Protein AF-A0A960P8E8-F1 (afdb_monomer)

Nearest PDB structures (foldseek):
  7msk-assembly1_B  TM=6.749E-01  e=2.503E-07  Bacillus thuringiensis serovar andalousiensis BGSC 4AW1
  8vh7-assembly1_A  TM=3.300E-01  e=1.783E-07  Pasteurella multocida
  8vh7-assembly2_B  TM=3.000E-01  e=2.236E-07  Pasteurella multocida
  5b04-assembly1_F  TM=5.669E-01  e=2.550E-02  Schizosaccharomyces pombe 972h-
  6qg3-assembly1_F  TM=5.048E-01  e=2.739E-01  Saccharomyces cerevisiae S288C

Sequence (372 aa):
MTVVAVTVVRDEADIIETTLRHTATQVDHIIAADNGSTDGTRAILDRLAHELPLTVVDDTDPAHNQGAKITRLALDAHNHGADWVLPFDADELWTGQGRTVAADLADLPAHIDTVYAHGYDHVGHGLAPWRRADPQPLPKVAFRPGSDRTVAEGNHDVSGGHAAAQALTFRHFQYRSLDQMARKVRQGAAAVAAADVPAGTGLHWTKAAALTDDELADHWCALTLEPGLVFDPAPTFGRPLKVSVVIPAWNLAEMTAQAVSAVAYTAPEAEVIVVDNGSEPPLSFAQVRNDTNEGFARACNQGAKAATGDLVVFLNNDTVAQPGWLDAMVSRWSGDDVIVGSHLVYPDGSTQHSGVFLRRRGADLEAYNRTT

Mean predicted aligned error: 11.89 Å

Foldseek 3Di:
DFEEEEEEDEAPLLQLLVQQLLLLQQGVAYEYEYADHDNCVVVSLVVVVVVGNYDYHYDPDLAPPRQVVLLVVLVVCVVVPHQKYHYDYSQKRWAAPPHGNVVVVVPDDPQFFKEWAWEWEDAEARQHQWTAPDTDPATAMMGGGDPQWTADPPNRDIPDGDHDPGYIYMYGHPDRDLVRNLVVLLSLLVNNVVYPDDPPPSPVSVVLNPDDSVVSVVVSVCRNPPPPIDGGFDDDRDDPFAEEEEEEDAEPLVLLVQQVVLCCVQPVRHHYAYAHQCHVVTRPPHPHYDVHRPDDVVSQVVSVVVDPTPYYHYDYSNDRDDHCQVVVQVSLDDDPQWDKFTFDADPVRHTPAQIWIWGDDPPDIDIDRDPD

pLDDT: mean 86.09, std 11.78, range [33.62, 98.75]

Structure (mmCIF, N/CA/C/O backbone):
data_AF-A0A960P8E8-F1
#
_entry.id   AF-A0A960P8E8-F1
#
loop_
_atom_site.group_PDB
_atom_site.id
_atom_site.type_symbol
_atom_site.label_atom_id
_atom_site.label_alt_id
_atom_site.label_comp_id
_atom_site.label_asym_id
_atom_site.label_entity_id
_atom_site.label_seq_id
_atom_site.pdbx_PDB_ins_code
_atom_site.Cartn_x
_atom_site.Cartn_y
_atom_site.Cartn_z
_atom_site.occupancy
_atom_site.B_iso_or_equiv
_atom_site.auth_seq_id
_atom_site.auth_comp_id
_atom_site.auth_asym_id
_atom_site.auth_atom_id
_atom_site.pdbx_PDB_model_num
ATOM 1 N N . MET A 1 1 ? -18.378 4.127 -18.287 1.00 91.12 1 MET A N 1
ATOM 2 C CA . MET A 1 1 ? -16.974 4.467 -18.541 1.00 91.12 1 MET A CA 1
ATOM 3 C C . MET A 1 1 ? -16.141 3.385 -17.889 1.00 91.12 1 MET A C 1
ATOM 5 O O . MET A 1 1 ? -16.491 3.027 -16.773 1.00 91.12 1 MET A O 1
ATOM 9 N N . THR A 1 2 ? -15.120 2.873 -18.565 1.00 97.25 2 THR A N 1
ATOM 10 C CA . THR A 1 2 ? -14.252 1.797 -18.080 1.00 97.25 2 THR A CA 1
ATOM 11 C C . THR A 1 2 ? -12.801 2.265 -18.025 1.00 97.25 2 THR A C 1
ATOM 13 O O . THR A 1 2 ? -12.249 2.711 -19.032 1.00 97.25 2 THR A O 1
ATOM 16 N N . VAL A 1 3 ? -12.183 2.147 -16.853 1.00 98.38 3 VAL A N 1
ATOM 17 C CA . VAL A 1 3 ? -10.765 2.421 -16.611 1.00 98.38 3 VAL A CA 1
ATOM 18 C C . VAL A 1 3 ? -10.020 1.107 -16.450 1.00 98.38 3 VAL A C 1
ATOM 20 O O . VAL A 1 3 ? -10.336 0.312 -15.565 1.00 98.38 3 VAL A O 1
ATOM 23 N N . VAL A 1 4 ? -9.007 0.900 -17.286 1.00 98.75 4 VAL A N 1
ATOM 24 C CA . VAL A 1 4 ? -8.137 -0.275 -17.218 1.00 98.75 4 VAL A CA 1
ATOM 25 C C . VAL A 1 4 ? -6.744 0.158 -16.784 1.00 98.75 4 VAL A C 1
ATOM 27 O O . VAL A 1 4 ? -6.093 0.950 -17.464 1.00 98.75 4 VAL A O 1
ATOM 30 N N . ALA A 1 5 ? -6.270 -0.361 -15.655 1.00 98.62 5 ALA A N 1
ATOM 31 C CA . ALA A 1 5 ? -4.888 -0.162 -15.245 1.00 98.62 5 ALA A CA 1
ATOM 32 C C . ALA A 1 5 ? -3.980 -1.197 -15.918 1.00 98.62 5 ALA A C 1
ATOM 34 O O . ALA A 1 5 ? -4.335 -2.372 -16.006 1.00 98.62 5 ALA A O 1
ATOM 35 N N . VAL A 1 6 ? -2.808 -0.775 -16.387 1.00 98.62 6 VAL A N 1
ATOM 36 C CA . VAL A 1 6 ? -1.845 -1.650 -17.067 1.00 98.62 6 VAL A CA 1
ATOM 37 C C . VAL A 1 6 ? -0.476 -1.546 -16.412 1.00 98.62 6 VAL A C 1
ATOM 39 O O . VAL A 1 6 ? -0.018 -0.455 -16.082 1.00 98.62 6 VAL A O 1
ATOM 42 N N . THR A 1 7 ? 0.190 -2.680 -16.223 1.00 98.12 7 THR A N 1
ATOM 43 C CA . THR A 1 7 ? 1.520 -2.715 -15.609 1.00 98.12 7 THR A CA 1
ATOM 44 C C . THR A 1 7 ? 2.373 -3.840 -16.181 1.00 98.12 7 THR A C 1
ATOM 46 O O . THR A 1 7 ? 1.855 -4.856 -16.650 1.00 98.12 7 THR A O 1
ATOM 49 N N . VAL A 1 8 ? 3.690 -3.655 -16.131 1.00 96.38 8 VAL A N 1
ATOM 50 C CA . VAL A 1 8 ? 4.687 -4.702 -16.371 1.00 96.38 8 VAL A CA 1
ATOM 51 C C . VAL A 1 8 ? 5.402 -4.944 -15.049 1.00 96.38 8 VAL A C 1
ATOM 53 O O . VAL A 1 8 ? 5.907 -4.003 -14.441 1.00 96.38 8 VAL A O 1
ATOM 56 N N . VAL A 1 9 ? 5.448 -6.198 -14.609 1.00 95.12 9 VAL A N 1
ATOM 57 C CA . VAL A 1 9 ? 5.948 -6.584 -13.287 1.00 95.12 9 VAL A CA 1
ATOM 58 C C . VAL A 1 9 ? 7.122 -7.540 -13.441 1.00 95.12 9 VAL A C 1
ATOM 60 O O . VAL A 1 9 ? 7.074 -8.456 -14.261 1.00 95.12 9 VAL A O 1
ATOM 63 N N . ARG A 1 10 ? 8.169 -7.347 -12.636 1.00 93.00 10 ARG A N 1
ATOM 64 C CA . ARG A 1 10 ? 9.290 -8.281 -12.529 1.00 93.00 10 ARG A CA 1
ATOM 65 C C . ARG A 1 10 ? 9.869 -8.268 -11.123 1.00 93.00 10 ARG A C 1
ATOM 67 O O . ARG A 1 10 ? 10.411 -7.250 -10.715 1.00 93.00 10 ARG A O 1
ATOM 74 N N . ASP A 1 11 ? 9.819 -9.410 -10.447 1.00 92.94 11 ASP A N 1
ATOM 75 C CA . ASP A 1 11 ? 10.441 -9.628 -9.131 1.00 92.94 11 ASP A CA 1
ATOM 76 C C . ASP A 1 11 ? 10.021 -8.616 -8.035 1.00 92.94 11 ASP A C 1
ATOM 78 O O . ASP A 1 11 ? 10.866 -7.995 -7.382 1.00 92.94 11 ASP A O 1
ATOM 82 N N . GLU A 1 12 ? 8.708 -8.455 -7.836 1.00 93.75 12 GLU A N 1
ATOM 83 C CA . GLU A 1 12 ? 8.094 -7.542 -6.854 1.00 93.75 12 GLU A CA 1
ATOM 84 C C . GLU A 1 12 ? 7.178 -8.303 -5.871 1.00 93.75 12 GLU A C 1
ATOM 86 O O . GLU A 1 12 ? 6.122 -7.812 -5.460 1.00 93.75 12 GLU A O 1
ATOM 91 N N . ALA A 1 13 ? 7.545 -9.535 -5.490 1.00 90.25 13 ALA A N 1
ATOM 92 C CA . ALA A 1 13 ? 6.713 -10.392 -4.638 1.00 90.25 13 ALA A CA 1
ATOM 93 C C . ALA A 1 13 ? 6.442 -9.787 -3.250 1.00 90.25 13 ALA A C 1
ATOM 95 O O . ALA A 1 13 ? 5.476 -10.165 -2.588 1.00 90.25 13 ALA A O 1
ATOM 96 N N . ASP A 1 14 ? 7.280 -8.849 -2.807 1.00 83.06 14 ASP A N 1
ATOM 97 C CA . ASP A 1 14 ? 7.146 -8.148 -1.534 1.00 83.06 14 ASP A CA 1
ATOM 98 C C . ASP A 1 14 ? 6.061 -7.061 -1.528 1.00 83.06 14 ASP A C 1
ATOM 100 O O . ASP A 1 14 ? 5.626 -6.669 -0.443 1.00 83.06 14 ASP A O 1
ATOM 104 N N . ILE A 1 15 ? 5.603 -6.582 -2.693 1.00 88.75 15 ILE A N 1
ATOM 105 C CA . ILE A 1 15 ? 4.636 -5.473 -2.775 1.00 88.75 15 ILE A CA 1
ATOM 106 C C . ILE A 1 15 ? 3.492 -5.684 -3.773 1.00 88.75 15 ILE A C 1
ATOM 108 O O . ILE A 1 15 ? 2.424 -5.100 -3.595 1.00 88.75 15 ILE A O 1
ATOM 112 N N . ILE A 1 16 ? 3.646 -6.543 -4.782 1.00 94.56 16 ILE A N 1
ATOM 113 C CA . ILE A 1 16 ? 2.679 -6.635 -5.885 1.00 94.56 16 ILE A CA 1
ATOM 114 C C . ILE A 1 16 ? 1.252 -6.971 -5.428 1.00 94.56 16 ILE A C 1
ATOM 116 O O . ILE A 1 16 ? 0.288 -6.458 -5.991 1.00 94.56 16 ILE A O 1
ATOM 120 N N . GLU A 1 17 ? 1.086 -7.785 -4.381 1.00 93.31 17 GLU A N 1
ATOM 121 C CA . GLU A 1 17 ? -0.244 -8.085 -3.839 1.00 93.31 17 GLU A CA 1
ATOM 122 C C . GLU A 1 17 ? -0.927 -6.845 -3.269 1.00 93.31 17 GLU A C 1
ATOM 124 O O . GLU A 1 17 ? -2.082 -6.566 -3.593 1.00 93.31 17 GLU A O 1
ATOM 129 N N . THR A 1 18 ? -0.190 -6.091 -2.460 1.00 86.88 18 THR A N 1
ATOM 130 C CA . THR A 1 18 ? -0.600 -4.790 -1.931 1.00 86.88 18 THR A CA 1
ATOM 131 C C . THR A 1 18 ? -1.027 -3.876 -3.077 1.00 86.88 18 THR A C 1
ATOM 133 O O . THR A 1 18 ? -2.151 -3.372 -3.083 1.00 86.88 18 THR A O 1
ATOM 136 N N . THR A 1 19 ? -0.169 -3.716 -4.084 1.00 94.06 19 THR A N 1
ATOM 137 C CA . THR A 1 19 ? -0.424 -2.823 -5.215 1.00 94.06 19 THR A CA 1
ATOM 138 C C . THR A 1 19 ? -1.667 -3.226 -5.998 1.00 94.06 19 THR A C 1
ATOM 140 O O . THR A 1 19 ? -2.521 -2.389 -6.275 1.00 94.06 19 THR A O 1
ATOM 143 N N . LEU A 1 20 ? -1.831 -4.505 -6.330 1.00 95.69 20 LEU A N 1
ATOM 144 C CA . LEU A 1 20 ? -2.968 -4.951 -7.136 1.00 95.69 20 LEU A CA 1
ATOM 145 C C . LEU A 1 20 ? -4.287 -4.895 -6.371 1.00 95.69 20 LEU A C 1
ATOM 147 O O . LEU A 1 20 ? -5.303 -4.499 -6.945 1.00 95.69 20 LEU A O 1
ATOM 151 N N . ARG A 1 21 ? -4.283 -5.227 -5.075 1.00 93.19 21 ARG A N 1
ATOM 152 C CA . ARG A 1 21 ? -5.467 -5.056 -4.225 1.00 93.19 21 ARG A CA 1
ATOM 153 C C . ARG A 1 21 ? -5.860 -3.589 -4.120 1.00 93.19 21 ARG A C 1
ATOM 155 O O . ARG A 1 21 ? -7.046 -3.291 -4.216 1.00 93.19 21 ARG A O 1
ATOM 162 N N . HIS A 1 22 ? -4.890 -2.681 -3.988 1.00 91.44 22 HIS A N 1
ATOM 163 C CA . HIS A 1 22 ? -5.139 -1.240 -4.040 1.00 91.44 22 HIS A CA 1
ATOM 164 C C . HIS A 1 22 ? -5.776 -0.827 -5.352 1.00 91.44 22 HIS A C 1
ATOM 166 O O . HIS A 1 22 ? -6.868 -0.265 -5.363 1.00 91.44 22 HIS A O 1
ATOM 172 N N . THR A 1 23 ? -5.107 -1.130 -6.460 1.00 95.56 23 THR A N 1
ATOM 173 C CA . THR A 1 23 ? -5.505 -0.691 -7.792 1.00 95.56 23 THR A CA 1
ATOM 174 C C . THR A 1 23 ? -6.894 -1.216 -8.144 1.00 95.56 23 THR A C 1
ATOM 176 O O . THR A 1 23 ? -7.693 -0.469 -8.700 1.00 95.56 23 THR A O 1
ATOM 179 N N . ALA A 1 24 ? -7.256 -2.426 -7.707 1.00 95.31 24 ALA A N 1
ATOM 180 C CA . ALA A 1 24 ? -8.598 -2.983 -7.891 1.00 95.31 24 ALA A CA 1
ATOM 181 C C . ALA A 1 24 ? -9.707 -2.191 -7.168 1.00 95.31 24 ALA A C 1
ATOM 183 O O . ALA A 1 24 ? -10.874 -2.312 -7.525 1.00 95.31 24 ALA A O 1
ATOM 184 N N . THR A 1 25 ? -9.373 -1.364 -6.169 1.00 92.88 25 THR A N 1
ATOM 185 C CA . THR A 1 25 ? -10.323 -0.408 -5.564 1.00 92.88 25 THR A CA 1
ATOM 186 C C . THR A 1 25 ? -10.438 0.904 -6.343 1.00 92.88 25 THR A C 1
ATOM 188 O O . THR A 1 25 ? -11.347 1.691 -6.089 1.00 92.88 25 THR A O 1
ATOM 191 N N . GLN A 1 26 ? -9.505 1.172 -7.259 1.00 95.25 26 GLN A N 1
ATOM 192 C CA . GLN A 1 26 ? -9.357 2.458 -7.941 1.00 95.25 26 GLN A CA 1
ATOM 193 C C . GLN A 1 26 ? -9.872 2.440 -9.381 1.00 95.25 26 GLN A C 1
ATOM 195 O O . GLN A 1 26 ? -10.281 3.492 -9.878 1.00 95.25 26 GLN A O 1
ATOM 200 N N . VAL A 1 27 ? -9.837 1.279 -10.039 1.00 97.31 27 VAL A N 1
ATOM 201 C CA . VAL A 1 27 ? -10.175 1.095 -11.459 1.00 97.31 27 VAL A CA 1
ATOM 202 C C . VAL A 1 27 ? -11.104 -0.103 -11.667 1.00 97.31 27 VAL A C 1
ATOM 204 O O . VAL A 1 27 ? -11.325 -0.887 -10.749 1.00 97.31 27 VAL A O 1
ATOM 207 N N . ASP A 1 28 ? -11.632 -0.255 -12.882 1.00 98.00 28 ASP A N 1
ATOM 208 C CA . ASP A 1 28 ? -12.588 -1.318 -13.210 1.00 98.00 28 ASP A CA 1
ATOM 209 C C . ASP A 1 28 ? -11.910 -2.661 -13.520 1.00 98.00 28 ASP A C 1
ATOM 211 O O . ASP A 1 28 ? -12.482 -3.716 -13.250 1.00 98.00 28 ASP A O 1
ATOM 215 N N . HIS A 1 29 ? -10.703 -2.637 -14.098 1.00 98.50 29 HIS A N 1
ATOM 216 C CA . HIS A 1 29 ? -9.951 -3.844 -14.461 1.00 98.50 29 HIS A CA 1
ATOM 217 C C . HIS A 1 29 ? -8.440 -3.595 -14.482 1.00 98.50 29 HIS A C 1
ATOM 219 O O . HIS A 1 29 ? -7.991 -2.465 -14.682 1.00 98.50 29 HIS A O 1
ATOM 225 N N . ILE A 1 30 ? -7.648 -4.652 -14.316 1.00 98.69 30 ILE A N 1
ATOM 226 C CA . ILE A 1 30 ? -6.183 -4.606 -14.340 1.00 98.69 30 ILE A CA 1
ATOM 227 C C . ILE A 1 30 ? -5.646 -5.594 -15.375 1.00 98.69 30 ILE A C 1
ATOM 229 O O . ILE A 1 30 ? -6.090 -6.739 -15.440 1.00 98.69 30 ILE A O 1
ATOM 233 N N . ILE A 1 31 ? -4.644 -5.179 -16.145 1.00 98.56 31 ILE A N 1
ATOM 234 C CA . ILE A 1 31 ? -3.819 -6.065 -16.969 1.00 98.56 31 ILE A CA 1
ATOM 235 C C . ILE A 1 31 ? -2.384 -6.002 -16.442 1.00 98.56 31 ILE A C 1
ATOM 237 O O . ILE A 1 31 ? -1.733 -4.960 -16.524 1.00 98.56 31 ILE A O 1
ATOM 241 N N . ALA A 1 32 ? -1.888 -7.113 -15.902 1.00 98.31 32 ALA A N 1
ATOM 242 C CA . ALA A 1 32 ? -0.517 -7.234 -15.418 1.00 98.31 32 ALA A CA 1
ATOM 243 C C . ALA A 1 32 ? 0.282 -8.169 -16.328 1.00 98.31 32 ALA A C 1
ATOM 245 O O . ALA A 1 32 ? -0.065 -9.339 -16.491 1.00 98.31 32 ALA A O 1
ATOM 246 N N . ALA A 1 33 ? 1.360 -7.653 -16.909 1.00 97.75 33 ALA A N 1
ATOM 247 C CA . ALA A 1 33 ? 2.295 -8.438 -17.694 1.00 97.75 33 ALA A CA 1
ATOM 248 C C . ALA A 1 33 ? 3.469 -8.896 -16.823 1.00 97.75 33 ALA A C 1
ATOM 250 O O . ALA A 1 33 ? 4.268 -8.074 -16.378 1.00 97.75 33 ALA A O 1
ATOM 251 N N . ASP A 1 34 ? 3.582 -10.200 -16.583 1.00 97.38 34 ASP A N 1
ATOM 252 C CA . ASP A 1 34 ? 4.713 -10.789 -15.867 1.00 97.38 34 ASP A CA 1
ATOM 253 C C . ASP A 1 34 ? 5.920 -10.901 -16.806 1.00 97.38 34 ASP A C 1
ATOM 255 O O . ASP A 1 34 ? 5.898 -11.654 -17.784 1.00 97.38 34 ASP A O 1
ATOM 259 N N . ASN A 1 35 ? 6.985 -10.154 -16.515 1.00 94.38 35 ASN A N 1
ATOM 260 C CA . ASN A 1 35 ? 8.209 -10.131 -17.308 1.00 94.38 35 ASN A CA 1
ATOM 261 C C . ASN A 1 35 ? 9.261 -11.108 -16.766 1.00 94.38 35 ASN A C 1
ATOM 263 O O . ASN A 1 35 ? 10.391 -10.735 -16.440 1.00 94.38 35 ASN A O 1
ATOM 267 N N . GLY A 1 36 ? 8.867 -12.379 -16.679 1.00 92.38 36 GLY A N 1
ATOM 268 C CA . GLY A 1 36 ? 9.754 -13.477 -16.301 1.00 92.38 36 GLY A CA 1
ATOM 269 C C . GLY A 1 36 ? 10.212 -13.418 -14.846 1.00 92.38 36 GLY A C 1
ATOM 270 O O . GLY A 1 36 ? 11.406 -13.584 -14.583 1.00 92.38 36 GLY A O 1
ATOM 271 N N . SER A 1 37 ? 9.288 -13.167 -13.913 1.00 94.00 37 SER A N 1
ATOM 272 C CA . SER A 1 37 ? 9.608 -13.137 -12.484 1.00 94.00 37 SER A CA 1
ATOM 273 C C . SER A 1 37 ? 10.090 -14.494 -11.954 1.00 94.00 37 SER A C 1
ATOM 275 O O . SER A 1 37 ? 9.665 -15.563 -12.394 1.00 94.00 37 SER A O 1
ATOM 277 N N . THR A 1 38 ? 10.956 -14.446 -10.947 1.00 93.19 38 THR A N 1
ATOM 278 C CA . THR A 1 38 ? 11.659 -15.583 -10.336 1.00 93.19 38 THR A CA 1
ATOM 279 C C . THR A 1 38 ? 11.547 -15.628 -8.810 1.00 93.19 38 THR A C 1
ATOM 281 O O . THR A 1 38 ? 11.946 -16.616 -8.196 1.00 93.19 38 THR A O 1
ATOM 284 N N . ASP A 1 39 ? 10.976 -14.597 -8.185 1.00 91.19 39 ASP A N 1
ATOM 285 C CA . ASP A 1 39 ? 10.899 -14.429 -6.726 1.00 91.19 39 ASP A CA 1
ATOM 286 C C . ASP A 1 39 ? 9.556 -14.852 -6.095 1.00 91.19 39 ASP A C 1
ATOM 288 O O . ASP A 1 39 ? 9.331 -14.642 -4.905 1.00 91.19 39 ASP A O 1
ATOM 292 N N . GLY A 1 40 ? 8.655 -15.444 -6.886 1.00 94.81 40 GLY A N 1
ATOM 293 C CA . GLY A 1 40 ? 7.301 -15.814 -6.461 1.00 94.81 40 GLY A CA 1
ATOM 294 C C . GLY A 1 40 ? 6.203 -14.841 -6.900 1.00 94.81 40 GLY A C 1
ATOM 295 O O . GLY A 1 40 ? 5.027 -15.181 -6.764 1.00 94.81 40 GLY A O 1
ATOM 296 N N . THR A 1 41 ? 6.552 -13.700 -7.508 1.00 96.56 41 THR A N 1
ATOM 297 C CA . THR A 1 41 ? 5.594 -12.726 -8.069 1.00 96.56 41 THR A CA 1
ATOM 298 C C . THR A 1 41 ? 4.531 -13.399 -8.936 1.00 96.56 41 THR A C 1
ATOM 300 O O . THR A 1 41 ? 3.342 -13.158 -8.747 1.00 96.56 41 THR A O 1
ATOM 303 N N . ARG A 1 42 ? 4.921 -14.311 -9.839 1.00 97.50 42 ARG A N 1
ATOM 304 C CA . ARG A 1 42 ? 3.971 -15.009 -10.715 1.00 97.50 42 ARG A CA 1
ATOM 305 C C . ARG A 1 42 ? 2.909 -15.797 -9.945 1.00 97.50 42 ARG A C 1
ATOM 307 O O . ARG A 1 42 ? 1.726 -15.678 -10.236 1.00 97.50 42 ARG A O 1
ATOM 314 N N . ALA A 1 43 ? 3.304 -16.541 -8.915 1.00 96.88 43 ALA A N 1
ATOM 315 C CA . ALA A 1 43 ? 2.348 -17.293 -8.104 1.00 96.88 43 ALA A CA 1
ATOM 316 C C . ALA A 1 43 ? 1.342 -16.368 -7.389 1.00 96.88 43 ALA A C 1
ATOM 318 O O . ALA A 1 43 ? 0.180 -16.734 -7.210 1.00 96.88 43 ALA A O 1
ATOM 319 N N . ILE A 1 44 ? 1.775 -15.162 -7.003 1.00 95.75 44 ILE A N 1
ATOM 320 C CA . ILE A 1 44 ? 0.897 -14.132 -6.437 1.00 95.75 44 ILE A CA 1
ATOM 321 C C . ILE A 1 44 ? -0.074 -13.609 -7.503 1.00 95.75 44 ILE A C 1
ATOM 323 O O . ILE A 1 44 ? -1.273 -13.553 -7.239 1.00 95.75 44 ILE A O 1
ATOM 327 N N . LEU A 1 45 ? 0.416 -13.280 -8.703 1.00 98.19 45 LEU A N 1
ATOM 328 C CA . LEU A 1 45 ? -0.412 -12.823 -9.825 1.00 98.19 45 LEU A CA 1
ATOM 329 C C . LEU A 1 45 ? -1.495 -13.847 -10.188 1.00 98.19 45 LEU A C 1
ATOM 331 O O . LEU A 1 45 ? -2.670 -13.491 -10.261 1.00 98.19 45 LEU A O 1
ATOM 335 N N . ASP A 1 46 ? -1.116 -15.117 -10.352 1.00 97.88 46 ASP A N 1
ATOM 336 C CA . ASP A 1 46 ? -2.039 -16.197 -10.714 1.00 97.88 46 ASP A CA 1
ATOM 337 C C . ASP A 1 46 ? -3.127 -16.384 -9.648 1.00 97.88 46 ASP A C 1
ATOM 339 O O . ASP A 1 46 ? -4.306 -16.531 -9.968 1.00 97.88 46 ASP A O 1
ATOM 343 N N . ARG A 1 47 ? -2.758 -16.318 -8.361 1.00 97.31 47 ARG A N 1
ATOM 344 C CA . ARG A 1 47 ? -3.731 -16.368 -7.265 1.00 97.31 47 ARG A CA 1
ATOM 345 C C . ARG A 1 47 ? -4.689 -15.176 -7.311 1.00 97.31 47 ARG A C 1
ATOM 347 O O . ARG A 1 47 ? -5.899 -15.370 -7.235 1.00 97.31 47 ARG A O 1
ATOM 354 N N . LEU A 1 48 ? -4.169 -13.956 -7.448 1.00 95.75 48 LEU A N 1
ATOM 355 C CA . LEU A 1 48 ? -4.985 -12.739 -7.447 1.00 95.75 48 LEU A CA 1
ATOM 356 C C . LEU A 1 48 ? -5.901 -12.633 -8.668 1.00 95.75 48 LEU A C 1
ATOM 358 O O . LEU A 1 48 ? -6.968 -12.037 -8.555 1.00 95.75 48 LEU A O 1
ATOM 362 N N . ALA A 1 49 ? -5.555 -13.254 -9.797 1.00 97.56 49 ALA A N 1
ATOM 363 C CA . ALA A 1 49 ? -6.424 -13.331 -10.972 1.00 97.56 49 ALA A CA 1
ATOM 364 C C . ALA A 1 49 ? -7.746 -14.073 -10.698 1.00 97.56 49 ALA A C 1
ATOM 366 O O . ALA A 1 49 ? -8.733 -13.872 -11.403 1.00 97.56 49 ALA A O 1
ATOM 367 N N . HIS A 1 50 ? -7.791 -14.915 -9.660 1.00 95.06 50 HIS A N 1
ATOM 368 C CA . HIS A 1 50 ? -9.019 -15.566 -9.199 1.00 95.06 50 HIS A CA 1
ATOM 369 C C . HIS A 1 50 ? -9.821 -14.727 -8.192 1.00 95.06 50 HIS A C 1
ATOM 371 O O . HIS A 1 50 ? -10.976 -15.050 -7.918 1.00 95.06 50 HIS A O 1
ATOM 377 N N . GLU A 1 51 ? -9.222 -13.677 -7.626 1.00 92.50 51 GLU A N 1
ATOM 378 C CA . GLU A 1 51 ? -9.803 -12.859 -6.555 1.00 92.50 51 GLU A CA 1
ATOM 379 C C . GLU A 1 51 ? -10.215 -11.452 -7.022 1.00 92.50 51 GLU A C 1
ATOM 381 O O . GLU A 1 51 ? -11.133 -10.859 -6.458 1.00 92.50 51 GLU A O 1
ATOM 386 N N . LEU A 1 52 ? -9.525 -10.908 -8.027 1.00 96.06 52 LEU A N 1
ATOM 387 C CA . LEU A 1 52 ? -9.622 -9.522 -8.487 1.00 96.06 52 LEU A CA 1
ATOM 388 C C . LEU A 1 52 ? -10.010 -9.461 -9.975 1.00 96.06 52 LEU A C 1
ATOM 390 O O . LEU A 1 52 ? -9.809 -10.442 -10.695 1.00 96.06 52 LEU A O 1
ATOM 394 N N . PRO A 1 53 ? -10.510 -8.314 -10.481 1.00 97.00 53 PRO A N 1
ATOM 395 C CA . PRO A 1 53 ? -10.654 -8.069 -11.918 1.00 97.00 53 PRO A CA 1
ATOM 396 C C . PRO A 1 53 ? -9.269 -7.873 -12.559 1.00 97.00 53 PRO A C 1
ATOM 398 O O . PRO A 1 53 ? -8.863 -6.766 -12.904 1.00 97.00 53 PRO A O 1
ATOM 401 N N . LEU A 1 54 ? -8.504 -8.960 -12.642 1.00 98.38 54 LEU A N 1
ATOM 402 C CA . LEU A 1 54 ? -7.109 -8.985 -13.060 1.00 98.38 54 LEU A CA 1
ATOM 403 C C . LEU A 1 54 ? -6.919 -9.997 -14.191 1.00 98.38 54 LEU A C 1
ATOM 405 O O . LEU A 1 54 ? -7.250 -11.174 -14.066 1.00 98.38 54 LEU A O 1
ATOM 409 N N . THR A 1 55 ? -6.319 -9.541 -15.283 1.00 98.44 55 THR A N 1
ATOM 410 C CA . THR A 1 55 ? -5.794 -10.392 -16.349 1.00 98.44 55 THR A CA 1
ATOM 411 C C . THR A 1 55 ? -4.277 -10.421 -16.264 1.00 98.44 55 THR A C 1
ATOM 413 O O . THR A 1 55 ? -3.629 -9.377 -16.299 1.00 98.44 55 THR A O 1
ATOM 416 N N . VAL A 1 56 ? -3.714 -11.623 -16.175 1.00 98.12 56 VAL A N 1
ATOM 417 C CA . VAL A 1 56 ? -2.266 -11.846 -16.184 1.00 98.12 56 VAL A CA 1
ATOM 418 C C . VAL A 1 56 ? -1.850 -12.281 -17.583 1.00 98.12 56 VAL A C 1
ATOM 420 O O . VAL A 1 56 ? -2.471 -13.175 -18.161 1.00 98.12 56 VAL A O 1
ATOM 423 N N . VAL A 1 57 ? -0.814 -11.649 -18.130 1.00 97.00 57 VAL A N 1
ATOM 424 C CA . VAL A 1 57 ? -0.229 -12.001 -19.431 1.00 97.00 57 VAL A CA 1
ATOM 425 C C . VAL A 1 57 ? 1.274 -12.227 -19.300 1.00 97.00 57 VAL A C 1
ATOM 427 O O . VAL A 1 57 ? 1.923 -11.648 -18.432 1.00 97.00 57 VAL A O 1
ATOM 430 N N . ASP A 1 58 ? 1.834 -13.060 -20.173 1.00 96.12 58 ASP A N 1
ATOM 431 C CA . ASP A 1 58 ? 3.275 -13.307 -20.219 1.00 96.12 58 ASP A CA 1
ATOM 432 C C . ASP A 1 58 ? 3.966 -12.259 -21.101 1.00 96.12 58 ASP A C 1
ATOM 434 O O . ASP A 1 58 ? 3.634 -12.115 -22.280 1.00 96.12 58 ASP A O 1
ATOM 438 N N . ASP A 1 59 ? 4.969 -11.565 -20.561 1.00 91.81 59 ASP A N 1
ATOM 439 C CA . ASP A 1 59 ? 5.885 -10.741 -21.348 1.00 91.81 59 ASP A CA 1
ATOM 440 C C . ASP A 1 59 ? 7.251 -11.419 -21.456 1.00 91.81 59 ASP A C 1
ATOM 442 O O . ASP A 1 59 ? 8.104 -11.313 -20.575 1.00 91.81 59 ASP A O 1
ATOM 446 N N . THR A 1 60 ? 7.471 -12.121 -22.566 1.00 86.50 60 THR A N 1
ATOM 447 C CA . THR A 1 60 ? 8.694 -12.901 -22.797 1.00 86.50 60 THR A CA 1
ATOM 448 C C . THR A 1 60 ? 9.878 -12.069 -23.297 1.00 86.50 60 THR A C 1
ATOM 450 O O . THR A 1 60 ? 10.951 -12.631 -23.507 1.00 86.50 60 THR A O 1
ATOM 453 N N . ASP A 1 61 ? 9.706 -10.766 -23.542 1.00 84.19 61 ASP A N 1
ATOM 454 C CA . ASP A 1 61 ? 10.787 -9.888 -24.000 1.00 84.19 61 ASP A CA 1
ATOM 455 C C . ASP A 1 61 ? 11.659 -9.438 -22.811 1.00 84.19 61 ASP A C 1
ATOM 457 O O . ASP A 1 61 ? 11.188 -8.684 -21.955 1.00 84.19 61 ASP A O 1
ATOM 461 N N . PRO A 1 62 ? 12.933 -9.860 -22.715 1.00 73.50 62 PRO A N 1
ATOM 462 C CA . PRO A 1 62 ? 13.789 -9.494 -21.592 1.00 73.50 62 PRO A CA 1
ATOM 463 C C . PRO A 1 62 ? 14.280 -8.039 -21.640 1.00 73.50 62 PRO A C 1
ATOM 465 O O . PRO A 1 62 ? 14.827 -7.571 -20.640 1.00 73.50 62 PRO A O 1
ATOM 468 N N . ALA A 1 63 ? 14.131 -7.336 -22.768 1.00 74.69 63 ALA A N 1
ATOM 469 C CA . ALA A 1 63 ? 14.646 -5.984 -22.934 1.00 74.69 63 ALA A CA 1
ATOM 470 C C . ALA A 1 63 ? 13.863 -4.962 -22.094 1.00 74.69 63 ALA A C 1
ATOM 472 O O . ALA A 1 63 ? 12.632 -5.012 -21.981 1.00 74.69 63 ALA A O 1
ATOM 473 N N . HIS A 1 64 ? 14.582 -3.987 -21.534 1.00 71.12 64 HIS A N 1
ATOM 474 C CA . HIS A 1 64 ? 13.970 -2.843 -20.868 1.00 71.12 64 HIS A CA 1
ATOM 475 C C . HIS A 1 64 ? 13.521 -1.795 -21.899 1.00 71.12 64 HIS A C 1
ATOM 477 O O . HIS A 1 64 ? 14.264 -0.876 -22.230 1.00 71.12 64 HIS A O 1
ATOM 483 N N . ASN A 1 65 ? 12.308 -1.968 -22.425 1.00 82.50 65 ASN A N 1
ATOM 484 C CA . ASN A 1 65 ? 11.609 -1.008 -23.284 1.00 82.50 65 ASN A CA 1
ATOM 485 C C . ASN A 1 65 ? 10.192 -0.815 -22.729 1.00 82.50 65 ASN A C 1
ATOM 487 O O . ASN A 1 65 ? 9.220 -1.393 -23.230 1.00 82.50 65 ASN A O 1
ATOM 491 N N . GLN A 1 66 ? 10.101 -0.119 -21.595 1.00 86.12 66 GLN A N 1
ATOM 492 C CA . GLN A 1 66 ? 8.858 -0.031 -20.836 1.00 86.12 66 GLN A CA 1
ATOM 493 C C . GLN A 1 66 ? 7.788 0.702 -21.648 1.00 86.12 66 GLN A C 1
ATOM 495 O O . GLN A 1 66 ? 6.644 0.249 -21.683 1.00 86.12 66 GLN A O 1
ATOM 500 N N . GLY A 1 67 ? 8.165 1.762 -22.371 1.00 89.44 67 GLY A N 1
ATOM 501 C CA . GLY A 1 67 ? 7.240 2.550 -23.183 1.00 89.44 67 GLY A CA 1
ATOM 502 C C . GLY A 1 67 ? 6.536 1.707 -24.248 1.00 89.44 67 GLY A C 1
ATOM 503 O O . GLY A 1 67 ? 5.306 1.729 -24.348 1.00 89.44 67 GLY A O 1
ATOM 504 N N . ALA A 1 68 ? 7.275 0.880 -24.998 1.00 91.25 68 ALA A N 1
ATOM 505 C CA . ALA A 1 68 ? 6.673 0.008 -26.011 1.00 91.25 68 ALA A CA 1
ATOM 506 C C . ALA A 1 68 ? 5.784 -1.086 -25.398 1.00 91.25 68 ALA A C 1
ATOM 508 O O . ALA A 1 68 ? 4.701 -1.370 -25.916 1.00 91.25 68 ALA A O 1
ATOM 509 N N . LYS A 1 69 ? 6.213 -1.685 -24.280 1.00 94.19 69 LYS A N 1
ATOM 510 C CA . LYS A 1 69 ? 5.444 -2.729 -23.587 1.00 94.19 69 LYS A CA 1
ATOM 511 C C . LYS A 1 69 ? 4.121 -2.188 -23.053 1.00 94.19 69 LYS A C 1
ATOM 513 O O . LYS A 1 69 ? 3.077 -2.789 -23.295 1.00 94.19 69 LYS A O 1
ATOM 518 N N . ILE A 1 70 ? 4.156 -1.030 -22.398 1.00 96.62 70 ILE A N 1
ATOM 519 C CA . ILE A 1 70 ? 2.962 -0.348 -21.895 1.00 96.62 70 ILE A CA 1
ATOM 520 C C . ILE A 1 70 ? 2.070 0.112 -23.050 1.00 96.62 70 ILE A C 1
ATOM 522 O O . ILE A 1 70 ? 0.857 -0.062 -22.976 1.00 96.62 70 ILE A O 1
ATOM 526 N N . THR A 1 71 ? 2.644 0.612 -24.149 1.00 96.44 71 THR A N 1
ATOM 527 C CA . THR A 1 71 ? 1.883 0.972 -25.360 1.00 96.44 71 THR A CA 1
ATOM 528 C C . THR A 1 71 ? 1.091 -0.220 -25.904 1.00 96.44 71 THR A C 1
ATOM 530 O O . THR A 1 71 ? -0.091 -0.082 -26.216 1.00 96.44 71 THR A O 1
ATOM 533 N N . ARG A 1 72 ? 1.703 -1.411 -25.961 1.00 95.62 72 ARG A N 1
ATOM 534 C CA . ARG A 1 72 ? 1.017 -2.648 -26.370 1.00 95.62 72 ARG A CA 1
ATOM 535 C C . ARG A 1 72 ? -0.142 -2.989 -25.431 1.00 95.62 72 ARG A C 1
ATOM 537 O O . ARG A 1 72 ? -1.246 -3.220 -25.909 1.00 95.62 72 ARG A O 1
ATOM 544 N N . LEU A 1 73 ? 0.082 -2.963 -24.116 1.00 97.19 73 LEU A N 1
ATOM 545 C CA . LEU A 1 73 ? -0.978 -3.243 -23.137 1.00 97.19 73 LEU A CA 1
ATOM 546 C C . LEU A 1 73 ? -2.117 -2.216 -23.203 1.00 97.19 73 LEU A C 1
ATOM 548 O O . LEU A 1 73 ? -3.284 -2.580 -23.080 1.00 97.19 73 LEU A O 1
ATOM 552 N N . ALA A 1 74 ? -1.797 -0.941 -23.429 1.00 97.44 74 ALA A N 1
ATOM 553 C CA . ALA A 1 74 ? -2.788 0.117 -23.595 1.00 97.44 74 ALA A CA 1
ATOM 554 C C . ALA A 1 74 ? -3.633 -0.079 -24.863 1.00 97.44 74 ALA A C 1
ATOM 556 O O . ALA A 1 74 ? -4.847 0.132 -24.834 1.00 97.44 74 ALA A O 1
ATOM 557 N N . LEU A 1 75 ? -3.013 -0.516 -25.964 1.00 96.38 75 LEU A N 1
ATOM 558 C CA . LEU A 1 75 ? -3.722 -0.875 -27.192 1.00 96.38 75 LEU A CA 1
ATOM 559 C C . LEU A 1 75 ? -4.622 -2.100 -26.985 1.00 96.38 75 LEU A C 1
ATOM 561 O O . LEU A 1 75 ? -5.763 -2.106 -27.443 1.00 96.38 75 LEU A O 1
ATOM 565 N N . ASP A 1 76 ? -4.147 -3.113 -26.262 1.00 95.69 76 ASP A N 1
ATOM 566 C CA . ASP A 1 76 ? -4.959 -4.281 -25.922 1.00 95.69 76 ASP A CA 1
ATOM 567 C C . ASP A 1 76 ? -6.160 -3.880 -25.058 1.00 95.69 76 ASP A C 1
ATOM 569 O O . ASP A 1 76 ? -7.286 -4.278 -25.359 1.00 95.69 76 ASP A O 1
ATOM 573 N N . ALA A 1 77 ? -5.967 -3.027 -24.050 1.00 97.38 77 ALA A N 1
ATOM 574 C CA . ALA A 1 77 ? -7.056 -2.476 -23.244 1.00 97.38 77 ALA A CA 1
ATOM 575 C C . ALA A 1 77 ? -8.068 -1.690 -24.101 1.00 97.38 77 ALA A C 1
ATOM 577 O O . ALA A 1 77 ? -9.277 -1.885 -23.963 1.00 97.38 77 ALA A O 1
ATOM 578 N N . HIS A 1 78 ? -7.594 -0.855 -25.032 1.00 96.69 78 HIS A N 1
ATOM 579 C CA . HIS A 1 78 ? -8.444 -0.124 -25.979 1.00 96.69 78 HIS A CA 1
ATOM 580 C C . HIS A 1 78 ? -9.303 -1.054 -26.835 1.00 96.69 78 HIS A C 1
ATOM 582 O O . HIS A 1 78 ? -10.514 -0.861 -26.942 1.00 96.69 78 HIS A O 1
ATOM 588 N N . ASN A 1 79 ? -8.693 -2.097 -27.402 1.00 95.31 79 ASN A N 1
ATOM 589 C CA . ASN A 1 79 ? -9.388 -3.080 -28.234 1.00 95.31 79 ASN A CA 1
ATOM 590 C C . ASN A 1 79 ? -10.470 -3.851 -27.458 1.00 95.31 79 ASN A C 1
ATOM 592 O O . ASN A 1 79 ? -11.404 -4.372 -28.066 1.00 95.31 79 ASN A O 1
ATOM 596 N N . HIS A 1 80 ? -10.374 -3.885 -26.126 1.00 95.00 80 HIS A N 1
ATOM 597 C CA . HIS A 1 80 ? -11.370 -4.467 -25.225 1.00 95.00 80 HIS A CA 1
ATOM 598 C C . HIS A 1 80 ? -12.310 -3.427 -24.590 1.00 95.00 80 HIS A C 1
ATOM 600 O O . HIS A 1 80 ? -13.061 -3.755 -23.673 1.00 95.00 80 HIS A O 1
ATOM 606 N N . GLY A 1 81 ? -12.325 -2.192 -25.102 1.00 95.62 81 GLY A N 1
ATOM 607 C CA . GLY A 1 81 ? -13.309 -1.173 -24.737 1.00 95.62 81 GLY A CA 1
ATOM 608 C C . GLY A 1 81 ? -12.926 -0.283 -23.554 1.00 95.62 81 GLY A C 1
ATOM 609 O O . GLY A 1 81 ? -13.813 0.328 -22.964 1.00 95.62 81 GLY A O 1
ATOM 610 N N . ALA A 1 82 ? -11.642 -0.188 -23.196 1.00 97.88 82 ALA A N 1
ATOM 611 C CA . ALA A 1 82 ? -11.192 0.789 -22.207 1.00 97.88 82 ALA A CA 1
ATOM 612 C C . ALA A 1 82 ? -11.441 2.229 -22.696 1.00 97.88 82 ALA A C 1
ATOM 614 O O . ALA A 1 82 ? -10.962 2.624 -23.762 1.00 97.88 82 ALA A O 1
ATOM 615 N N . ASP A 1 83 ? -12.142 3.027 -21.888 1.00 97.12 83 ASP A N 1
ATOM 616 C CA . ASP A 1 83 ? -12.298 4.470 -22.110 1.00 97.12 83 ASP A CA 1
ATOM 617 C C . ASP A 1 83 ? -11.060 5.243 -21.637 1.00 97.12 83 ASP A C 1
ATOM 619 O O . ASP A 1 83 ? -10.719 6.278 -22.209 1.00 97.12 83 ASP A O 1
ATOM 623 N N . TRP A 1 84 ? -10.400 4.729 -20.596 1.00 97.56 84 TRP A N 1
ATOM 624 C CA . TRP A 1 84 ? -9.159 5.248 -20.030 1.00 97.56 84 TRP A CA 1
ATOM 625 C C . TRP A 1 84 ? -8.189 4.112 -19.719 1.00 97.56 84 TRP A C 1
ATOM 627 O O . TRP A 1 84 ? -8.593 3.038 -19.270 1.00 97.56 84 TRP A O 1
ATOM 637 N N . VAL A 1 85 ? -6.902 4.390 -19.899 1.00 98.25 85 VAL A N 1
ATOM 638 C CA . VAL A 1 85 ? -5.797 3.536 -19.475 1.00 98.25 85 VAL A CA 1
ATOM 639 C C . VAL A 1 85 ? -4.978 4.255 -18.411 1.00 98.25 85 VAL A C 1
ATOM 641 O O . VAL A 1 85 ? -4.632 5.430 -18.562 1.00 98.25 85 VAL A O 1
ATOM 644 N N . LEU A 1 86 ? -4.668 3.526 -17.340 1.00 98.25 86 LEU A N 1
ATOM 645 C CA . LEU A 1 86 ? -3.780 3.949 -16.261 1.00 98.25 86 LEU A CA 1
ATOM 646 C C . LEU A 1 86 ? -2.524 3.061 -16.246 1.00 98.25 86 LEU A C 1
ATOM 648 O O . LEU A 1 86 ? -2.551 1.983 -15.650 1.00 98.25 86 LEU A O 1
ATOM 652 N N . PRO A 1 87 ? -1.422 3.466 -16.891 1.00 98.06 87 PRO A N 1
ATOM 653 C CA . PRO A 1 87 ? -0.125 2.845 -16.671 1.00 98.06 87 PRO A CA 1
ATOM 654 C C . PRO A 1 87 ? 0.384 3.105 -15.251 1.00 98.06 87 PRO A C 1
ATOM 656 O O . PRO A 1 87 ? 0.389 4.248 -14.797 1.00 98.06 87 PRO A O 1
ATOM 659 N N . PHE A 1 88 ? 0.852 2.064 -14.569 1.00 97.56 88 PHE A N 1
ATOM 660 C CA . PHE A 1 88 ? 1.449 2.181 -13.236 1.00 97.56 88 PHE A CA 1
ATOM 661 C C . PHE A 1 88 ? 2.598 1.186 -13.056 1.00 97.56 88 PHE A C 1
ATOM 663 O O . PHE A 1 88 ? 2.618 0.123 -13.687 1.00 97.56 88 PHE A O 1
ATOM 670 N N . ASP A 1 89 ? 3.552 1.521 -12.189 1.00 96.44 89 ASP A N 1
ATOM 671 C CA . ASP A 1 89 ? 4.600 0.580 -11.788 1.00 96.44 89 ASP A CA 1
ATOM 672 C C . ASP A 1 89 ? 4.104 -0.331 -10.654 1.00 96.44 89 ASP A C 1
ATOM 674 O O . ASP A 1 89 ? 3.220 0.022 -9.874 1.00 96.44 89 ASP A O 1
ATOM 678 N N . ALA A 1 90 ? 4.682 -1.528 -10.554 1.00 95.56 90 ALA A N 1
ATOM 679 C CA . ALA A 1 90 ? 4.295 -2.559 -9.589 1.00 95.56 90 ALA A CA 1
ATOM 680 C C . ALA A 1 90 ? 4.375 -2.126 -8.111 1.00 95.56 90 ALA A C 1
ATOM 682 O O . ALA A 1 90 ? 3.806 -2.786 -7.241 1.00 95.56 90 ALA A O 1
ATOM 683 N N . ASP A 1 91 ? 5.066 -1.029 -7.827 1.00 94.75 91 ASP A N 1
ATOM 684 C CA . ASP A 1 91 ? 5.317 -0.463 -6.508 1.00 94.75 91 ASP A CA 1
ATOM 685 C C . ASP A 1 91 ? 4.669 0.928 -6.315 1.00 94.75 91 ASP A C 1
ATOM 687 O O . ASP A 1 91 ? 5.065 1.708 -5.440 1.00 94.75 91 ASP A O 1
ATOM 691 N N . GLU A 1 92 ? 3.622 1.222 -7.099 1.00 95.88 92 GLU A N 1
ATOM 692 C CA . GLU A 1 92 ? 2.872 2.480 -7.049 1.00 95.88 92 GLU A CA 1
ATOM 693 C C . GLU A 1 92 ? 1.412 2.335 -6.624 1.00 95.88 92 GLU A C 1
ATOM 695 O O . GLU A 1 92 ? 0.610 1.657 -7.266 1.00 95.88 92 GLU A O 1
ATOM 700 N N . LEU A 1 93 ? 1.018 3.090 -5.596 1.00 94.06 93 LEU A N 1
ATOM 701 C CA . LEU A 1 93 ? -0.368 3.166 -5.133 1.00 94.06 93 LEU A CA 1
ATOM 702 C C . LEU A 1 93 ? -1.016 4.473 -5.597 1.00 94.06 93 LEU A C 1
ATOM 704 O O . LEU A 1 93 ? -0.781 5.534 -5.013 1.00 94.06 93 LEU A O 1
ATOM 708 N N . TRP A 1 94 ? -1.839 4.387 -6.640 1.00 94.75 94 TRP A N 1
ATOM 709 C CA . TRP A 1 94 ? -2.514 5.525 -7.270 1.00 94.75 94 TRP A CA 1
ATOM 710 C C . TRP A 1 94 ? -3.845 5.874 -6.600 1.00 94.75 94 TRP A C 1
ATOM 712 O O . TRP A 1 94 ? -4.617 4.987 -6.258 1.00 94.75 94 TRP A O 1
ATOM 722 N N . THR A 1 95 ? -4.156 7.155 -6.427 1.00 91.94 95 THR A N 1
ATOM 723 C CA . THR A 1 95 ? -5.410 7.627 -5.822 1.00 91.94 95 THR A CA 1
ATOM 724 C C . THR A 1 95 ? -5.976 8.839 -6.553 1.00 91.94 95 THR A C 1
ATOM 726 O O . THR A 1 95 ? -5.232 9.654 -7.104 1.00 91.94 95 THR A O 1
ATOM 729 N N . GLY A 1 96 ? -7.303 8.971 -6.523 1.00 89.94 96 GLY A N 1
ATOM 730 C CA . GLY A 1 96 ? -7.987 10.212 -6.878 1.00 89.94 96 GLY A CA 1
ATOM 731 C C . GLY A 1 96 ? -7.955 11.252 -5.748 1.00 89.94 96 GLY A C 1
ATOM 732 O O . GLY A 1 96 ? -7.366 11.061 -4.682 1.00 89.94 96 GLY A O 1
ATOM 733 N N . GLN A 1 97 ? -8.645 12.363 -5.964 1.00 86.31 97 GLN A N 1
ATOM 734 C CA . GLN A 1 97 ? -8.835 13.493 -5.061 1.00 86.31 97 GLN A CA 1
ATOM 735 C C . GLN A 1 97 ? -9.932 13.188 -4.032 1.00 86.31 97 GLN A C 1
ATOM 737 O O . GLN A 1 97 ? -11.039 13.723 -4.075 1.00 86.31 97 GLN A O 1
ATOM 742 N N . GLY A 1 98 ? -9.635 12.268 -3.109 1.00 80.88 98 GLY A N 1
ATOM 743 C CA . GLY A 1 98 ? -10.588 11.810 -2.087 1.00 80.88 98 GLY A CA 1
ATOM 744 C C . GLY A 1 98 ? -11.656 10.843 -2.615 1.00 80.88 98 GLY A C 1
ATOM 745 O O . GLY A 1 98 ? -12.583 10.490 -1.887 1.00 80.88 98 GLY A O 1
ATOM 746 N N . ARG A 1 99 ? -11.523 10.404 -3.871 1.00 86.19 99 ARG A N 1
ATOM 747 C CA . ARG A 1 99 ? -12.340 9.377 -4.531 1.00 86.19 99 ARG A CA 1
ATOM 748 C C . ARG A 1 99 ? -11.436 8.384 -5.264 1.00 86.19 99 ARG A C 1
ATOM 750 O O . ARG A 1 99 ? -10.210 8.488 -5.210 1.00 86.19 99 ARG A O 1
ATOM 757 N N . THR A 1 100 ? -12.041 7.410 -5.939 1.00 91.62 100 THR A N 1
ATOM 758 C CA . THR A 1 100 ? -11.307 6.476 -6.797 1.00 91.62 100 THR A CA 1
ATOM 759 C C . THR A 1 100 ? -10.767 7.184 -8.039 1.00 91.62 100 THR A C 1
ATOM 761 O O . THR A 1 100 ? -11.352 8.167 -8.503 1.00 91.62 100 THR A O 1
ATOM 764 N N . VAL A 1 101 ? -9.685 6.656 -8.616 1.00 94.81 101 VAL A N 1
ATOM 765 C CA . VAL A 1 101 ? -9.161 7.138 -9.906 1.00 94.81 101 VAL A CA 1
ATOM 766 C C . VAL A 1 101 ? -10.256 7.126 -10.980 1.00 94.81 101 VAL A C 1
ATOM 768 O O . VAL A 1 101 ? -10.441 8.117 -11.681 1.00 94.81 101 VAL A O 1
ATOM 771 N N . ALA A 1 102 ? -11.038 6.046 -11.070 1.00 95.56 102 ALA A N 1
ATOM 772 C CA . ALA A 1 102 ? -12.124 5.943 -12.040 1.00 95.56 102 ALA A CA 1
ATOM 773 C C . ALA A 1 102 ? -13.211 7.015 -11.865 1.00 95.56 102 ALA A C 1
ATOM 775 O O . ALA A 1 102 ? -13.705 7.541 -12.861 1.00 95.56 102 ALA A O 1
ATOM 776 N N . ALA A 1 103 ? -13.562 7.378 -10.628 1.00 92.94 103 ALA A N 1
ATOM 777 C CA . ALA A 1 103 ? -14.547 8.428 -10.377 1.00 92.94 103 ALA A CA 1
ATOM 778 C C . ALA A 1 103 ? -14.053 9.801 -10.850 1.00 92.94 103 ALA A C 1
ATOM 780 O O . ALA A 1 103 ? -14.816 10.553 -11.453 1.00 92.94 103 ALA A O 1
ATOM 781 N N . ASP A 1 104 ? -12.779 10.119 -10.623 1.00 92.62 104 ASP A N 1
ATOM 782 C CA . ASP A 1 104 ? -12.214 11.392 -11.071 1.00 92.62 104 ASP A CA 1
ATOM 783 C C . ASP A 1 104 ? -12.073 11.466 -12.590 1.00 92.62 104 ASP A C 1
ATOM 785 O O . ASP A 1 104 ? -12.402 12.491 -13.183 1.00 92.62 104 ASP A O 1
ATOM 789 N N . LEU A 1 105 ? -11.661 10.373 -13.240 1.00 93.94 105 LEU A N 1
ATOM 790 C CA . LEU A 1 105 ? -11.571 10.318 -14.701 1.00 93.94 105 LEU A CA 1
ATOM 791 C C . LEU A 1 105 ? -12.946 10.423 -15.387 1.00 93.94 105 LEU A C 1
ATOM 793 O O . LEU A 1 105 ? -13.032 10.916 -16.514 1.00 93.94 105 LEU A O 1
ATOM 797 N N . ALA A 1 106 ? -14.022 9.992 -14.719 1.00 92.38 106 ALA A N 1
ATOM 798 C CA . ALA A 1 106 ? -15.385 10.024 -15.255 1.00 92.38 106 ALA A CA 1
ATOM 799 C C . ALA A 1 106 ? -15.957 11.434 -15.380 1.00 92.38 106 ALA A C 1
ATOM 801 O O . ALA A 1 106 ? -16.755 11.692 -16.283 1.00 92.38 106 ALA A O 1
ATOM 802 N N . ASP A 1 107 ? -15.526 12.336 -14.503 1.00 90.31 107 ASP A N 1
ATOM 803 C CA . ASP A 1 107 ? -16.024 13.708 -14.446 1.00 90.31 107 ASP A CA 1
ATOM 804 C C . ASP A 1 107 ? -15.277 14.650 -15.407 1.00 90.31 107 ASP A C 1
ATOM 806 O O . ASP A 1 107 ? -15.639 15.823 -15.547 1.00 90.31 107 ASP A O 1
ATOM 810 N N . LEU A 1 108 ? -14.242 14.157 -16.096 1.00 89.94 108 LEU A N 1
ATOM 811 C CA . LEU A 1 108 ? -13.448 14.976 -17.004 1.00 89.94 108 LEU A CA 1
ATOM 812 C C . LEU A 1 108 ? -14.224 15.343 -18.278 1.00 89.94 108 LEU A C 1
ATOM 814 O O . LEU A 1 108 ? -14.897 14.494 -18.875 1.00 89.94 108 LEU A O 1
ATOM 818 N N . PRO A 1 109 ? -14.088 16.591 -18.771 1.00 89.25 109 PRO A N 1
ATOM 819 C CA . PRO A 1 109 ? -14.683 16.996 -20.038 1.00 89.25 109 PRO A CA 1
ATOM 820 C C . PRO A 1 109 ? -14.254 16.087 -21.195 1.00 89.25 109 PRO A C 1
ATOM 822 O O . PRO A 1 109 ? -13.098 15.690 -21.289 1.00 89.25 109 PRO A O 1
ATOM 825 N N . ALA A 1 110 ? -15.154 15.833 -22.148 1.00 87.81 110 ALA A N 1
ATOM 826 C CA . ALA A 1 110 ? -14.897 14.915 -23.266 1.00 87.81 110 ALA A CA 1
ATOM 827 C C . ALA A 1 110 ? -13.702 15.297 -24.167 1.00 87.81 110 ALA A C 1
ATOM 829 O O . ALA A 1 110 ? -13.185 14.441 -24.876 1.00 87.81 110 ALA A O 1
ATOM 830 N N . HIS A 1 111 ? -13.273 16.565 -24.158 1.00 88.75 111 HIS A N 1
ATOM 831 C CA . HIS A 1 111 ? -12.103 17.028 -24.914 1.00 88.75 111 HIS A CA 1
ATOM 832 C C . HIS A 1 111 ? -10.770 16.753 -24.203 1.00 88.75 111 HIS A C 1
ATOM 834 O O . HIS A 1 111 ? -9.723 16.925 -24.818 1.00 88.75 111 HIS A O 1
ATOM 840 N N . ILE A 1 112 ? -10.810 16.364 -22.926 1.00 91.44 112 ILE A N 1
ATOM 841 C CA . ILE A 1 112 ? -9.638 15.968 -22.153 1.00 91.44 112 ILE A CA 1
ATOM 842 C C . ILE A 1 112 ? -9.392 14.485 -22.382 1.00 91.44 112 ILE A C 1
ATOM 844 O O . ILE A 1 112 ? -10.264 13.641 -22.145 1.00 91.44 112 ILE A O 1
ATOM 848 N N . ASP A 1 113 ? -8.182 14.186 -22.829 1.00 92.06 113 ASP A N 1
ATOM 849 C CA . ASP A 1 113 ? -7.735 12.836 -23.146 1.00 92.06 113 ASP A CA 1
ATOM 850 C C . ASP A 1 113 ? -6.438 12.433 -22.434 1.00 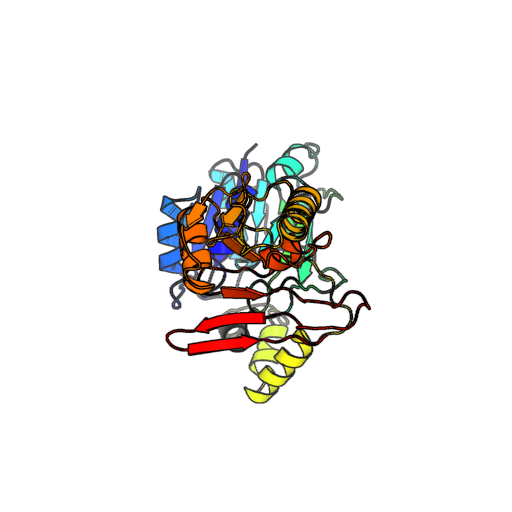92.06 113 ASP A C 1
ATOM 852 O O . ASP A 1 113 ? -6.080 11.263 -22.498 1.00 92.06 113 ASP A O 1
ATOM 856 N N . THR A 1 114 ? -5.795 13.348 -21.702 1.00 93.94 114 THR A N 1
ATOM 857 C CA . THR A 1 114 ? -4.597 13.077 -20.894 1.00 93.94 114 THR A CA 1
ATOM 858 C C . THR A 1 114 ? -4.695 13.774 -19.537 1.00 93.94 114 THR A C 1
ATOM 860 O O . THR A 1 114 ? -5.114 14.931 -19.437 1.00 93.94 114 THR A O 1
ATOM 863 N N . VAL A 1 115 ? -4.282 13.069 -18.483 1.00 93.25 115 VAL A N 1
ATOM 864 C CA . VAL A 1 115 ? -4.237 13.545 -17.097 1.00 93.25 115 VAL A CA 1
ATOM 865 C C . VAL A 1 115 ? -2.880 13.222 -16.505 1.00 93.25 115 VAL A C 1
ATOM 867 O O . VAL A 1 115 ? -2.454 12.070 -16.539 1.00 93.25 115 VAL A O 1
ATOM 870 N N . TYR A 1 116 ? -2.229 14.224 -15.921 1.00 92.38 116 TYR A N 1
ATOM 871 C CA . TYR A 1 116 ? -0.972 14.033 -15.208 1.00 92.38 116 TYR A CA 1
ATOM 872 C C . TYR A 1 116 ? -1.202 13.778 -13.723 1.00 92.38 116 TYR A C 1
ATOM 874 O O . TYR A 1 116 ? -2.121 14.320 -13.108 1.00 92.38 116 TYR A O 1
ATOM 882 N N . ALA A 1 117 ? -0.312 12.982 -13.149 1.00 92.88 117 ALA A N 1
ATOM 883 C CA . ALA A 1 117 ? -0.300 12.617 -11.753 1.00 92.88 117 ALA A CA 1
ATOM 884 C C . ALA A 1 117 ? 1.030 12.964 -11.105 1.00 92.88 117 ALA A C 1
ATOM 886 O O . ALA A 1 117 ? 2.094 12.753 -11.694 1.00 92.88 117 ALA A O 1
ATOM 887 N N . HIS A 1 118 ? 0.965 13.455 -9.872 1.00 92.06 118 HIS A N 1
ATOM 888 C CA . HIS A 1 118 ? 2.153 13.726 -9.076 1.00 92.06 118 HIS A CA 1
ATOM 889 C C . HIS A 1 118 ? 2.464 12.547 -8.160 1.00 92.06 118 HIS A C 1
ATOM 891 O O . HIS A 1 118 ? 1.616 12.096 -7.386 1.00 92.06 118 HIS A O 1
ATOM 897 N N . GLY A 1 119 ? 3.701 12.071 -8.260 1.00 93.12 119 GLY A N 1
ATOM 898 C CA . GLY A 1 119 ? 4.230 10.999 -7.434 1.00 93.12 119 GLY A CA 1
ATOM 899 C C . GLY A 1 119 ? 4.891 11.523 -6.180 1.00 93.12 119 GLY A C 1
ATOM 900 O O . GLY A 1 119 ? 5.527 12.573 -6.218 1.00 93.12 119 GLY A O 1
ATOM 901 N N . TYR A 1 120 ? 4.814 10.765 -5.096 1.00 93.69 120 TYR A N 1
ATOM 902 C CA . TYR A 1 120 ? 5.612 11.012 -3.905 1.00 93.69 120 TYR A CA 1
ATOM 903 C C . TYR A 1 120 ? 6.403 9.772 -3.521 1.00 93.69 120 TYR A C 1
ATOM 905 O O . TYR A 1 120 ? 5.832 8.698 -3.332 1.00 93.69 120 TYR A O 1
ATOM 913 N N . ASP A 1 121 ? 7.710 9.947 -3.355 1.00 93.06 121 ASP A N 1
ATOM 914 C CA . ASP A 1 121 ? 8.604 8.867 -2.961 1.00 93.06 121 ASP A CA 1
ATOM 915 C C . ASP A 1 121 ? 8.457 8.554 -1.478 1.00 93.06 121 ASP A C 1
ATOM 917 O O . ASP A 1 121 ? 8.770 9.383 -0.617 1.00 93.06 121 ASP A O 1
ATOM 921 N N . HIS A 1 122 ? 8.012 7.336 -1.195 1.00 89.12 122 HIS A N 1
ATOM 922 C CA . HIS A 1 122 ? 7.984 6.762 0.140 1.00 89.12 122 HIS A CA 1
ATOM 923 C C . HIS A 1 122 ? 9.340 6.145 0.474 1.00 89.12 122 HIS A C 1
ATOM 925 O O . HIS A 1 122 ? 10.036 5.594 -0.385 1.00 89.12 122 HIS A O 1
ATOM 931 N N . VAL A 1 123 ? 9.730 6.287 1.736 1.00 80.00 123 VAL A N 1
ATOM 932 C CA . VAL A 1 123 ? 11.079 6.021 2.217 1.00 80.00 123 VAL A CA 1
ATOM 933 C C . VAL A 1 123 ? 11.020 5.258 3.536 1.00 80.00 123 VAL A C 1
ATOM 935 O O . VAL A 1 123 ? 10.448 5.714 4.527 1.00 80.00 123 VAL A O 1
ATOM 938 N N . GLY A 1 124 ? 11.665 4.095 3.565 1.00 70.31 124 GLY A N 1
ATOM 939 C CA . GLY A 1 124 ? 11.758 3.248 4.747 1.00 70.31 124 GLY A CA 1
ATOM 940 C C . GLY A 1 124 ? 11.502 1.784 4.428 1.00 70.31 124 GLY A C 1
ATOM 941 O O . GLY A 1 124 ? 11.420 1.379 3.273 1.00 70.31 124 GLY A O 1
ATOM 942 N N . HIS A 1 125 ? 11.405 0.976 5.479 1.00 66.06 125 HIS A N 1
ATOM 943 C CA . HIS A 1 125 ? 11.198 -0.455 5.325 1.00 66.06 125 HIS A CA 1
ATOM 944 C C . HIS A 1 125 ? 9.725 -0.788 5.038 1.00 66.06 125 HIS A C 1
ATOM 946 O O . HIS A 1 125 ? 8.839 -0.313 5.748 1.00 66.06 125 HIS A O 1
ATOM 952 N N . GLY A 1 126 ? 9.461 -1.657 4.058 1.00 71.06 126 GLY A N 1
ATOM 953 C CA . GLY A 1 126 ? 8.105 -2.056 3.665 1.00 71.06 126 GLY A CA 1
ATOM 954 C C . GLY A 1 126 ? 7.252 -0.876 3.185 1.00 71.06 126 GLY A C 1
ATOM 955 O O . GLY A 1 126 ? 7.735 0.004 2.475 1.00 71.06 126 GLY A O 1
ATOM 956 N N . LEU A 1 127 ? 5.986 -0.847 3.607 1.00 72.56 127 LEU A N 1
ATOM 957 C CA . LEU A 1 127 ? 5.064 0.273 3.385 1.00 72.56 127 LEU A CA 1
ATOM 958 C C . LEU A 1 127 ? 5.285 1.370 4.434 1.00 72.56 127 LEU A C 1
ATOM 960 O O . LEU A 1 127 ? 4.402 1.688 5.232 1.00 72.56 127 LEU A O 1
ATOM 964 N N . ALA A 1 128 ? 6.506 1.901 4.496 1.00 67.75 128 ALA A N 1
ATOM 965 C CA . ALA A 1 128 ? 6.847 2.933 5.462 1.00 67.75 128 ALA A CA 1
ATOM 966 C C . ALA A 1 128 ? 5.943 4.166 5.273 1.00 67.75 128 ALA A C 1
ATOM 968 O O . ALA A 1 128 ? 5.810 4.649 4.154 1.00 67.75 128 ALA A O 1
ATOM 969 N N . PRO A 1 129 ? 5.366 4.733 6.348 1.00 71.31 129 PRO A N 1
ATOM 970 C CA . PRO A 1 129 ? 4.399 5.827 6.248 1.00 71.31 129 PRO A CA 1
ATOM 971 C C . PRO A 1 129 ? 5.085 7.195 6.132 1.00 71.31 129 PRO A C 1
ATOM 973 O O . PRO A 1 129 ? 4.594 8.193 6.654 1.00 71.31 129 PRO A O 1
ATOM 976 N N . TRP A 1 130 ? 6.280 7.230 5.551 1.00 76.94 130 TRP A N 1
ATOM 977 C CA . TRP A 1 130 ? 7.112 8.419 5.464 1.00 76.94 130 TRP A CA 1
ATOM 978 C C . TRP A 1 130 ? 7.477 8.653 4.015 1.00 76.94 130 TRP A C 1
ATOM 980 O O . TRP A 1 130 ? 7.934 7.738 3.334 1.00 76.94 130 TRP A O 1
ATOM 990 N N . ARG A 1 131 ? 7.320 9.891 3.564 1.00 89.31 131 ARG A N 1
ATOM 991 C CA . ARG A 1 131 ? 7.630 10.282 2.193 1.00 89.31 131 ARG A CA 1
ATOM 992 C C . ARG A 1 131 ? 8.417 11.570 2.122 1.00 89.31 131 ARG A C 1
ATOM 994 O O . ARG A 1 131 ? 8.378 12.379 3.049 1.00 89.31 131 ARG A O 1
ATOM 1001 N N . ARG A 1 132 ? 9.052 11.810 0.980 1.00 91.00 132 ARG A N 1
ATOM 1002 C CA . ARG A 1 132 ? 9.582 13.137 0.652 1.00 91.00 132 ARG A CA 1
ATOM 1003 C C . ARG A 1 132 ? 8.455 14.162 0.574 1.00 91.00 132 ARG A C 1
ATOM 1005 O O . ARG A 1 132 ? 7.335 13.854 0.150 1.00 91.00 132 ARG A O 1
ATOM 1012 N N . ALA A 1 133 ? 8.747 15.379 1.029 1.00 88.25 133 ALA A N 1
ATOM 1013 C CA . ALA A 1 133 ? 7.793 16.482 1.011 1.00 88.25 133 ALA A CA 1
ATOM 1014 C C . ALA A 1 133 ? 7.454 16.895 -0.427 1.00 88.25 133 ALA A C 1
ATOM 1016 O O . ALA A 1 133 ? 6.273 17.032 -0.760 1.00 88.25 133 ALA A O 1
ATOM 1017 N N . ASP A 1 134 ? 8.492 17.032 -1.254 1.00 93.69 134 ASP A N 1
ATOM 1018 C CA . ASP A 1 134 ? 8.384 17.415 -2.654 1.00 93.69 134 ASP A CA 1
ATOM 1019 C C . ASP A 1 134 ? 7.933 16.232 -3.524 1.00 93.69 134 ASP A C 1
ATOM 1021 O O . ASP A 1 134 ? 8.344 15.089 -3.282 1.00 93.69 134 ASP A O 1
ATOM 1025 N N . PRO A 1 135 ? 7.085 16.481 -4.536 1.00 92.62 135 PRO A N 1
ATOM 1026 C CA . PRO A 1 135 ? 6.715 15.458 -5.498 1.00 92.62 135 PRO A CA 1
ATOM 1027 C C . PRO A 1 135 ? 7.905 15.084 -6.388 1.00 92.62 135 PRO A C 1
ATOM 1029 O O . PRO A 1 135 ? 8.870 15.839 -6.533 1.00 92.62 135 PRO A O 1
ATOM 1032 N N . GLN A 1 136 ? 7.805 13.930 -7.045 1.00 91.00 136 GLN A N 1
ATOM 1033 C CA . GLN A 1 136 ? 8.741 13.538 -8.088 1.00 91.00 136 GLN A CA 1
ATOM 1034 C C . GLN A 1 136 ? 8.830 14.615 -9.180 1.00 91.00 136 GLN A C 1
ATOM 1036 O O . GLN A 1 136 ? 7.816 15.222 -9.541 1.00 91.00 136 GLN A O 1
ATOM 1041 N N . PRO A 1 137 ? 10.031 14.837 -9.745 1.00 88.75 137 PRO A N 1
ATOM 1042 C CA . PRO A 1 137 ? 10.244 15.872 -10.751 1.00 88.75 137 PRO A CA 1
ATOM 1043 C C . PRO A 1 137 ? 9.502 15.587 -12.062 1.00 88.75 137 PRO A C 1
ATOM 1045 O O . PRO A 1 137 ? 9.163 16.523 -12.783 1.00 88.75 137 PRO A O 1
ATOM 1048 N N . LEU A 1 138 ? 9.263 14.310 -12.376 1.00 88.62 138 LEU A N 1
ATOM 1049 C CA . LEU A 1 138 ? 8.509 13.892 -13.550 1.00 88.62 138 LEU A CA 1
ATOM 1050 C C . LEU A 1 138 ? 7.145 13.348 -13.111 1.00 88.62 138 LEU A C 1
ATOM 1052 O O . LEU A 1 138 ? 7.098 12.481 -12.237 1.00 88.62 138 LEU A O 1
ATOM 1056 N N . PRO A 1 139 ? 6.038 13.836 -13.695 1.00 91.69 139 PRO A N 1
ATOM 1057 C CA . PRO A 1 139 ? 4.727 13.255 -13.457 1.00 91.69 139 PRO A CA 1
ATOM 1058 C C . PRO A 1 139 ? 4.600 11.903 -14.168 1.00 91.69 139 PRO A C 1
ATOM 1060 O O . PRO A 1 139 ? 5.455 11.519 -14.965 1.00 91.69 139 PRO A O 1
ATOM 1063 N N . LYS A 1 140 ? 3.493 11.209 -13.919 1.00 93.81 140 LYS A N 1
ATOM 1064 C CA . LYS A 1 140 ? 3.026 10.084 -14.744 1.00 93.81 140 LYS A CA 1
ATOM 1065 C C . LYS A 1 140 ? 1.660 10.389 -15.331 1.00 93.81 140 LYS A C 1
ATOM 1067 O O . LYS A 1 140 ? 1.037 11.360 -14.904 1.00 93.81 140 LYS A O 1
ATOM 1072 N N . VAL A 1 141 ? 1.194 9.609 -16.303 1.00 93.94 141 VAL A N 1
ATOM 1073 C CA . VAL A 1 141 ? -0.053 9.934 -17.016 1.00 93.94 141 VAL A CA 1
ATOM 1074 C C . VAL A 1 141 ? -1.086 8.822 -16.963 1.00 93.94 141 VAL A C 1
ATOM 1076 O O . VAL A 1 141 ? -0.746 7.653 -17.069 1.00 93.94 141 VAL A O 1
ATOM 1079 N N . ALA A 1 142 ? -2.357 9.211 -16.897 1.00 95.62 142 ALA A N 1
ATOM 1080 C CA . ALA A 1 142 ? -3.489 8.412 -17.356 1.00 95.62 142 ALA A CA 1
ATOM 1081 C C . ALA A 1 142 ? -4.047 9.051 -18.634 1.00 95.62 142 ALA A C 1
ATOM 1083 O O . ALA A 1 142 ? -4.004 10.275 -18.787 1.00 95.62 142 ALA A O 1
ATOM 1084 N N . PHE A 1 143 ? -4.563 8.253 -19.565 1.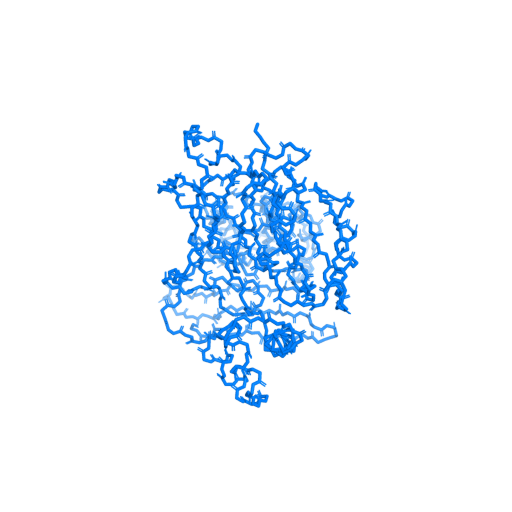00 95.94 143 PHE A N 1
ATOM 1085 C CA . PHE A 1 143 ? -4.988 8.774 -20.866 1.00 95.94 143 PHE A CA 1
ATOM 1086 C C . PHE A 1 143 ? -6.114 7.963 -21.505 1.00 95.94 143 PHE A C 1
ATOM 1088 O O . PHE A 1 143 ? -6.303 6.786 -21.204 1.00 95.94 143 PHE A O 1
ATOM 1095 N N . ARG A 1 144 ? -6.858 8.586 -22.420 1.00 95.06 144 ARG A N 1
ATOM 1096 C CA . ARG A 1 144 ? -7.803 7.893 -23.302 1.00 95.06 144 ARG A CA 1
ATOM 1097 C C . ARG A 1 144 ? -7.009 7.174 -24.391 1.00 95.06 144 ARG A C 1
ATOM 1099 O O . ARG A 1 144 ? -6.291 7.839 -25.145 1.00 95.06 144 ARG A O 1
ATOM 1106 N N . PRO A 1 145 ? -7.097 5.841 -24.495 1.00 94.94 145 PRO A N 1
ATOM 1107 C CA . PRO A 1 145 ? -6.236 5.105 -25.400 1.00 94.94 145 PRO A CA 1
ATOM 1108 C C . PRO A 1 145 ? -6.726 5.202 -26.854 1.00 94.94 145 PRO A C 1
ATOM 1110 O O . PRO A 1 145 ? -7.882 5.528 -27.126 1.00 94.94 145 PRO A O 1
ATOM 1113 N N . GLY A 1 146 ? -5.838 4.905 -27.799 1.00 91.12 146 GLY A N 1
ATOM 1114 C CA . GLY A 1 146 ? -6.120 4.910 -29.234 1.00 91.12 146 GLY A CA 1
ATOM 1115 C C . GLY A 1 146 ? -4.972 4.281 -30.018 1.00 91.12 146 GLY A C 1
ATOM 1116 O O . GLY A 1 146 ? -3.866 4.141 -29.499 1.00 91.12 146 GLY A O 1
ATOM 1117 N N . SER A 1 147 ? -5.221 3.900 -31.273 1.00 89.19 147 SER A N 1
ATOM 1118 C CA . SER A 1 147 ? -4.225 3.226 -32.124 1.00 89.19 147 SER A CA 1
ATOM 1119 C C . SER A 1 147 ? -3.004 4.085 -32.480 1.00 89.19 147 SER A C 1
ATOM 1121 O O . SER A 1 147 ? -2.019 3.567 -32.994 1.00 89.19 147 SER A O 1
ATOM 1123 N N . ASP A 1 148 ? -3.080 5.394 -32.252 1.00 90.06 148 ASP A N 1
ATOM 1124 C CA . ASP A 1 148 ? -2.049 6.401 -32.516 1.00 90.06 148 ASP A CA 1
ATOM 1125 C C . ASP A 1 148 ? -1.365 6.921 -31.235 1.00 90.06 148 ASP A C 1
ATOM 1127 O O . ASP A 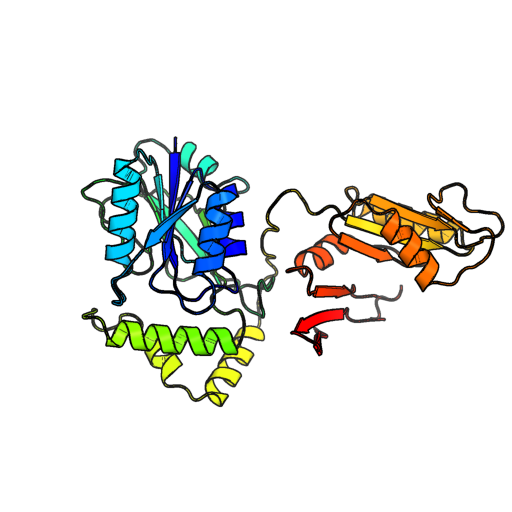1 148 ? -0.592 7.880 -31.284 1.00 90.06 148 ASP A O 1
ATOM 1131 N N . ARG A 1 149 ? -1.630 6.292 -30.082 1.00 91.88 149 ARG A N 1
ATOM 1132 C CA . ARG A 1 149 ? -1.055 6.667 -28.784 1.00 91.88 149 ARG A CA 1
ATOM 1133 C C . ARG A 1 149 ? 0.163 5.805 -28.462 1.00 91.88 149 ARG A C 1
ATOM 1135 O O . ARG A 1 149 ? 0.074 4.584 -28.436 1.00 91.88 149 ARG A O 1
ATOM 1142 N N . THR A 1 150 ? 1.287 6.453 -28.175 1.00 94.25 150 THR A N 1
ATOM 1143 C CA . THR A 1 150 ? 2.540 5.841 -27.715 1.00 94.25 150 THR A CA 1
ATOM 1144 C C . THR A 1 150 ? 2.882 6.390 -26.341 1.00 94.25 150 THR A C 1
ATOM 1146 O O . THR A 1 150 ? 2.921 7.606 -26.163 1.00 94.25 150 THR A O 1
ATOM 1149 N N . VAL A 1 151 ? 3.146 5.511 -25.381 1.00 93.75 151 VAL A N 1
ATOM 1150 C CA . VAL A 1 151 ? 3.534 5.885 -24.018 1.00 93.75 151 VAL A CA 1
ATOM 1151 C C . VAL A 1 151 ? 5.051 6.045 -23.938 1.00 93.75 151 VAL A C 1
ATOM 1153 O O . VAL A 1 151 ? 5.801 5.214 -24.454 1.00 93.75 151 VAL A O 1
ATOM 1156 N N . ALA A 1 152 ? 5.503 7.130 -23.314 1.00 91.38 152 ALA A N 1
ATOM 1157 C CA . ALA A 1 152 ? 6.918 7.387 -23.075 1.00 91.38 152 ALA A CA 1
ATOM 1158 C C . ALA A 1 152 ? 7.494 6.443 -22.004 1.00 91.38 152 ALA A C 1
ATOM 1160 O O . ALA A 1 152 ? 6.767 5.916 -21.159 1.00 91.38 152 ALA A O 1
ATOM 1161 N N . GLU A 1 153 ? 8.818 6.263 -22.008 1.00 88.12 153 GLU A N 1
ATOM 1162 C CA . GLU A 1 153 ? 9.523 5.536 -20.942 1.00 88.12 153 GLU A CA 1
ATOM 1163 C C . GLU A 1 153 ? 9.160 6.089 -19.554 1.00 88.12 153 GLU A C 1
ATOM 1165 O O . GLU A 1 153 ? 9.003 7.301 -19.381 1.00 88.12 153 GLU A O 1
ATOM 1170 N N . GLY A 1 154 ? 9.000 5.197 -18.572 1.00 87.62 154 GLY A N 1
ATOM 1171 C CA . GLY A 1 154 ? 8.600 5.561 -17.209 1.00 87.62 154 GLY A CA 1
ATOM 1172 C C . GLY A 1 154 ? 7.153 6.047 -17.060 1.00 87.62 154 GLY A C 1
ATOM 1173 O O . GLY A 1 154 ? 6.798 6.573 -16.009 1.00 87.62 154 GLY A O 1
ATOM 1174 N N . ASN A 1 155 ? 6.304 5.890 -18.086 1.00 93.81 155 ASN A N 1
ATOM 1175 C CA . ASN A 1 155 ? 4.904 6.342 -18.090 1.00 93.81 155 ASN A CA 1
ATOM 1176 C C . ASN A 1 155 ? 4.738 7.866 -17.910 1.00 93.81 155 ASN A C 1
ATOM 1178 O O . ASN A 1 155 ? 3.690 8.332 -17.458 1.00 93.81 155 ASN A O 1
ATOM 1182 N N . HIS A 1 156 ? 5.771 8.646 -18.245 1.00 92.56 156 HIS A N 1
ATOM 1183 C CA . HIS A 1 156 ? 5.822 10.085 -17.964 1.00 92.56 156 HIS A CA 1
ATOM 1184 C C . HIS A 1 156 ? 5.023 10.953 -18.937 1.00 92.56 156 HIS A C 1
ATOM 1186 O O . HIS A 1 156 ? 4.670 12.084 -18.604 1.00 92.56 156 HIS A O 1
ATOM 1192 N N . ASP A 1 157 ? 4.753 10.442 -20.138 1.00 92.25 157 ASP A N 1
ATOM 1193 C CA . ASP A 1 157 ? 3.992 11.154 -21.160 1.00 92.25 157 ASP A CA 1
ATOM 1194 C C . ASP A 1 157 ? 3.308 10.190 -22.141 1.00 92.25 157 ASP A C 1
ATOM 1196 O O . ASP A 1 157 ? 3.639 9.000 -22.193 1.00 92.25 157 ASP A O 1
ATOM 1200 N N . VAL A 1 158 ? 2.382 10.707 -22.948 1.00 93.06 158 VAL A N 1
ATOM 1201 C CA . VAL A 1 158 ? 1.755 9.978 -24.060 1.00 93.06 158 VAL A CA 1
ATOM 1202 C C . VAL A 1 158 ? 1.714 10.841 -25.320 1.00 93.06 158 VAL A C 1
ATOM 1204 O O . VAL A 1 158 ? 1.496 12.049 -25.263 1.00 93.06 158 VAL A O 1
ATOM 1207 N N . SER A 1 159 ? 1.931 10.230 -26.486 1.00 91.81 159 SER A N 1
ATOM 1208 C CA . SER A 1 159 ? 1.905 10.950 -27.758 1.00 91.81 159 SER A CA 1
ATOM 1209 C C . SER A 1 159 ? 0.504 11.451 -28.097 1.00 91.81 159 SER A C 1
ATOM 1211 O O . SER A 1 159 ? -0.461 10.683 -28.121 1.00 91.81 159 SER A O 1
ATOM 1213 N N . GLY A 1 160 ? 0.423 12.735 -28.448 1.00 74.81 160 GLY A N 1
ATOM 1214 C CA . GLY A 1 160 ? -0.844 13.413 -28.703 1.00 74.81 160 GLY A CA 1
ATOM 1215 C C . GLY A 1 160 ? -1.632 13.638 -27.410 1.00 74.81 160 GLY A C 1
ATOM 1216 O O . GLY A 1 160 ? -1.561 12.846 -26.475 1.00 74.81 160 GLY A O 1
ATOM 1217 N N . GLY A 1 161 ? -2.400 14.723 -27.351 1.00 68.31 161 GLY A N 1
ATOM 1218 C CA . GLY A 1 161 ? -3.335 14.962 -26.254 1.00 68.31 161 GLY A CA 1
ATOM 1219 C C . GLY A 1 161 ? -3.591 16.432 -25.947 1.00 68.31 161 GLY A C 1
ATOM 1220 O O . GLY A 1 161 ? -2.767 17.304 -26.223 1.00 68.31 161 GLY A O 1
ATOM 1221 N N . HIS A 1 162 ? -4.754 16.689 -25.364 1.00 69.19 162 HIS A N 1
ATOM 1222 C CA . HIS A 1 162 ? -5.142 17.930 -24.714 1.00 69.19 162 HIS A CA 1
ATOM 1223 C C . HIS A 1 162 ? -5.248 17.648 -23.216 1.00 69.19 162 HIS A C 1
ATOM 1225 O O . HIS A 1 162 ? -6.237 17.098 -22.724 1.00 69.19 162 HIS A O 1
ATOM 1231 N N . ALA A 1 163 ? -4.192 18.007 -22.493 1.00 74.69 163 ALA A N 1
ATOM 1232 C CA . ALA A 1 163 ? -4.089 17.710 -21.077 1.00 74.69 163 ALA A CA 1
ATOM 1233 C C . ALA A 1 163 ? -5.006 18.603 -20.230 1.00 74.69 163 ALA A C 1
ATOM 1235 O O . ALA A 1 163 ? -5.069 19.820 -20.429 1.00 74.69 163 ALA A O 1
ATOM 1236 N N . ALA A 1 164 ? -5.660 18.008 -19.231 1.00 64.06 164 ALA A N 1
ATOM 1237 C CA . ALA A 1 164 ? -6.235 18.763 -18.122 1.00 64.06 164 ALA A CA 1
ATOM 1238 C C . ALA A 1 164 ? -5.210 18.943 -17.001 1.00 64.06 164 ALA A C 1
ATOM 1240 O O . ALA A 1 164 ? -4.402 18.058 -16.720 1.00 64.06 164 ALA A O 1
ATOM 1241 N N . ALA A 1 165 ? -5.321 20.064 -16.288 1.00 61.81 165 ALA A N 1
ATOM 1242 C CA . ALA A 1 165 ? -4.727 20.220 -14.969 1.00 61.81 165 ALA A CA 1
ATOM 1243 C C . ALA A 1 165 ? -5.711 19.687 -13.915 1.00 61.81 165 ALA A C 1
ATOM 1245 O O . ALA A 1 165 ? -6.554 20.430 -13.420 1.00 61.81 165 ALA A O 1
ATOM 1246 N N . GLN A 1 166 ? -5.630 18.397 -13.591 1.00 65.06 166 GLN A N 1
ATOM 1247 C CA . GLN A 1 166 ? -6.293 17.823 -12.416 1.00 65.06 166 GLN A CA 1
ATOM 1248 C C . GLN A 1 166 ? -5.508 16.597 -11.949 1.00 65.06 166 GLN A C 1
ATOM 1250 O O . GLN A 1 166 ? -5.469 15.578 -12.624 1.00 65.06 166 GLN A O 1
ATOM 1255 N N . ALA A 1 167 ? -4.801 16.754 -10.830 1.00 71.94 167 ALA A N 1
ATOM 1256 C CA . ALA A 1 167 ? -3.687 15.898 -10.458 1.00 71.94 167 ALA A CA 1
ATOM 1257 C C . ALA A 1 167 ? -4.156 14.641 -9.728 1.00 71.94 167 ALA A C 1
ATOM 1259 O O . ALA A 1 167 ? -4.429 14.692 -8.532 1.00 71.94 167 ALA A O 1
ATOM 1260 N N . LEU A 1 168 ? -4.198 13.500 -10.411 1.00 91.12 168 LEU A N 1
ATOM 1261 C CA . LEU A 1 168 ? -4.124 12.222 -9.702 1.00 91.12 168 LEU A CA 1
ATOM 1262 C C . LEU A 1 168 ? -2.841 12.205 -8.851 1.00 91.12 168 LEU A C 1
ATOM 1264 O O . LEU A 1 168 ? -1.886 12.945 -9.113 1.00 91.12 168 LEU A O 1
ATOM 1268 N N . THR A 1 169 ? -2.797 11.378 -7.818 1.00 92.56 169 THR A N 1
ATOM 1269 C CA . THR A 1 169 ? -1.582 11.217 -7.015 1.00 92.56 169 THR A CA 1
ATOM 1270 C C . THR A 1 169 ? -1.188 9.762 -6.956 1.00 92.56 169 THR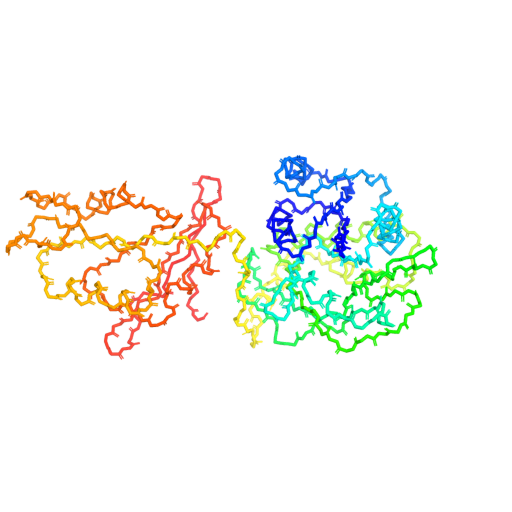 A C 1
ATOM 1272 O O . THR A 1 169 ? -2.041 8.879 -7.001 1.00 92.56 169 THR A O 1
ATOM 1275 N N . PHE A 1 170 ? 0.107 9.503 -6.845 1.00 93.75 170 PHE A N 1
ATOM 1276 C CA . PHE A 1 170 ? 0.589 8.162 -6.563 1.00 93.75 170 PHE A CA 1
ATOM 1277 C C . PHE A 1 170 ? 1.649 8.180 -5.474 1.00 93.75 170 PHE A C 1
ATOM 1279 O O . PHE A 1 170 ? 2.457 9.103 -5.361 1.00 93.75 170 PHE A O 1
ATOM 1286 N N . ARG A 1 171 ? 1.621 7.146 -4.640 1.00 93.38 171 ARG A N 1
ATOM 1287 C CA . ARG A 1 171 ? 2.675 6.862 -3.669 1.00 93.38 171 ARG A CA 1
ATOM 1288 C C . ARG A 1 171 ? 3.613 5.863 -4.307 1.00 93.38 171 ARG A C 1
ATOM 1290 O O . ARG A 1 171 ? 3.175 4.774 -4.661 1.00 93.38 171 ARG A O 1
ATOM 1297 N N . HIS A 1 172 ? 4.868 6.248 -4.465 1.00 94.75 172 HIS A N 1
ATOM 1298 C CA . HIS A 1 172 ? 5.894 5.410 -5.055 1.00 94.75 172 HIS A CA 1
ATOM 1299 C C . HIS A 1 172 ? 6.751 4.842 -3.938 1.00 94.75 172 HIS A C 1
ATOM 1301 O O . HIS A 1 172 ? 7.591 5.527 -3.349 1.00 94.75 172 HIS A O 1
ATOM 1307 N N . PHE A 1 173 ? 6.529 3.575 -3.627 1.00 91.81 173 PHE A N 1
ATOM 1308 C CA . PHE A 1 173 ? 7.439 2.843 -2.773 1.00 91.81 173 PHE A CA 1
ATOM 1309 C C . PHE A 1 173 ? 8.546 2.432 -3.716 1.00 91.81 173 PHE A C 1
ATOM 1311 O O . PHE A 1 173 ? 8.366 1.467 -4.428 1.00 91.81 173 PHE A O 1
ATOM 1318 N N . GLN A 1 174 ? 9.694 3.104 -3.744 1.00 89.75 174 GLN A N 1
ATOM 1319 C CA . GLN A 1 174 ? 10.755 2.778 -4.717 1.00 89.75 174 GLN A CA 1
ATOM 1320 C C . GLN A 1 174 ? 11.835 1.835 -4.178 1.00 89.75 174 GLN A C 1
ATOM 1322 O O . GLN A 1 174 ? 12.397 1.057 -4.948 1.00 89.75 174 GLN A O 1
ATOM 1327 N N . TYR A 1 175 ? 12.067 1.861 -2.858 1.00 87.56 175 TYR A N 1
ATOM 1328 C CA . TYR A 1 175 ? 12.862 0.884 -2.113 1.00 87.56 175 TYR A CA 1
ATOM 1329 C C . TYR A 1 175 ? 12.156 0.504 -0.799 1.00 87.56 175 TYR A C 1
ATOM 1331 O O . TYR A 1 175 ? 11.664 1.390 -0.103 1.00 87.56 175 TYR A O 1
ATOM 1339 N N . ARG A 1 176 ? 12.102 -0.794 -0.456 1.00 86.62 176 ARG A N 1
ATOM 1340 C CA . ARG A 1 176 ? 11.428 -1.309 0.767 1.00 86.62 176 ARG A CA 1
ATOM 1341 C C . ARG A 1 176 ? 12.343 -2.071 1.714 1.00 86.62 176 ARG A C 1
ATOM 1343 O O . ARG A 1 176 ? 11.946 -2.369 2.837 1.00 86.62 176 ARG A O 1
ATOM 1350 N N . SER A 1 177 ? 13.545 -2.413 1.276 1.00 79.19 177 SER A N 1
ATOM 1351 C CA . SER A 1 177 ? 14.612 -2.957 2.113 1.00 79.19 177 SER A CA 1
ATOM 1352 C C . SER A 1 177 ? 15.947 -2.793 1.391 1.00 79.19 177 SER A C 1
ATOM 1354 O O . SER A 1 177 ? 15.975 -2.595 0.174 1.00 79.19 177 SER A O 1
ATOM 1356 N N . LEU A 1 178 ? 17.055 -2.911 2.125 1.00 77.56 178 LEU A N 1
ATOM 1357 C CA . LEU A 1 178 ? 18.392 -2.919 1.528 1.00 77.56 178 LEU A CA 1
ATOM 1358 C C . LEU A 1 178 ? 18.548 -4.068 0.518 1.00 77.56 178 LEU A C 1
ATOM 1360 O O . LEU A 1 178 ? 18.983 -3.840 -0.609 1.00 77.56 178 LEU A O 1
ATOM 1364 N N . ASP A 1 179 ? 18.122 -5.279 0.894 1.00 80.31 179 ASP A N 1
ATOM 1365 C CA . ASP A 1 179 ? 18.175 -6.467 0.031 1.00 80.31 179 ASP A CA 1
ATOM 1366 C C . ASP A 1 179 ? 17.407 -6.237 -1.281 1.00 80.31 179 ASP A C 1
ATOM 1368 O O . ASP A 1 179 ? 17.894 -6.533 -2.376 1.00 80.31 179 ASP A O 1
ATOM 1372 N N . GLN A 1 180 ? 16.200 -5.674 -1.170 1.00 87.06 180 GLN A N 1
ATOM 1373 C CA . GLN A 1 180 ? 15.340 -5.383 -2.309 1.00 87.06 180 GLN A CA 1
ATOM 1374 C C . GLN A 1 180 ? 15.940 -4.276 -3.188 1.00 87.06 180 GLN A C 1
ATOM 1376 O O . GLN A 1 180 ? 15.973 -4.434 -4.409 1.00 87.06 180 GLN A O 1
ATOM 1381 N N . MET A 1 181 ? 16.475 -3.202 -2.598 1.00 86.19 181 MET A N 1
ATOM 1382 C CA . MET A 1 181 ? 17.152 -2.129 -3.331 1.00 86.19 181 MET A CA 1
ATOM 1383 C C . MET A 1 181 ? 18.342 -2.670 -4.128 1.00 86.19 181 MET A C 1
ATOM 1385 O O . MET A 1 181 ? 18.451 -2.412 -5.328 1.00 86.19 181 MET A O 1
ATOM 1389 N N . ALA A 1 182 ? 19.203 -3.463 -3.486 1.00 86.75 182 ALA A N 1
ATOM 1390 C CA . ALA A 1 182 ? 20.381 -4.048 -4.115 1.00 86.75 182 ALA A CA 1
ATOM 1391 C C . ALA A 1 182 ? 20.005 -4.974 -5.283 1.00 86.75 182 ALA A C 1
ATOM 1393 O O . ALA A 1 182 ? 20.633 -4.929 -6.342 1.00 86.75 182 ALA A O 1
ATOM 1394 N N . ARG A 1 183 ? 18.952 -5.787 -5.132 1.00 87.56 183 ARG A N 1
ATOM 1395 C CA . ARG A 1 183 ? 18.421 -6.605 -6.230 1.00 87.56 183 ARG A CA 1
ATOM 1396 C C . ARG A 1 183 ? 17.899 -5.731 -7.374 1.00 87.56 183 ARG A C 1
ATOM 1398 O O . ARG A 1 183 ? 18.330 -5.922 -8.512 1.00 87.56 183 ARG A O 1
ATOM 1405 N N . LYS A 1 184 ? 17.037 -4.753 -7.072 1.00 87.06 184 LYS A N 1
ATOM 1406 C CA . LYS A 1 184 ? 16.378 -3.887 -8.065 1.00 87.06 184 LYS A CA 1
ATOM 1407 C C . LYS A 1 184 ? 17.387 -3.095 -8.895 1.00 87.06 184 LYS A C 1
ATOM 1409 O O . LYS A 1 184 ? 17.303 -3.109 -10.121 1.00 87.06 184 LYS A O 1
ATOM 1414 N N . VAL A 1 185 ? 18.396 -2.477 -8.270 1.00 87.62 185 VAL A N 1
ATOM 1415 C CA . VAL A 1 185 ? 19.402 -1.691 -9.011 1.00 87.62 185 VAL A CA 1
ATOM 1416 C C . VAL A 1 185 ? 20.268 -2.562 -9.928 1.00 87.62 185 VAL A C 1
ATOM 1418 O O . VAL A 1 185 ? 20.537 -2.178 -11.066 1.00 87.62 185 VAL A O 1
ATOM 1421 N N . ARG A 1 186 ? 20.648 -3.770 -9.486 1.00 87.12 186 ARG A N 1
ATOM 1422 C CA . ARG A 1 186 ? 21.453 -4.717 -10.277 1.00 87.12 186 ARG A CA 1
ATOM 1423 C C . ARG A 1 186 ? 20.671 -5.287 -11.454 1.00 87.12 186 ARG A C 1
ATOM 1425 O O . ARG A 1 186 ? 21.197 -5.356 -12.562 1.00 87.12 186 ARG A O 1
ATOM 1432 N N . GLN A 1 187 ? 19.416 -5.667 -11.224 1.00 83.62 187 GLN A N 1
ATOM 1433 C CA . GLN A 1 187 ? 18.525 -6.151 -12.277 1.00 83.62 187 GLN A CA 1
ATOM 1434 C C . GLN A 1 187 ? 18.227 -5.056 -13.304 1.00 83.62 187 GLN A C 1
ATOM 1436 O O . GLN A 1 187 ? 18.338 -5.313 -14.501 1.00 83.62 187 GLN A O 1
ATOM 1441 N N . GLY A 1 188 ? 17.937 -3.830 -12.854 1.00 82.31 188 GLY A N 1
ATOM 1442 C CA . GLY A 1 188 ? 17.733 -2.679 -13.735 1.00 82.31 188 GLY A CA 1
ATOM 1443 C C . GLY A 1 188 ? 18.953 -2.404 -14.616 1.00 82.31 188 GLY A C 1
ATOM 1444 O O . GLY A 1 188 ? 18.823 -2.268 -15.831 1.00 82.31 188 GLY A O 1
ATOM 1445 N N . ALA A 1 189 ? 20.160 -2.420 -14.039 1.00 84.06 189 ALA A N 1
ATOM 1446 C CA . ALA A 1 189 ? 21.397 -2.248 -14.800 1.00 84.06 189 ALA A CA 1
ATOM 1447 C C . ALA A 1 189 ? 21.625 -3.368 -15.834 1.00 84.06 189 ALA A C 1
ATOM 1449 O O . ALA A 1 189 ? 22.015 -3.085 -16.968 1.00 84.06 189 ALA A O 1
ATOM 1450 N N . ALA A 1 190 ? 21.349 -4.627 -15.477 1.00 82.38 190 ALA A N 1
ATOM 1451 C CA . ALA A 1 190 ? 21.456 -5.756 -16.400 1.00 82.38 190 ALA A CA 1
ATOM 1452 C C . ALA A 1 190 ? 20.435 -5.674 -17.550 1.00 82.38 190 ALA A C 1
ATOM 1454 O O . ALA A 1 190 ? 20.782 -5.957 -18.696 1.00 82.38 190 ALA A O 1
ATOM 1455 N N . ALA A 1 191 ? 19.199 -5.254 -17.266 1.00 77.50 191 ALA A N 1
ATOM 1456 C CA . ALA A 1 191 ? 18.145 -5.113 -18.270 1.00 77.50 191 ALA A CA 1
ATOM 1457 C C . ALA A 1 191 ? 18.430 -3.967 -19.257 1.00 77.50 191 ALA A C 1
ATOM 1459 O O . ALA A 1 191 ? 18.207 -4.122 -20.457 1.00 77.50 191 ALA A O 1
ATOM 1460 N N . VAL A 1 192 ? 18.991 -2.853 -18.771 1.00 78.38 192 VAL A N 1
ATOM 1461 C CA . VAL A 1 192 ? 19.484 -1.748 -19.612 1.00 78.38 192 VAL A CA 1
ATOM 1462 C C . VAL A 1 192 ? 20.635 -2.212 -20.505 1.00 78.38 192 VAL A C 1
ATOM 1464 O O . VAL A 1 192 ? 20.635 -1.916 -21.693 1.00 78.38 192 VAL A O 1
ATOM 1467 N N . ALA A 1 193 ? 21.592 -2.978 -19.971 1.00 79.69 193 ALA A N 1
ATOM 1468 C CA . ALA A 1 193 ? 22.720 -3.494 -20.751 1.00 79.69 193 ALA A CA 1
ATOM 1469 C C . ALA A 1 193 ? 22.307 -4.506 -21.839 1.00 79.69 193 ALA A C 1
ATOM 1471 O O . ALA A 1 193 ? 23.020 -4.666 -22.828 1.00 79.69 193 ALA A O 1
ATOM 1472 N N . ALA A 1 194 ? 21.178 -5.196 -21.655 1.00 75.50 194 ALA A N 1
ATOM 1473 C CA . ALA A 1 194 ? 20.641 -6.163 -22.610 1.00 75.50 194 ALA A CA 1
ATOM 1474 C C . ALA A 1 194 ? 19.784 -5.530 -23.725 1.00 75.50 194 ALA A C 1
ATOM 1476 O O . ALA A 1 194 ? 19.423 -6.231 -24.671 1.00 75.50 194 ALA A O 1
ATOM 1477 N N . ALA A 1 195 ? 19.443 -4.24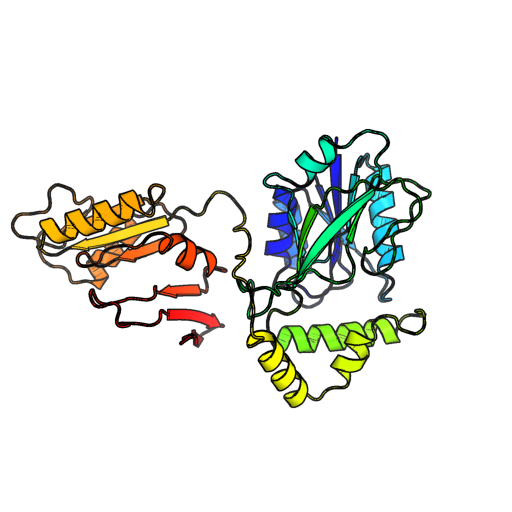2 -23.620 1.00 71.12 195 ALA A N 1
ATOM 1478 C CA . ALA A 1 195 ? 18.546 -3.547 -24.538 1.00 71.12 195 ALA A CA 1
ATOM 1479 C C . ALA A 1 195 ? 19.280 -2.476 -25.366 1.00 71.12 195 ALA A C 1
ATOM 1481 O O . ALA A 1 195 ? 20.209 -1.828 -24.887 1.00 71.12 195 ALA A O 1
ATOM 1482 N N . ASP A 1 196 ? 18.836 -2.254 -26.606 1.00 72.44 196 ASP A N 1
ATOM 1483 C CA . ASP A 1 196 ? 19.305 -1.142 -27.448 1.00 72.44 196 ASP A CA 1
ATOM 1484 C C . ASP A 1 196 ? 18.540 0.141 -27.081 1.00 72.44 196 ASP A C 1
ATOM 1486 O O . ASP A 1 196 ? 17.598 0.550 -27.761 1.00 72.44 196 ASP A O 1
ATOM 1490 N N . VAL A 1 197 ? 18.872 0.713 -25.919 1.00 68.31 197 VAL A N 1
ATOM 1491 C CA . VAL A 1 197 ? 18.193 1.895 -25.364 1.00 68.31 197 VAL A CA 1
ATOM 1492 C C . VAL A 1 197 ? 18.994 3.184 -25.581 1.00 68.31 197 VAL A C 1
ATOM 1494 O O . VAL A 1 197 ? 20.227 3.152 -25.610 1.00 68.31 197 VAL A O 1
ATOM 1497 N N . PRO A 1 198 ? 18.324 4.350 -25.694 1.00 69.69 198 PRO A N 1
ATOM 1498 C CA . PRO A 1 198 ? 18.998 5.637 -25.829 1.00 69.69 198 PRO A CA 1
ATOM 1499 C C . PRO A 1 198 ? 20.028 5.909 -24.724 1.00 69.69 198 PRO A C 1
ATOM 1501 O O . PRO A 1 198 ? 19.858 5.531 -23.562 1.00 69.69 198 PRO A O 1
ATOM 1504 N N . ALA A 1 199 ? 21.090 6.640 -25.074 1.00 64.88 199 ALA A N 1
ATOM 1505 C CA . ALA A 1 199 ? 22.106 7.054 -24.114 1.00 64.88 199 ALA A CA 1
ATOM 1506 C C . ALA A 1 199 ? 21.477 7.896 -22.989 1.00 64.88 199 ALA A C 1
ATOM 1508 O O . ALA A 1 199 ? 20.915 8.960 -23.237 1.00 64.88 199 ALA A O 1
ATOM 1509 N N . GLY A 1 200 ? 21.596 7.422 -21.748 1.00 65.25 200 GLY A N 1
ATOM 1510 C CA . GLY A 1 200 ? 21.033 8.079 -20.567 1.00 65.25 200 GLY A CA 1
ATOM 1511 C C . GLY A 1 200 ? 19.876 7.323 -19.902 1.00 65.25 200 GLY A C 1
ATOM 1512 O O . GLY A 1 200 ? 19.585 7.578 -18.731 1.00 65.25 200 GLY A O 1
ATOM 1513 N N . THR A 1 201 ? 19.263 6.359 -20.594 1.00 64.81 201 THR A N 1
ATOM 1514 C CA . THR A 1 201 ? 18.204 5.510 -20.030 1.00 64.81 201 THR A CA 1
ATOM 1515 C C . THR A 1 201 ? 18.747 4.659 -18.880 1.00 64.81 201 THR A C 1
ATOM 1517 O O . THR A 1 201 ? 19.814 4.056 -18.984 1.00 64.81 201 THR A O 1
ATOM 1520 N N . GLY A 1 202 ? 18.038 4.644 -17.746 1.00 68.62 202 GLY A N 1
ATOM 1521 C CA . GLY A 1 202 ? 18.421 3.850 -16.574 1.00 68.62 202 GLY A CA 1
ATOM 1522 C C . GLY A 1 202 ? 19.740 4.263 -15.905 1.00 68.62 202 GLY A C 1
ATOM 1523 O O . GLY A 1 202 ? 20.330 3.469 -15.174 1.00 68.62 202 GLY A O 1
ATOM 1524 N N . LEU A 1 203 ? 20.220 5.500 -16.119 1.00 71.19 203 LEU A N 1
ATOM 1525 C CA . LEU A 1 203 ? 21.463 6.017 -15.517 1.00 71.19 203 LEU A CA 1
ATOM 1526 C C . LEU A 1 203 ? 21.517 5.881 -13.990 1.00 71.19 203 LEU A C 1
ATOM 1528 O O . LEU A 1 203 ? 22.595 5.736 -13.420 1.00 71.19 203 LEU A O 1
ATOM 1532 N N . HIS A 1 204 ? 20.371 5.974 -13.319 1.00 72.12 204 HIS A N 1
ATOM 1533 C CA . HIS A 1 204 ? 20.302 5.824 -11.871 1.00 72.12 204 HIS A CA 1
ATOM 1534 C C . HIS A 1 204 ? 20.570 4.371 -11.450 1.00 72.12 204 HIS A C 1
ATOM 1536 O O . HIS A 1 204 ? 21.358 4.156 -10.532 1.00 72.12 204 HIS A O 1
ATOM 1542 N N . TRP A 1 205 ? 20.028 3.378 -12.169 1.00 76.69 205 TRP A N 1
ATOM 1543 C CA . TRP A 1 205 ? 20.334 1.965 -11.929 1.00 76.69 205 TRP A CA 1
ATOM 1544 C C . TRP A 1 205 ? 21.783 1.627 -12.256 1.00 76.69 205 TRP A C 1
ATOM 1546 O O . TRP A 1 205 ? 22.436 0.974 -11.455 1.00 76.69 205 TRP A O 1
ATOM 1556 N N . THR A 1 206 ? 22.323 2.096 -13.384 1.00 76.75 206 THR A N 1
ATOM 1557 C CA . THR A 1 206 ? 23.717 1.789 -13.756 1.00 76.75 206 THR A CA 1
ATOM 1558 C C . THR A 1 206 ? 24.729 2.412 -12.797 1.00 76.75 206 THR A C 1
ATOM 1560 O O . THR A 1 206 ? 25.722 1.769 -12.466 1.00 76.75 206 THR A O 1
ATOM 1563 N N . LYS A 1 207 ? 24.464 3.622 -12.283 1.00 80.25 207 LYS A N 1
ATOM 1564 C CA . LYS A 1 207 ? 25.281 4.239 -11.226 1.00 80.25 207 LYS A CA 1
ATOM 1565 C C . LYS A 1 207 ? 25.164 3.493 -9.899 1.00 80.25 207 LYS A C 1
ATOM 1567 O O . LYS A 1 207 ? 26.185 3.197 -9.292 1.00 80.25 207 LYS A O 1
ATOM 1572 N N . ALA A 1 208 ? 23.945 3.184 -9.457 1.00 78.12 208 ALA A N 1
ATOM 1573 C CA . ALA A 1 208 ? 23.727 2.503 -8.183 1.00 78.12 208 ALA A CA 1
ATOM 1574 C C . ALA A 1 208 ? 24.249 1.057 -8.199 1.00 78.12 208 ALA A C 1
ATOM 1576 O O . ALA A 1 208 ? 24.796 0.592 -7.208 1.00 78.12 208 ALA A O 1
ATOM 1577 N N . ALA A 1 209 ? 24.154 0.354 -9.329 1.00 82.88 209 ALA A N 1
ATOM 1578 C CA . ALA A 1 209 ? 24.681 -1.001 -9.481 1.00 82.88 209 ALA A CA 1
ATOM 1579 C C . ALA A 1 209 ? 26.218 -1.073 -9.468 1.00 82.88 209 ALA A C 1
ATOM 1581 O O . ALA A 1 209 ? 26.763 -2.158 -9.276 1.00 82.88 209 ALA A O 1
ATOM 1582 N N . ALA A 1 210 ? 26.909 0.051 -9.684 1.00 85.25 210 ALA A N 1
ATOM 1583 C CA . ALA A 1 210 ? 28.365 0.135 -9.593 1.00 85.25 210 ALA A CA 1
ATOM 1584 C C . ALA A 1 210 ? 28.876 0.285 -8.148 1.00 85.25 210 ALA A C 1
ATOM 1586 O O . ALA A 1 210 ? 30.081 0.176 -7.927 1.00 85.25 210 ALA A O 1
ATOM 1587 N N . LEU A 1 211 ? 27.981 0.539 -7.187 1.00 84.50 211 LEU A N 1
ATOM 1588 C CA . LEU A 1 211 ? 28.309 0.631 -5.768 1.00 84.50 211 LEU A CA 1
ATOM 1589 C C . LEU A 1 211 ? 28.576 -0.759 -5.173 1.00 84.50 211 LEU A C 1
ATOM 1591 O O . LEU A 1 211 ? 27.961 -1.761 -5.554 1.00 84.50 211 LEU A O 1
ATOM 1595 N N . THR A 1 212 ? 29.481 -0.805 -4.203 1.00 85.44 212 THR A N 1
ATOM 1596 C CA . THR A 1 212 ? 29.694 -1.967 -3.332 1.00 85.44 212 THR A CA 1
ATOM 1597 C C . THR A 1 212 ? 28.497 -2.193 -2.399 1.00 85.44 212 THR A C 1
ATOM 1599 O O . THR A 1 212 ? 27.648 -1.317 -2.236 1.00 85.44 212 THR A O 1
ATOM 1602 N N . ASP A 1 213 ? 28.412 -3.372 -1.770 1.00 77.81 213 ASP A N 1
ATOM 1603 C CA . ASP A 1 213 ? 27.349 -3.667 -0.792 1.00 77.81 213 ASP A CA 1
ATOM 1604 C C . ASP A 1 213 ? 27.362 -2.686 0.394 1.00 77.81 213 ASP A C 1
ATOM 1606 O O . ASP A 1 213 ? 26.301 -2.233 0.821 1.00 77.81 213 ASP A O 1
ATOM 1610 N N . ASP A 1 214 ? 28.549 -2.301 0.870 1.00 66.62 214 ASP A N 1
ATOM 1611 C CA . ASP A 1 214 ? 28.702 -1.335 1.964 1.00 66.62 214 ASP A CA 1
ATOM 1612 C C . ASP A 1 214 ? 28.244 0.070 1.537 1.00 66.62 214 ASP A C 1
ATOM 1614 O O . ASP A 1 214 ? 27.490 0.726 2.250 1.00 66.62 214 ASP A O 1
ATOM 1618 N N . GLU A 1 215 ? 28.607 0.512 0.329 1.00 80.31 215 GLU A N 1
ATOM 1619 C CA . GLU A 1 215 ? 28.148 1.799 -0.214 1.00 80.31 215 GLU A CA 1
ATOM 1620 C C . GLU A 1 215 ? 26.630 1.818 -0.463 1.00 80.31 215 GLU A C 1
ATOM 1622 O O . GLU A 1 215 ? 25.982 2.851 -0.278 1.00 80.31 215 GLU A O 1
ATOM 1627 N N . LEU A 1 216 ? 26.036 0.685 -0.856 1.00 76.38 216 LEU A N 1
ATOM 1628 C CA . LEU A 1 216 ? 24.581 0.541 -0.954 1.00 76.38 216 LEU A CA 1
ATOM 1629 C C . LEU A 1 216 ? 23.917 0.597 0.425 1.00 76.38 216 LEU A C 1
ATOM 1631 O O . LEU A 1 216 ? 22.857 1.209 0.556 1.00 76.38 216 LEU A O 1
ATOM 1635 N N . ALA A 1 217 ? 24.525 0.001 1.451 1.00 68.00 217 ALA A N 1
ATOM 1636 C CA . ALA A 1 217 ? 24.030 0.080 2.821 1.00 68.00 217 ALA A CA 1
ATOM 1637 C C . ALA A 1 217 ? 24.068 1.521 3.353 1.00 68.00 217 ALA A C 1
ATOM 1639 O O . ALA A 1 217 ? 23.074 1.997 3.908 1.00 68.00 217 ALA A O 1
ATOM 1640 N N . ASP A 1 218 ? 25.161 2.246 3.111 1.00 67.12 218 ASP A N 1
ATOM 1641 C CA . ASP A 1 218 ? 25.281 3.664 3.458 1.00 67.12 218 ASP A CA 1
ATOM 1642 C C . ASP A 1 218 ? 24.241 4.512 2.715 1.00 67.12 218 ASP A C 1
ATOM 1644 O O . ASP A 1 218 ? 23.577 5.365 3.313 1.00 67.12 218 ASP A O 1
ATOM 1648 N N . HIS A 1 219 ? 24.037 4.243 1.421 1.00 76.25 219 HIS A N 1
ATOM 1649 C CA . HIS A 1 219 ? 23.014 4.914 0.625 1.00 76.25 219 HIS A CA 1
ATOM 1650 C C . HIS A 1 219 ? 21.599 4.654 1.164 1.00 76.25 219 HIS A C 1
ATOM 1652 O O . HIS A 1 219 ? 20.814 5.588 1.318 1.00 76.25 219 HIS A O 1
ATOM 1658 N N . TRP A 1 220 ? 21.281 3.405 1.512 1.00 76.56 220 TRP A N 1
ATOM 1659 C CA . TRP A 1 220 ? 20.011 3.033 2.138 1.00 76.56 220 TRP A CA 1
ATOM 1660 C C . TRP A 1 220 ? 19.788 3.772 3.462 1.00 76.56 220 TRP A C 1
ATOM 1662 O O . TRP A 1 220 ? 18.723 4.353 3.685 1.00 76.56 220 TRP A O 1
ATOM 1672 N N . CYS A 1 221 ? 20.799 3.809 4.331 1.00 66.50 221 CYS A N 1
ATOM 1673 C CA . CYS A 1 221 ? 20.739 4.553 5.587 1.00 66.50 221 CYS A CA 1
ATOM 1674 C C . CYS A 1 221 ? 20.471 6.044 5.344 1.00 66.50 221 CYS A C 1
ATOM 1676 O O . CYS A 1 221 ? 19.582 6.613 5.974 1.00 66.50 221 CYS A O 1
ATOM 1678 N N . ALA A 1 222 ? 21.175 6.662 4.391 1.00 69.56 222 ALA A N 1
ATOM 1679 C CA . ALA A 1 222 ? 20.987 8.070 4.050 1.00 69.56 222 ALA A CA 1
ATOM 1680 C C . ALA A 1 222 ? 19.567 8.375 3.548 1.00 69.56 222 ALA A C 1
ATOM 1682 O O . ALA A 1 222 ? 18.992 9.386 3.942 1.00 69.56 222 ALA A O 1
ATOM 1683 N N . LEU A 1 223 ? 18.984 7.488 2.733 1.00 72.25 223 LEU A N 1
ATOM 1684 C CA . LEU A 1 223 ? 17.590 7.604 2.304 1.00 72.25 223 LEU A CA 1
ATOM 1685 C C . LEU A 1 223 ? 16.653 7.514 3.514 1.00 72.25 223 LEU A C 1
ATOM 1687 O O . LEU A 1 223 ? 15.870 8.420 3.767 1.00 72.25 223 LEU A O 1
ATOM 1691 N N . THR A 1 224 ? 16.758 6.450 4.312 1.00 67.06 224 THR A N 1
ATOM 1692 C CA . THR A 1 224 ? 15.822 6.186 5.424 1.00 67.06 224 THR A CA 1
ATOM 1693 C C . THR A 1 224 ? 15.869 7.187 6.580 1.00 67.06 224 THR A C 1
ATOM 1695 O O . THR A 1 224 ? 14.914 7.249 7.362 1.00 67.06 224 THR A O 1
ATOM 1698 N N . LEU A 1 225 ? 16.950 7.964 6.677 1.00 65.56 225 LEU A N 1
ATOM 1699 C CA . LEU A 1 225 ? 17.189 8.992 7.692 1.00 65.56 225 LEU A CA 1
ATOM 1700 C C . LEU A 1 225 ? 17.133 10.420 7.123 1.00 65.56 225 LEU A C 1
ATOM 1702 O O . LEU A 1 225 ? 17.564 11.362 7.790 1.00 65.56 225 LEU A O 1
ATOM 1706 N N . GLU A 1 226 ? 16.624 10.589 5.900 1.00 75.88 226 GLU A N 1
ATOM 1707 C CA . GLU A 1 226 ? 16.493 11.895 5.256 1.00 75.88 226 GLU A CA 1
ATOM 1708 C C . GLU A 1 226 ? 15.685 12.860 6.157 1.00 75.88 226 GLU A C 1
ATOM 1710 O O . GLU A 1 226 ? 14.602 12.509 6.639 1.00 75.88 226 GLU A O 1
ATOM 1715 N N . PRO A 1 227 ? 16.189 14.072 6.453 1.00 71.12 227 PRO A N 1
ATOM 1716 C CA . PRO A 1 227 ? 15.433 15.045 7.231 1.00 71.12 227 PRO A CA 1
ATOM 1717 C C . PRO A 1 227 ? 14.279 15.625 6.404 1.00 71.12 227 PRO A C 1
ATOM 1719 O O . PRO A 1 227 ? 14.381 15.778 5.191 1.00 71.12 227 PRO A O 1
ATOM 1722 N N . GLY A 1 228 ? 13.190 16.021 7.068 1.00 77.38 228 GLY A N 1
ATOM 1723 C CA . GLY A 1 228 ? 12.052 16.671 6.400 1.00 77.38 228 GLY A CA 1
ATOM 1724 C C . GLY A 1 228 ? 11.047 15.714 5.753 1.00 77.38 228 GLY A C 1
ATOM 1725 O O . GLY A 1 228 ? 10.194 16.161 4.987 1.00 77.38 228 GLY A O 1
ATOM 1726 N N . LEU A 1 229 ? 11.112 14.417 6.076 1.00 78.50 229 LEU A N 1
ATOM 1727 C CA . LEU A 1 229 ? 10.084 13.458 5.676 1.00 78.50 229 LEU A CA 1
ATOM 1728 C C . LEU A 1 229 ? 8.721 13.829 6.275 1.00 78.50 229 LEU A C 1
ATOM 1730 O O . LEU A 1 229 ? 8.602 14.224 7.436 1.00 78.50 229 LEU A O 1
ATOM 1734 N N . VAL A 1 230 ? 7.683 13.665 5.464 1.00 78.38 230 VAL A N 1
ATOM 1735 C CA . VAL A 1 230 ? 6.288 13.930 5.816 1.00 78.38 230 VAL A CA 1
ATOM 1736 C C . VAL A 1 230 ? 5.596 12.608 6.118 1.00 78.38 230 VAL A C 1
ATOM 1738 O O . VAL A 1 230 ? 5.792 11.624 5.404 1.00 78.38 230 VAL A O 1
ATOM 1741 N N . PHE A 1 231 ? 4.785 12.589 7.176 1.00 74.19 231 PHE A N 1
ATOM 1742 C CA . PHE A 1 231 ? 3.946 11.441 7.503 1.00 74.19 231 PHE A CA 1
ATOM 1743 C C . PHE A 1 231 ? 2.809 11.312 6.479 1.00 74.19 231 PHE A C 1
ATOM 1745 O O . PHE A 1 231 ? 1.992 12.220 6.334 1.00 74.19 231 PHE A O 1
ATOM 1752 N N . ASP A 1 232 ? 2.778 10.192 5.766 1.00 73.69 232 ASP A N 1
ATOM 1753 C CA . ASP A 1 232 ? 1.785 9.843 4.748 1.00 73.69 232 ASP A CA 1
ATOM 1754 C C . ASP A 1 232 ? 1.644 8.315 4.723 1.00 73.69 232 ASP A C 1
ATOM 1756 O O . ASP A 1 232 ? 2.392 7.640 4.019 1.00 73.69 232 ASP A O 1
ATOM 1760 N N . PRO A 1 233 ? 0.766 7.730 5.546 1.00 68.62 233 PRO A N 1
ATOM 1761 C CA . PRO A 1 233 ? 0.632 6.285 5.614 1.00 68.62 233 PRO A CA 1
ATOM 1762 C C . PRO A 1 233 ? 0.024 5.701 4.337 1.00 68.62 233 PRO A C 1
ATOM 1764 O O . PRO A 1 233 ? -0.805 6.329 3.675 1.00 68.62 233 PRO A O 1
ATOM 1767 N N . ALA A 1 234 ? 0.439 4.479 3.993 1.00 64.69 234 ALA A N 1
ATOM 1768 C CA . ALA A 1 234 ? -0.141 3.751 2.872 1.00 64.69 234 ALA A CA 1
ATOM 1769 C C . ALA A 1 234 ? -1.649 3.507 3.112 1.00 64.69 234 ALA A C 1
ATOM 1771 O 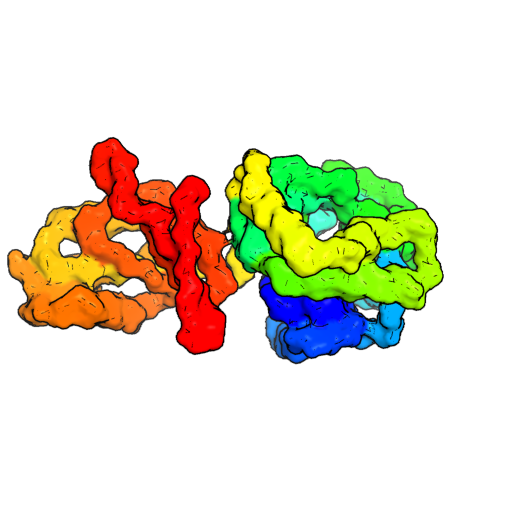O . ALA A 1 234 ? -2.053 3.272 4.255 1.00 64.69 234 ALA A O 1
ATOM 1772 N N . PRO A 1 235 ? -2.487 3.536 2.059 1.00 64.38 235 PRO A N 1
ATOM 1773 C CA . PRO A 1 235 ? -3.873 3.098 2.166 1.00 64.38 235 PRO A CA 1
ATOM 1774 C C . PRO A 1 235 ? -3.920 1.644 2.653 1.00 64.38 235 PRO A C 1
ATOM 1776 O O . PRO A 1 235 ? -3.202 0.795 2.129 1.00 64.38 235 PRO A O 1
ATOM 1779 N N . THR A 1 236 ? -4.762 1.336 3.638 1.00 54.81 236 THR A N 1
ATOM 1780 C CA . THR A 1 236 ? -5.039 -0.051 4.031 1.00 54.81 236 THR A CA 1
ATOM 1781 C C . THR A 1 236 ? -6.034 -0.659 3.036 1.00 54.81 236 THR A C 1
ATOM 1783 O O . THR A 1 236 ? -7.084 -0.078 2.763 1.00 54.81 236 THR A O 1
ATOM 1786 N N . PHE A 1 237 ? -5.693 -1.800 2.425 1.00 52.84 237 PHE A N 1
ATOM 1787 C CA . PHE A 1 237 ? -6.521 -2.404 1.370 1.00 52.84 237 PHE A CA 1
ATOM 1788 C C . PHE A 1 237 ? -7.696 -3.184 1.956 1.00 52.84 237 PHE A C 1
ATOM 1790 O O . PHE A 1 237 ? -7.515 -4.049 2.811 1.00 52.84 237 PHE A O 1
ATOM 1797 N N . GLY A 1 238 ? -8.897 -2.929 1.436 1.00 52.19 238 GLY A N 1
ATOM 1798 C CA . GLY A 1 238 ? -10.126 -3.609 1.842 1.00 52.19 238 GLY A CA 1
ATOM 1799 C C . GLY A 1 238 ? -11.037 -2.743 2.708 1.00 52.19 238 GLY A C 1
ATOM 1800 O O . GLY A 1 238 ? -10.866 -1.530 2.811 1.00 52.19 238 GLY A O 1
ATOM 1801 N N . ARG A 1 239 ? -12.064 -3.373 3.295 1.00 45.91 239 ARG A N 1
ATOM 1802 C CA . ARG A 1 239 ? -12.920 -2.719 4.297 1.00 45.91 239 ARG A CA 1
ATOM 1803 C C . ARG A 1 239 ? -12.030 -2.066 5.372 1.00 45.91 239 ARG A C 1
ATOM 1805 O O . ARG A 1 239 ? -10.975 -2.631 5.658 1.00 45.91 239 ARG A O 1
ATOM 1812 N N . PRO A 1 240 ? -12.449 -0.952 5.995 1.00 60.66 240 PRO A N 1
ATOM 1813 C CA . PRO A 1 240 ? -11.731 -0.389 7.135 1.00 60.66 240 PRO A CA 1
ATOM 1814 C C . PRO A 1 240 ? -11.390 -1.505 8.127 1.00 60.66 240 PRO A C 1
ATOM 1816 O O . PRO A 1 240 ? -12.297 -2.249 8.519 1.00 60.66 240 PRO A O 1
ATOM 1819 N N . LEU A 1 241 ? -10.101 -1.662 8.464 1.00 72.88 241 LEU A N 1
ATOM 1820 C CA . LEU A 1 241 ? -9.665 -2.666 9.433 1.00 72.88 241 LEU A CA 1
ATOM 1821 C C . LEU A 1 241 ? -10.440 -2.433 10.721 1.00 72.88 241 LEU A C 1
ATOM 1823 O O . LEU A 1 241 ? -10.362 -1.363 11.327 1.00 72.88 241 LEU A O 1
ATOM 1827 N N . LYS A 1 242 ? -11.216 -3.433 11.123 1.00 88.12 242 LYS A N 1
ATOM 1828 C CA . LYS A 1 242 ? -11.943 -3.369 12.381 1.00 88.12 242 LYS A CA 1
ATOM 1829 C C . LYS A 1 242 ? -10.956 -3.627 13.500 1.00 88.12 242 LYS A C 1
ATOM 1831 O O . LYS A 1 242 ? -10.229 -4.616 13.466 1.00 88.12 242 LYS A O 1
ATOM 1836 N N . VAL A 1 243 ? -10.943 -2.765 14.503 1.00 94.12 243 VAL A N 1
ATOM 1837 C CA . VAL A 1 243 ? -10.088 -2.948 15.675 1.00 94.12 243 VAL A CA 1
ATOM 1838 C C . VAL A 1 243 ? -10.953 -3.313 16.869 1.00 94.12 243 VAL A C 1
ATOM 1840 O O . VAL A 1 243 ? -11.937 -2.627 17.143 1.00 94.12 243 VAL A O 1
ATOM 1843 N N . SER A 1 244 ? -10.553 -4.349 17.603 1.00 97.88 244 SER A N 1
ATOM 1844 C CA . SER A 1 244 ? -11.074 -4.648 18.935 1.00 97.88 244 SER A CA 1
ATOM 1845 C C . SER A 1 244 ? -10.049 -4.246 19.996 1.00 97.88 244 SER A C 1
ATOM 1847 O O . SER A 1 244 ? -8.945 -4.789 20.054 1.00 97.88 244 SER A O 1
ATOM 1849 N N . VAL A 1 245 ? -10.411 -3.302 20.859 1.00 98.00 245 VAL A N 1
ATOM 1850 C CA . VAL A 1 245 ? -9.627 -2.889 22.023 1.00 98.00 245 VAL A CA 1
ATOM 1851 C C . VAL A 1 245 ? -10.044 -3.733 23.223 1.00 98.00 245 VAL A C 1
ATOM 1853 O O . VAL A 1 245 ? -11.168 -3.639 23.714 1.00 98.00 245 VAL A O 1
ATOM 1856 N N . VAL A 1 246 ? -9.125 -4.564 23.704 1.00 98.62 246 VAL A N 1
ATOM 1857 C CA . VAL A 1 246 ? -9.307 -5.431 24.868 1.00 98.62 246 VAL A CA 1
ATOM 1858 C C . VAL A 1 246 ? -8.724 -4.749 26.100 1.00 98.62 246 VAL A C 1
ATOM 1860 O O . VAL A 1 246 ? -7.520 -4.495 26.163 1.00 98.62 246 VAL A O 1
ATOM 1863 N N . ILE A 1 247 ? -9.578 -4.503 27.094 1.00 97.81 247 ILE A N 1
ATOM 1864 C CA . ILE A 1 247 ? -9.230 -3.867 28.366 1.00 97.81 247 ILE A CA 1
ATOM 1865 C C . ILE A 1 247 ? -9.386 -4.893 29.496 1.00 97.81 247 ILE A C 1
ATOM 1867 O O . ILE A 1 247 ? -10.500 -5.085 29.999 1.00 97.81 247 ILE A O 1
ATOM 1871 N N . PRO A 1 248 ? -8.310 -5.587 29.911 1.00 97.62 248 PRO A N 1
ATOM 1872 C CA . PRO A 1 248 ? -8.340 -6.377 31.132 1.00 97.62 248 PRO A CA 1
ATOM 1873 C C . PRO A 1 248 ? -8.405 -5.439 32.342 1.00 97.62 248 PRO A C 1
ATOM 1875 O O . PRO A 1 248 ? -7.613 -4.505 32.464 1.00 97.62 248 PRO A O 1
ATOM 1878 N N . ALA A 1 249 ? -9.337 -5.697 33.252 1.00 93.75 249 ALA A N 1
ATOM 1879 C CA . ALA A 1 249 ? -9.547 -4.878 34.435 1.00 93.75 249 ALA A CA 1
ATOM 1880 C C . ALA A 1 249 ? -9.608 -5.752 35.686 1.00 93.75 249 ALA A C 1
ATOM 1882 O O . ALA A 1 249 ? -10.278 -6.779 35.707 1.00 93.75 249 ALA A O 1
ATOM 1883 N N . TRP A 1 250 ? -8.915 -5.334 36.739 1.00 96.19 250 TRP A N 1
ATOM 1884 C CA . TRP A 1 250 ? -9.062 -5.901 38.074 1.00 96.19 250 TRP A CA 1
ATOM 1885 C C . TRP A 1 250 ? -9.193 -4.747 39.065 1.00 96.19 250 TRP A C 1
ATOM 1887 O O . TRP A 1 250 ? -8.233 -4.015 39.307 1.00 96.19 250 TRP A O 1
ATOM 1897 N N . ASN A 1 251 ? -10.397 -4.575 39.610 1.00 88.88 251 ASN A N 1
ATOM 1898 C CA . ASN A 1 251 ? -10.826 -3.407 40.380 1.00 88.88 251 ASN A CA 1
ATOM 1899 C C . ASN A 1 251 ? -10.754 -2.103 39.559 1.00 88.88 251 ASN A C 1
ATOM 1901 O O . ASN A 1 251 ? -10.850 -2.119 38.333 1.00 88.88 251 ASN A O 1
ATOM 1905 N N . LEU A 1 252 ? -10.642 -0.955 40.242 1.00 87.56 252 LEU A N 1
ATOM 1906 C CA . LEU A 1 252 ? -10.485 0.370 39.625 1.00 87.56 252 LEU A CA 1
ATOM 1907 C C . LEU A 1 252 ? -11.586 0.683 38.594 1.00 87.56 252 LEU A C 1
ATOM 1909 O O . LEU A 1 252 ? -11.316 1.102 37.467 1.00 87.56 252 LEU A O 1
ATOM 1913 N N . ALA A 1 253 ? -12.846 0.471 38.987 1.00 78.88 253 ALA A N 1
ATOM 1914 C CA . ALA A 1 253 ? -14.008 0.635 38.114 1.00 78.88 253 ALA A CA 1
ATOM 1915 C C . ALA A 1 253 ? -14.066 2.020 37.445 1.00 78.88 253 ALA A C 1
ATOM 1917 O O . ALA A 1 253 ? -14.366 2.116 36.258 1.00 78.88 253 ALA A O 1
ATOM 1918 N N . GLU A 1 254 ? -13.734 3.080 38.189 1.00 76.12 254 GLU A N 1
ATOM 1919 C CA . GLU A 1 254 ? -13.729 4.451 37.672 1.00 76.12 254 GLU A CA 1
ATOM 1920 C C . GLU A 1 254 ? -12.652 4.662 36.600 1.00 76.12 254 GLU A C 1
ATOM 1922 O O . GLU A 1 254 ? -12.962 5.168 35.525 1.00 76.12 254 GLU A O 1
ATOM 1927 N N . MET A 1 255 ? -11.417 4.208 36.839 1.00 85.19 255 MET A N 1
ATOM 1928 C CA . MET A 1 255 ? -10.338 4.299 35.843 1.00 85.19 255 MET A CA 1
ATOM 1929 C C . MET A 1 255 ? -10.669 3.474 34.599 1.00 85.19 255 MET A C 1
ATOM 1931 O O . MET A 1 255 ? -10.524 3.950 33.478 1.00 85.19 255 MET A O 1
ATOM 1935 N N . THR A 1 256 ? -11.232 2.280 34.792 1.00 83.50 256 THR A N 1
ATOM 1936 C CA . THR A 1 256 ? -11.667 1.428 33.680 1.00 83.50 256 THR A CA 1
ATOM 1937 C C . THR A 1 256 ? -12.739 2.128 32.838 1.00 83.50 256 THR A C 1
ATOM 1939 O O . THR A 1 256 ? -12.658 2.131 31.612 1.00 83.50 256 THR A O 1
ATOM 1942 N N . ALA A 1 257 ? -13.718 2.780 33.472 1.00 71.25 257 ALA A N 1
ATOM 1943 C CA . ALA A 1 257 ? -14.737 3.555 32.766 1.00 71.25 257 ALA A CA 1
ATOM 1944 C C . ALA A 1 257 ? -14.146 4.774 32.030 1.00 71.25 257 ALA A C 1
ATOM 1946 O O . ALA A 1 257 ? -14.599 5.103 30.930 1.00 71.25 257 ALA A O 1
ATOM 1947 N N . GLN A 1 258 ? -13.122 5.422 32.596 1.00 75.62 258 GLN A N 1
ATOM 1948 C CA . GLN A 1 258 ? -12.390 6.510 31.939 1.00 75.62 258 GLN A CA 1
ATOM 1949 C C . GLN A 1 258 ? -11.631 6.015 30.703 1.00 75.62 258 GLN A C 1
ATOM 1951 O O . GLN A 1 258 ? -11.750 6.633 29.647 1.00 75.62 258 GLN A O 1
ATOM 1956 N N . ALA A 1 259 ? -10.927 4.882 30.793 1.00 81.88 259 ALA A N 1
ATOM 1957 C CA . ALA A 1 259 ? -10.228 4.274 29.661 1.00 81.88 259 ALA A CA 1
ATOM 1958 C C . ALA A 1 259 ? -11.202 3.915 28.525 1.00 81.88 259 ALA A C 1
ATOM 1960 O O . ALA A 1 259 ? -10.980 4.291 27.374 1.00 81.88 259 ALA A O 1
ATOM 1961 N N . VAL A 1 260 ? -12.335 3.278 28.853 1.00 78.88 260 VAL A N 1
ATOM 1962 C CA . VAL A 1 260 ? -13.409 2.978 27.886 1.00 78.88 260 VAL A CA 1
ATOM 1963 C C . VAL A 1 260 ? -13.930 4.257 27.226 1.00 78.88 260 VAL A C 1
ATOM 1965 O O . VAL A 1 260 ? -14.069 4.309 26.006 1.00 78.88 260 VAL A O 1
ATOM 1968 N N . SER A 1 261 ? -14.183 5.306 28.014 1.00 74.44 261 SER A N 1
ATOM 1969 C CA . SER A 1 261 ? -14.679 6.589 27.500 1.00 74.44 261 SER A CA 1
ATOM 1970 C C . SER A 1 261 ? -13.662 7.275 26.585 1.00 74.44 261 SER A C 1
ATOM 1972 O O . SER A 1 261 ? -14.038 7.826 25.552 1.00 74.44 261 SER A O 1
ATOM 1974 N N . ALA A 1 262 ? -12.372 7.217 26.930 1.00 75.75 262 ALA A N 1
ATOM 1975 C CA . ALA A 1 262 ? -11.297 7.769 26.115 1.00 75.75 262 ALA A CA 1
ATOM 1976 C C . ALA A 1 262 ? -11.200 7.055 24.760 1.00 75.75 262 ALA A C 1
ATOM 1978 O O . ALA A 1 262 ? -11.087 7.717 23.728 1.00 75.75 262 ALA A O 1
ATOM 1979 N N . VAL A 1 263 ? -11.309 5.723 24.738 1.00 83.50 263 VAL A N 1
ATOM 1980 C CA . VAL A 1 263 ? -11.344 4.952 23.486 1.00 83.50 263 VAL A CA 1
ATOM 1981 C C . VAL A 1 263 ? -12.590 5.295 22.673 1.00 83.50 263 VAL A C 1
ATOM 1983 O O . VAL A 1 263 ? -12.460 5.626 21.502 1.00 83.50 263 VAL A O 1
ATOM 1986 N N . ALA A 1 264 ? -13.775 5.321 23.286 1.00 74.25 264 ALA A N 1
ATOM 1987 C CA . ALA A 1 264 ? -15.016 5.663 22.588 1.00 74.25 264 ALA A CA 1
ATOM 1988 C C . ALA A 1 264 ? -14.981 7.068 21.955 1.00 74.25 264 ALA A C 1
ATOM 1990 O O . ALA A 1 264 ? -15.573 7.287 20.902 1.00 74.25 264 ALA A O 1
ATOM 1991 N N . TYR A 1 265 ? -14.278 8.019 22.578 1.00 68.94 265 TYR A N 1
ATOM 1992 C CA . TYR A 1 265 ? -14.106 9.370 22.043 1.00 68.94 265 TYR A CA 1
ATOM 1993 C C . TYR A 1 265 ? -13.043 9.451 20.936 1.00 68.94 265 TYR A C 1
ATOM 1995 O O . TYR A 1 265 ? -13.232 10.154 19.947 1.00 68.94 265 TYR A O 1
ATOM 2003 N N . THR A 1 266 ? -11.911 8.765 21.106 1.00 77.62 266 THR A N 1
ATOM 2004 C CA . THR A 1 266 ? -10.743 8.892 20.211 1.00 77.62 266 THR A CA 1
ATOM 2005 C C . THR A 1 266 ? -10.711 7.874 19.075 1.00 77.62 266 THR A C 1
ATOM 2007 O O . THR A 1 266 ? -9.987 8.081 18.107 1.00 77.62 266 THR A O 1
ATOM 2010 N N . ALA A 1 267 ? -11.483 6.795 19.187 1.00 85.56 267 ALA A N 1
ATOM 2011 C CA . ALA A 1 267 ? -11.596 5.708 18.224 1.00 85.56 267 ALA A CA 1
ATOM 2012 C C . ALA A 1 267 ? -13.040 5.149 18.218 1.00 85.56 267 ALA A C 1
ATOM 2014 O O . ALA A 1 267 ? -13.255 3.995 18.591 1.00 85.56 267 ALA A O 1
ATOM 2015 N N . PRO A 1 268 ? -14.048 5.950 17.819 1.00 80.94 268 PRO A N 1
ATOM 2016 C CA . PRO A 1 268 ? -15.467 5.584 17.935 1.00 80.94 268 PRO A CA 1
ATOM 2017 C C . PRO A 1 268 ? -15.875 4.346 17.121 1.00 80.94 268 PRO A C 1
ATOM 2019 O O . PRO A 1 268 ? -16.868 3.702 17.443 1.00 80.94 268 PRO A O 1
ATOM 2022 N N . GLU A 1 269 ? -15.108 4.006 16.085 1.00 85.44 269 GLU A N 1
ATOM 2023 C CA . GLU A 1 269 ? -15.339 2.833 15.232 1.00 85.44 269 GLU A CA 1
ATOM 2024 C C . GLU A 1 269 ? -14.749 1.533 15.815 1.00 85.44 269 GLU A C 1
ATOM 2026 O O . GLU A 1 269 ? -14.972 0.451 15.268 1.00 85.44 269 GLU A O 1
ATOM 2031 N N . ALA A 1 270 ? -13.976 1.615 16.905 1.00 91.88 270 ALA A N 1
ATOM 2032 C CA . ALA A 1 270 ? -13.369 0.449 17.537 1.00 91.88 270 ALA A CA 1
ATOM 2033 C C . ALA A 1 270 ? -14.374 -0.304 18.424 1.00 91.88 270 ALA A C 1
ATOM 2035 O O . ALA A 1 270 ? -15.130 0.282 19.202 1.00 91.88 270 ALA A O 1
ATOM 2036 N N . GLU A 1 271 ? -14.336 -1.633 18.364 1.00 95.38 271 GLU A N 1
ATOM 2037 C CA . GLU A 1 271 ? -15.020 -2.494 19.325 1.00 95.38 271 GLU A CA 1
ATOM 2038 C C . GLU A 1 271 ? -14.267 -2.445 20.662 1.00 95.38 271 GLU A C 1
ATOM 2040 O O . GLU A 1 271 ? -13.054 -2.627 20.691 1.00 95.38 271 GLU A O 1
ATOM 2045 N N . VAL A 1 272 ? -14.958 -2.232 21.785 1.00 94.81 272 VAL A N 1
ATOM 2046 C CA . VAL A 1 272 ? -14.331 -2.229 23.119 1.00 94.81 272 VAL A CA 1
ATOM 2047 C C . VAL A 1 272 ? -14.812 -3.430 23.924 1.00 94.81 272 VAL A C 1
ATOM 2049 O O . VAL A 1 272 ? -16.010 -3.595 24.159 1.00 94.81 272 VAL A O 1
ATOM 2052 N N . ILE A 1 273 ? -13.865 -4.249 24.379 1.00 97.19 273 ILE A N 1
ATOM 2053 C CA . ILE A 1 273 ? -14.111 -5.467 25.152 1.00 97.19 273 ILE A CA 1
ATOM 2054 C C . ILE A 1 273 ? -13.434 -5.327 26.507 1.00 97.19 273 ILE A C 1
ATOM 2056 O O . ILE A 1 273 ? -12.213 -5.414 26.625 1.00 97.19 273 ILE A O 1
ATOM 2060 N N . VAL A 1 274 ? -14.235 -5.148 27.549 1.00 95.31 274 VAL A N 1
ATOM 2061 C CA . VAL A 1 274 ? -13.770 -5.136 28.933 1.00 95.31 274 VAL A CA 1
ATOM 2062 C C . VAL A 1 274 ? -13.842 -6.552 29.496 1.00 95.31 274 VAL A C 1
ATOM 2064 O O . VAL A 1 274 ? -14.889 -7.209 29.465 1.00 95.31 274 VAL A O 1
ATOM 2067 N N . VAL A 1 275 ? -12.714 -7.006 30.038 1.00 97.56 275 VAL A N 1
ATOM 2068 C CA . VAL A 1 275 ? -12.588 -8.286 30.738 1.00 97.56 275 VAL A CA 1
ATOM 2069 C C . VAL A 1 275 ? -12.451 -8.000 32.228 1.00 97.56 275 VAL A C 1
ATOM 2071 O O . VAL A 1 275 ? -11.382 -7.601 32.684 1.00 97.56 275 VAL A O 1
ATOM 2074 N N . ASP A 1 276 ? -13.527 -8.198 32.989 1.00 96.88 276 ASP A N 1
ATOM 2075 C CA . ASP A 1 276 ? -13.491 -8.136 34.449 1.00 96.88 276 ASP A CA 1
ATOM 2076 C C . ASP A 1 276 ? -12.804 -9.384 34.998 1.00 96.88 276 ASP A C 1
ATOM 2078 O O . ASP A 1 276 ? -13.357 -10.484 35.026 1.00 96.88 276 ASP A O 1
ATOM 2082 N N . ASN A 1 277 ? -11.566 -9.206 35.426 1.00 97.62 277 ASN A N 1
ATOM 2083 C CA . ASN A 1 277 ? -10.686 -10.253 35.890 1.00 97.62 277 ASN A CA 1
ATOM 2084 C C . ASN A 1 277 ? -10.816 -10.458 37.412 1.00 97.62 277 ASN A C 1
ATOM 2086 O O . ASN A 1 277 ? -9.818 -10.436 38.132 1.00 97.62 277 ASN A O 1
ATOM 2090 N N . GLY A 1 278 ? -12.051 -10.613 37.900 1.00 96.94 278 GLY A N 1
ATOM 2091 C CA . GLY A 1 278 ? -12.363 -10.874 39.309 1.00 96.94 278 GLY A CA 1
ATOM 2092 C C . GLY A 1 278 ? -12.345 -9.634 40.206 1.00 96.94 278 GLY A C 1
ATOM 2093 O O . GLY A 1 278 ? -11.730 -9.667 41.274 1.00 96.94 278 GLY A O 1
ATOM 2094 N N . SER A 1 279 ? -12.946 -8.527 39.762 1.00 92.31 279 SER A N 1
ATOM 2095 C CA . SER A 1 279 ? -13.073 -7.294 40.554 1.00 92.31 279 SER A CA 1
ATOM 2096 C C . SER A 1 279 ? -14.073 -7.426 41.702 1.00 92.31 279 SER A C 1
ATOM 2098 O O . SER A 1 279 ? -15.071 -8.142 41.603 1.00 92.31 279 SER A O 1
ATOM 2100 N N . GLU A 1 280 ? -13.853 -6.648 42.764 1.00 91.31 280 GLU A N 1
ATOM 2101 C CA . GLU A 1 280 ? -14.787 -6.515 43.880 1.00 91.31 280 GLU A CA 1
ATOM 2102 C C . GLU A 1 280 ? -15.133 -5.032 44.147 1.00 91.31 280 GLU A C 1
ATOM 2104 O O . GLU A 1 280 ? -14.265 -4.260 44.565 1.00 91.31 280 GLU A O 1
ATOM 2109 N N . PRO A 1 281 ? -16.394 -4.603 43.928 1.00 91.44 281 PRO A N 1
ATOM 2110 C CA . PRO A 1 281 ? -17.481 -5.364 43.304 1.00 91.44 281 PRO A CA 1
ATOM 2111 C C . PRO A 1 281 ? -17.235 -5.625 41.798 1.00 91.44 281 PRO A C 1
ATOM 2113 O O . PRO A 1 281 ? -16.458 -4.896 41.176 1.00 91.44 281 PRO A O 1
ATOM 2116 N N . PRO A 1 282 ? -17.928 -6.612 41.190 1.00 88.00 282 PRO A N 1
ATOM 2117 C CA . PRO A 1 282 ? -17.814 -6.896 39.759 1.00 88.00 282 PRO A CA 1
ATOM 2118 C C . PRO A 1 282 ? -18.183 -5.706 38.865 1.00 88.00 282 PRO A C 1
ATOM 2120 O O . PRO A 1 282 ? -19.103 -4.935 39.163 1.00 88.00 282 PRO A O 1
ATOM 2123 N N . LEU A 1 283 ? -17.516 -5.597 37.718 1.00 82.88 283 LEU A N 1
ATOM 2124 C CA . LEU A 1 283 ? -17.746 -4.543 36.733 1.00 82.88 283 LEU A CA 1
ATOM 2125 C C . LEU A 1 283 ? -18.971 -4.884 35.874 1.00 82.88 283 LEU A C 1
ATOM 2127 O O . LEU A 1 283 ? -18.946 -5.738 34.984 1.00 82.88 283 LEU A O 1
ATOM 2131 N N . SER A 1 284 ? -20.074 -4.178 36.120 1.00 84.00 284 SER A N 1
ATOM 2132 C CA . SER A 1 284 ? -21.360 -4.419 35.449 1.00 84.00 284 SER A CA 1
ATOM 2133 C C . SER A 1 284 ? -21.334 -4.190 33.933 1.00 84.00 284 SER A C 1
ATOM 2135 O O . SER A 1 284 ? -22.166 -4.754 33.223 1.00 84.00 284 SER A O 1
ATOM 2137 N N . PHE A 1 285 ? -20.377 -3.410 33.431 1.00 82.06 285 PHE A N 1
ATOM 2138 C CA . PHE A 1 285 ? -20.197 -3.107 32.010 1.00 82.06 285 PHE A CA 1
ATOM 2139 C C . PHE A 1 285 ? -19.204 -4.040 31.296 1.00 82.06 285 PHE A C 1
ATOM 2141 O O . PHE A 1 285 ? -18.980 -3.873 30.102 1.00 82.06 285 PHE A O 1
ATOM 2148 N N . ALA A 1 286 ? -18.618 -5.020 31.995 1.00 85.25 286 ALA A N 1
ATOM 2149 C CA . ALA A 1 286 ? -17.712 -5.985 31.378 1.00 85.25 286 ALA A CA 1
ATOM 2150 C C . ALA A 1 286 ? -18.452 -7.056 30.568 1.00 85.25 286 ALA A C 1
ATOM 2152 O O . ALA A 1 286 ? -19.454 -7.611 31.033 1.00 85.25 286 ALA A O 1
ATOM 2153 N N . GLN A 1 287 ? -17.920 -7.359 29.382 1.00 93.62 287 GLN A N 1
ATOM 2154 C CA . GLN A 1 287 ? -18.419 -8.373 28.450 1.00 93.62 287 GLN A CA 1
ATOM 2155 C C . GLN A 1 287 ? -17.949 -9.779 28.831 1.00 93.62 287 GLN A C 1
ATOM 2157 O O . GLN A 1 287 ? -18.677 -10.750 28.635 1.00 93.62 287 GLN A O 1
ATOM 2162 N N . VAL A 1 288 ? -16.746 -9.891 29.397 1.00 96.12 288 VAL A N 1
ATOM 2163 C CA . VAL A 1 288 ? -16.201 -11.141 29.937 1.00 96.12 288 VAL A CA 1
ATOM 2164 C C . VAL A 1 288 ? -15.961 -10.949 31.428 1.00 96.12 288 VAL A C 1
ATOM 2166 O O . VAL A 1 288 ? -15.434 -9.914 31.829 1.00 96.12 288 VAL A O 1
ATOM 2169 N N . ARG A 1 289 ? -16.349 -11.928 32.253 1.00 96.81 289 ARG A N 1
ATOM 2170 C CA . ARG A 1 289 ? -16.168 -11.878 33.709 1.00 96.81 289 ARG A CA 1
ATOM 2171 C C . ARG A 1 289 ? -15.574 -13.172 34.234 1.00 96.81 289 ARG A C 1
ATOM 2173 O O . ARG A 1 289 ? -16.054 -14.250 33.889 1.00 96.81 289 ARG A O 1
ATOM 2180 N N . ASN A 1 290 ? -14.573 -13.033 35.089 1.00 97.56 290 ASN A N 1
ATOM 2181 C CA . ASN A 1 290 ? -13.983 -14.115 35.858 1.00 97.56 290 ASN A CA 1
ATOM 2182 C C . ASN A 1 290 ? -14.436 -14.005 37.319 1.00 97.56 290 ASN A C 1
ATOM 2184 O O . ASN A 1 290 ? -14.555 -12.901 37.848 1.00 97.56 290 ASN A O 1
ATOM 2188 N N . ASP A 1 291 ? -14.637 -15.146 37.978 1.00 96.62 291 ASP A N 1
ATOM 2189 C CA . ASP A 1 291 ? -14.985 -15.188 39.407 1.00 96.62 291 ASP A CA 1
ATOM 2190 C C . ASP A 1 291 ? -13.798 -14.789 40.301 1.00 96.62 291 ASP A C 1
ATOM 2192 O O . ASP A 1 291 ? -13.972 -14.288 41.410 1.00 96.62 291 ASP A O 1
ATOM 2196 N N . THR A 1 292 ? -12.575 -15.011 39.815 1.00 97.00 292 THR A N 1
ATOM 2197 C CA . THR A 1 292 ? -11.320 -14.692 40.501 1.00 97.00 292 THR A CA 1
ATOM 2198 C C . THR A 1 292 ? -10.324 -14.059 39.537 1.00 97.00 292 THR A C 1
ATOM 2200 O O . THR A 1 292 ? -10.483 -14.148 38.321 1.00 97.00 292 THR A O 1
ATOM 2203 N N . ASN A 1 293 ? -9.263 -13.446 40.065 1.00 97.50 293 ASN A N 1
ATOM 2204 C CA . ASN A 1 293 ? -8.178 -12.944 39.230 1.00 97.50 293 ASN A CA 1
ATOM 2205 C C . ASN A 1 293 ? -7.372 -14.100 38.619 1.00 97.50 293 ASN A C 1
ATOM 2207 O O . ASN A 1 293 ? -6.646 -14.816 39.304 1.00 97.50 293 ASN A O 1
ATOM 2211 N N . GLU A 1 294 ? -7.500 -14.239 37.303 1.00 96.88 294 GLU A N 1
ATOM 2212 C CA . GLU A 1 294 ? -6.956 -15.311 36.465 1.00 96.88 294 GLU A CA 1
ATOM 2213 C C . GLU A 1 294 ? -5.576 -14.956 35.858 1.00 96.88 294 GLU A C 1
ATOM 2215 O O . GLU A 1 294 ? -4.985 -15.726 35.093 1.00 96.88 294 GLU A O 1
ATOM 2220 N N . GLY A 1 295 ? -5.036 -13.782 36.208 1.00 96.94 295 GLY A N 1
ATOM 2221 C CA . GLY A 1 295 ? -3.794 -13.226 35.673 1.00 96.94 295 GLY A CA 1
ATOM 2222 C C . GLY A 1 295 ? -3.958 -12.484 34.338 1.00 96.94 295 GLY A C 1
ATOM 2223 O O . GLY A 1 295 ? -4.827 -12.789 33.521 1.00 96.94 295 GLY A O 1
ATOM 2224 N N . PHE A 1 296 ? -3.073 -11.508 34.096 1.00 95.06 296 PHE A N 1
ATOM 2225 C CA . PHE A 1 296 ? -3.165 -10.567 32.969 1.00 95.06 296 PHE A CA 1
ATOM 2226 C C . PHE A 1 296 ? -3.255 -11.255 31.601 1.00 95.06 296 PHE A C 1
ATOM 2228 O O . PHE A 1 296 ? -4.192 -11.023 30.844 1.00 95.06 296 PHE A O 1
ATOM 2235 N N . ALA A 1 297 ? -2.319 -12.160 31.298 1.00 96.69 297 ALA A N 1
ATOM 2236 C CA . ALA A 1 297 ? -2.272 -12.827 29.997 1.00 96.69 297 ALA A CA 1
ATOM 2237 C C . ALA A 1 297 ? -3.536 -13.655 29.714 1.00 96.69 297 ALA A C 1
ATOM 2239 O O . ALA A 1 297 ? -3.997 -13.725 28.576 1.00 96.69 297 ALA A O 1
ATOM 2240 N N . ARG A 1 298 ? -4.119 -14.276 30.745 1.00 97.62 298 ARG A N 1
ATOM 2241 C CA . ARG A 1 298 ? -5.347 -15.060 30.601 1.00 97.62 298 ARG A CA 1
ATOM 2242 C C . ARG A 1 298 ? -6.541 -14.156 30.310 1.00 97.62 298 ARG A C 1
ATOM 2244 O O . ARG A 1 298 ? -7.279 -14.462 29.377 1.00 97.62 298 ARG A O 1
ATOM 2251 N N . ALA A 1 299 ? -6.661 -13.034 31.019 1.00 97.50 299 ALA A N 1
ATOM 2252 C CA . ALA A 1 299 ? -7.681 -12.022 30.756 1.00 97.50 299 ALA A CA 1
ATOM 2253 C C . ALA A 1 299 ? -7.569 -11.450 29.332 1.00 97.50 299 ALA A C 1
ATOM 2255 O O . ALA A 1 299 ? -8.553 -11.445 28.593 1.00 97.50 299 ALA A O 1
ATOM 2256 N N . CYS A 1 300 ? -6.361 -11.078 28.892 1.00 98.12 300 CYS A N 1
ATOM 2257 C CA . CYS A 1 300 ? -6.111 -10.637 27.516 1.00 98.12 300 CYS A CA 1
ATOM 2258 C C . CYS A 1 300 ? -6.549 -11.688 26.490 1.00 98.12 300 CYS A C 1
ATOM 2260 O O . CYS A 1 300 ? -7.284 -11.375 25.558 1.00 98.12 300 CYS A O 1
ATOM 2262 N N . ASN A 1 301 ? -6.163 -12.952 26.683 1.00 98.19 301 ASN A N 1
ATOM 2263 C CA . ASN A 1 301 ? -6.527 -14.040 25.774 1.00 98.19 301 ASN A CA 1
ATOM 2264 C C . ASN A 1 301 ? -8.039 -14.305 25.731 1.00 98.19 301 ASN A C 1
ATOM 2266 O O . ASN A 1 301 ? -8.561 -14.698 24.691 1.00 98.19 301 ASN A O 1
ATOM 2270 N N . GLN A 1 302 ? -8.752 -14.131 26.845 1.00 98.12 302 GLN A N 1
ATOM 2271 C CA . GLN A 1 302 ? -10.211 -14.244 26.875 1.00 98.12 302 GLN A CA 1
ATOM 2272 C C . GLN A 1 302 ? -10.869 -13.108 26.086 1.00 98.12 302 GLN A C 1
ATOM 2274 O O . GLN A 1 302 ? -11.759 -13.375 25.282 1.00 98.12 302 GLN A O 1
ATOM 2279 N N . GLY A 1 303 ? -10.395 -11.872 26.257 1.00 97.75 303 GLY A N 1
ATOM 2280 C CA . GLY A 1 303 ? -10.875 -10.732 25.477 1.00 97.75 303 GLY A CA 1
ATOM 2281 C C . GLY A 1 303 ? -10.571 -10.876 23.986 1.00 97.75 303 GLY A C 1
ATOM 2282 O O . GLY A 1 303 ? -11.458 -10.689 23.163 1.00 97.75 303 GLY A O 1
ATOM 2283 N N . ALA A 1 304 ? -9.363 -11.319 23.630 1.00 97.19 304 ALA A N 1
ATOM 2284 C CA . ALA A 1 304 ? -8.981 -11.575 22.241 1.00 97.19 304 ALA A CA 1
ATOM 2285 C C . ALA A 1 304 ? -9.834 -12.673 21.583 1.00 97.19 304 ALA A C 1
ATOM 2287 O O . ALA A 1 304 ? -10.128 -12.592 20.399 1.00 97.19 304 ALA A O 1
ATOM 2288 N N . LYS A 1 305 ? -10.281 -13.686 22.339 1.00 97.44 305 LYS A N 1
ATOM 2289 C CA . LYS A 1 305 ? -11.226 -14.701 21.834 1.00 97.44 305 LYS A CA 1
ATOM 2290 C C . LYS A 1 305 ? -12.635 -14.159 21.600 1.00 97.44 305 LYS A C 1
ATOM 2292 O O . LYS A 1 305 ? -13.373 -14.752 20.821 1.00 97.44 305 LYS A O 1
ATOM 2297 N N . ALA A 1 306 ? -13.021 -13.101 22.309 1.00 95.25 306 ALA A N 1
ATOM 2298 C CA . ALA A 1 306 ? -14.307 -12.434 22.133 1.00 95.25 306 ALA A CA 1
ATOM 2299 C C . ALA A 1 306 ? -14.272 -11.362 21.027 1.00 95.25 306 ALA A C 1
ATOM 2301 O O . ALA A 1 306 ? -15.331 -10.923 20.590 1.00 95.25 306 ALA A O 1
ATOM 2302 N N . ALA A 1 307 ? -13.078 -10.954 20.585 1.00 96.94 307 ALA A N 1
ATOM 2303 C CA . ALA A 1 307 ? -12.872 -9.939 19.560 1.00 96.94 307 ALA A CA 1
ATOM 2304 C C . ALA A 1 307 ? -13.391 -10.363 18.184 1.00 96.94 307 ALA A C 1
ATOM 2306 O O . ALA A 1 307 ? -13.221 -11.508 17.761 1.00 96.94 307 ALA A O 1
ATOM 2307 N N . THR A 1 308 ? -13.989 -9.406 17.472 1.00 94.25 308 THR A N 1
ATOM 2308 C CA . THR A 1 308 ? -14.454 -9.572 16.085 1.00 94.25 308 THR A CA 1
ATOM 2309 C C . THR A 1 308 ? -13.666 -8.733 15.076 1.00 94.25 308 THR A C 1
ATOM 2311 O O . THR A 1 308 ? -13.911 -8.826 13.869 1.00 94.25 308 THR A O 1
ATOM 2314 N N . GLY A 1 309 ? -12.739 -7.907 15.565 1.00 90.25 309 GLY A N 1
ATOM 2315 C CA . GLY A 1 309 ? -11.853 -7.072 14.773 1.00 90.25 309 GLY A CA 1
ATOM 2316 C C . GLY A 1 309 ? -10.806 -7.873 14.004 1.00 90.25 309 GLY A C 1
ATOM 2317 O O . GLY A 1 309 ? -10.399 -8.960 14.409 1.00 90.25 309 GLY A O 1
ATOM 2318 N N . ASP A 1 310 ? -10.357 -7.291 12.896 1.00 87.81 310 ASP A N 1
ATOM 2319 C CA . ASP A 1 310 ? -9.200 -7.749 12.130 1.00 87.81 310 ASP A CA 1
ATOM 2320 C C . ASP A 1 310 ? -7.906 -7.584 12.954 1.00 87.81 310 ASP A C 1
ATOM 2322 O O . ASP A 1 310 ? -6.985 -8.387 12.837 1.00 87.81 310 ASP A O 1
ATOM 2326 N N . LEU A 1 311 ? -7.862 -6.569 13.831 1.00 91.56 311 LEU A N 1
ATOM 2327 C CA . LEU A 1 311 ? -6.757 -6.298 14.752 1.00 91.56 311 LEU A CA 1
ATOM 2328 C C . LEU A 1 311 ? -7.232 -6.287 16.207 1.00 91.56 311 LEU A C 1
ATOM 2330 O O . LEU A 1 311 ? -8.301 -5.761 16.522 1.00 91.56 311 LEU A O 1
ATOM 2334 N N . VAL A 1 312 ? -6.392 -6.798 17.108 1.00 95.69 312 VAL A N 1
ATOM 2335 C CA . VAL A 1 312 ? -6.614 -6.737 18.558 1.00 95.69 312 VAL A CA 1
ATOM 2336 C C . VAL A 1 312 ? -5.572 -5.829 19.198 1.00 95.69 312 VAL A C 1
ATOM 2338 O O . VAL A 1 312 ? -4.371 -6.040 19.038 1.00 95.69 312 VAL A O 1
ATOM 2341 N N . VAL A 1 313 ? -6.034 -4.841 19.962 1.00 96.44 313 VAL A N 1
ATOM 2342 C CA . VAL A 1 313 ? -5.182 -3.956 20.764 1.00 96.44 313 VAL A CA 1
ATOM 2343 C C . VAL A 1 313 ? -5.422 -4.239 22.238 1.00 96.44 313 VAL A C 1
ATOM 2345 O O . VAL A 1 313 ? -6.552 -4.158 22.710 1.00 96.44 313 VAL A O 1
ATOM 2348 N N . PHE A 1 314 ? -4.362 -4.543 22.983 1.00 97.50 314 PHE A N 1
ATOM 2349 C CA . PHE A 1 314 ? -4.437 -4.663 24.438 1.00 97.50 314 PHE A CA 1
ATOM 2350 C C . PHE A 1 314 ? -4.169 -3.303 25.077 1.00 97.50 314 PHE A C 1
ATOM 2352 O O . PHE A 1 314 ? -3.108 -2.718 24.862 1.00 97.50 314 PHE A O 1
ATOM 2359 N N . LEU A 1 315 ? -5.126 -2.812 25.862 1.00 97.00 315 LEU A N 1
ATOM 2360 C CA . LEU A 1 315 ? -5.053 -1.514 26.523 1.00 97.00 315 LEU A CA 1
ATOM 2361 C C . LEU A 1 315 ? -5.261 -1.697 28.027 1.00 97.00 315 LEU A C 1
ATOM 2363 O O . LEU A 1 315 ? -6.279 -2.234 28.455 1.00 97.00 315 LEU A O 1
ATOM 2367 N N . ASN A 1 316 ? -4.312 -1.243 28.843 1.00 95.81 316 ASN A N 1
ATOM 2368 C CA . ASN A 1 316 ? -4.478 -1.300 30.294 1.00 95.81 316 ASN A CA 1
ATOM 2369 C C . ASN A 1 316 ? -5.588 -0.340 30.753 1.00 95.81 316 ASN A C 1
ATOM 2371 O O . ASN A 1 316 ? -5.767 0.744 30.191 1.00 95.81 316 ASN A O 1
ATOM 2375 N N . ASN A 1 317 ? -6.315 -0.723 31.803 1.00 90.94 317 ASN A N 1
ATOM 2376 C CA . ASN A 1 317 ? -7.459 0.031 32.321 1.00 90.94 317 ASN A CA 1
ATOM 2377 C C . ASN A 1 317 ? -7.093 1.346 33.038 1.00 90.94 317 ASN A C 1
ATOM 2379 O O . ASN A 1 317 ? -7.991 2.080 33.443 1.00 90.94 317 ASN A O 1
ATOM 2383 N N . ASP A 1 318 ? -5.803 1.641 33.195 1.00 91.56 318 ASP A N 1
ATOM 2384 C CA . ASP A 1 318 ? -5.248 2.850 33.806 1.00 91.56 318 ASP A CA 1
ATOM 2385 C C . ASP A 1 318 ? -4.685 3.855 32.786 1.00 91.56 318 ASP A C 1
ATOM 2387 O O . ASP A 1 318 ? -3.979 4.796 33.149 1.00 91.56 318 ASP A O 1
ATOM 2391 N N . THR A 1 319 ? -5.015 3.679 31.505 1.00 91.31 319 THR A N 1
ATOM 2392 C CA . THR A 1 319 ? -4.533 4.527 30.409 1.00 91.31 319 THR A CA 1
ATOM 2393 C C . THR A 1 319 ? -5.615 5.463 29.875 1.00 91.31 319 THR A C 1
ATOM 2395 O O . THR A 1 319 ? -6.811 5.177 29.931 1.00 91.31 319 THR A O 1
ATOM 2398 N N . VAL A 1 320 ? -5.184 6.597 29.314 1.00 88.69 320 VAL A N 1
ATOM 2399 C CA . VAL A 1 320 ? -6.059 7.555 28.624 1.00 88.69 320 VAL A CA 1
ATOM 2400 C C . VAL A 1 320 ? -5.612 7.667 27.171 1.00 88.69 320 VAL A C 1
ATOM 2402 O O . VAL A 1 320 ? -4.609 8.318 26.868 1.00 88.69 320 VAL A O 1
ATOM 2405 N N . ALA A 1 321 ? -6.368 7.030 26.278 1.00 90.75 321 ALA A N 1
ATOM 2406 C CA . ALA A 1 321 ? -6.143 7.089 24.839 1.00 90.75 321 ALA A CA 1
ATOM 2407 C C . ALA A 1 321 ? -6.176 8.541 24.325 1.00 90.75 321 ALA A C 1
ATOM 2409 O O . ALA A 1 321 ? -7.093 9.300 24.641 1.00 90.75 321 ALA A O 1
ATOM 2410 N N . GLN A 1 322 ? -5.162 8.928 23.547 1.00 91.19 322 GLN A N 1
ATOM 2411 C CA . GLN A 1 322 ? -5.024 10.275 22.980 1.00 91.19 322 GLN A CA 1
ATOM 2412 C C . GLN A 1 322 ? -5.555 10.319 21.540 1.00 91.19 322 GLN A C 1
ATOM 2414 O O . GLN A 1 322 ? -5.478 9.309 20.848 1.00 91.19 322 GLN A O 1
ATOM 2419 N N . PRO A 1 323 ? -6.058 11.457 21.031 1.00 83.81 323 PRO A N 1
ATOM 2420 C CA . PRO A 1 323 ? -6.499 11.558 19.638 1.00 83.81 323 PRO A CA 1
ATOM 2421 C C . PRO A 1 323 ? -5.438 11.066 18.635 1.00 83.81 323 PRO A C 1
ATOM 2423 O O . PRO A 1 323 ? -4.264 11.410 18.755 1.00 83.81 323 PRO A O 1
ATOM 2426 N N . GLY A 1 324 ? -5.851 10.255 17.653 1.00 80.56 324 GLY A N 1
ATOM 2427 C CA . GLY A 1 324 ? -4.974 9.712 16.604 1.00 80.56 324 GLY A CA 1
ATOM 2428 C C . GLY A 1 324 ? -4.086 8.530 17.019 1.00 80.56 324 GLY A C 1
ATOM 2429 O O . GLY A 1 324 ? -3.366 7.999 16.177 1.00 80.56 324 GLY A O 1
ATOM 2430 N N . TRP A 1 325 ? -4.135 8.083 18.283 1.00 91.56 325 TRP A N 1
ATOM 2431 C CA . TRP A 1 325 ? -3.312 6.967 18.774 1.00 91.56 325 TRP A CA 1
ATOM 2432 C C . TRP A 1 325 ? -3.520 5.678 17.967 1.00 91.56 325 TRP A C 1
ATOM 2434 O O . TRP A 1 325 ? -2.554 5.014 17.589 1.00 91.56 325 TRP A O 1
ATOM 2444 N N . LEU A 1 326 ? -4.783 5.341 17.686 1.00 89.94 326 LEU A N 1
ATOM 2445 C CA . LEU A 1 326 ? -5.124 4.088 17.035 1.00 89.94 326 LEU A CA 1
ATOM 2446 C C . LEU A 1 326 ? -4.755 4.127 15.555 1.00 89.94 326 LEU A C 1
ATOM 2448 O O . LEU A 1 326 ? -4.122 3.195 15.075 1.00 89.94 326 LEU A O 1
ATOM 2452 N N . ASP A 1 327 ? -5.049 5.227 14.863 1.00 80.69 327 ASP A N 1
ATOM 2453 C CA . ASP A 1 327 ? -4.654 5.426 13.465 1.00 80.69 327 ASP A CA 1
ATOM 2454 C C . ASP A 1 327 ? -3.128 5.357 13.307 1.00 80.69 327 ASP A C 1
ATOM 2456 O O . ASP A 1 327 ? -2.606 4.720 12.388 1.00 80.69 327 ASP A O 1
ATOM 2460 N N . ALA A 1 328 ? -2.387 5.947 14.250 1.00 80.31 328 ALA A N 1
ATOM 2461 C CA . ALA A 1 328 ? -0.931 5.876 14.273 1.00 80.31 328 ALA A CA 1
ATOM 2462 C C . ALA A 1 328 ? -0.420 4.438 14.461 1.00 80.31 328 ALA A C 1
ATOM 2464 O O . ALA A 1 328 ? 0.585 4.076 13.855 1.00 80.31 328 ALA A 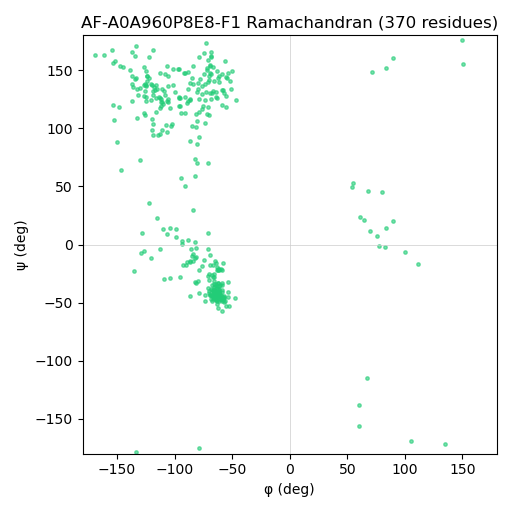O 1
ATOM 2465 N N . MET A 1 329 ? -1.101 3.602 15.249 1.00 86.06 329 MET A N 1
ATOM 2466 C CA . MET A 1 329 ? -0.754 2.183 15.378 1.00 86.06 329 MET A CA 1
ATOM 2467 C C . MET A 1 329 ? -1.142 1.371 14.137 1.00 86.06 329 MET A C 1
ATOM 2469 O O . MET A 1 329 ? -0.317 0.628 13.608 1.00 86.06 329 MET A O 1
ATOM 2473 N N . VAL A 1 330 ? -2.376 1.525 13.652 1.00 83.75 330 VAL A N 1
ATOM 2474 C CA . VAL A 1 330 ? -2.914 0.791 12.495 1.00 83.75 330 VAL A CA 1
ATOM 2475 C C . VAL A 1 330 ? -2.121 1.114 11.231 1.00 83.75 330 VAL A C 1
ATOM 2477 O O . VAL A 1 330 ? -1.806 0.212 10.466 1.00 83.75 330 VAL A O 1
ATOM 2480 N N . SER A 1 331 ? -1.696 2.364 11.045 1.00 72.44 331 SER A N 1
ATOM 2481 C CA . SER A 1 331 ? -0.853 2.763 9.909 1.00 72.44 331 SER A CA 1
ATOM 2482 C C . SER A 1 331 ? 0.537 2.117 9.878 1.00 72.44 331 SER A C 1
ATOM 2484 O O . SER A 1 331 ? 1.214 2.164 8.853 1.00 72.44 331 SER A O 1
ATOM 2486 N N . ARG A 1 332 ? 0.996 1.534 10.992 1.00 73.06 332 ARG A N 1
ATOM 2487 C CA . ARG A 1 332 ? 2.246 0.760 11.047 1.00 73.06 332 ARG A CA 1
ATOM 2488 C C . ARG A 1 332 ? 2.016 -0.715 10.748 1.00 73.06 332 ARG A C 1
ATOM 2490 O O . ARG A 1 332 ? 2.974 -1.424 10.449 1.00 73.06 332 ARG A O 1
ATOM 2497 N N . TRP A 1 333 ? 0.779 -1.192 10.831 1.00 72.94 333 TRP A N 1
ATOM 2498 C CA . TRP A 1 333 ? 0.464 -2.572 10.512 1.00 72.94 333 TRP A CA 1
ATOM 2499 C C . TRP A 1 333 ? 0.650 -2.809 9.009 1.00 72.94 333 TRP A C 1
ATOM 2501 O O . TRP A 1 333 ? 0.100 -2.093 8.178 1.00 72.94 333 TRP A O 1
ATOM 2511 N N . SER A 1 334 ? 1.469 -3.801 8.664 1.00 65.50 334 SER A N 1
ATOM 2512 C CA . SER A 1 334 ? 1.798 -4.146 7.271 1.00 65.50 334 SER A CA 1
ATOM 2513 C C . SER A 1 334 ? 1.600 -5.632 6.961 1.00 65.50 334 SER A C 1
ATOM 2515 O O . SER A 1 334 ? 1.995 -6.088 5.891 1.00 65.50 334 SER A O 1
ATOM 2517 N N . GLY A 1 335 ? 0.973 -6.374 7.878 1.00 67.31 335 GLY A N 1
ATOM 2518 C CA . GLY A 1 335 ? 0.701 -7.800 7.735 1.00 67.31 335 GLY A CA 1
ATOM 2519 C C . GLY A 1 335 ? 0.686 -8.550 9.068 1.00 67.31 335 GLY A C 1
ATOM 2520 O O . GLY A 1 335 ? 0.985 -7.997 10.129 1.00 67.31 335 GLY A O 1
ATOM 2521 N N . ASP A 1 336 ? 0.352 -9.838 8.999 1.00 71.25 336 ASP A N 1
ATOM 2522 C CA . ASP A 1 336 ? 0.202 -10.734 10.158 1.00 71.25 336 ASP A CA 1
ATOM 2523 C C . ASP A 1 336 ? 1.532 -11.070 10.864 1.00 71.25 336 ASP A C 1
ATOM 2525 O O . ASP A 1 336 ? 1.547 -11.671 11.939 1.00 71.25 336 ASP A O 1
ATOM 2529 N N . ASP A 1 337 ? 2.668 -10.695 10.274 1.00 71.88 337 ASP A N 1
ATOM 2530 C CA . ASP A 1 337 ? 4.011 -10.861 10.830 1.00 71.88 337 ASP A CA 1
ATOM 2531 C C . ASP A 1 337 ? 4.455 -9.682 11.714 1.00 71.88 337 ASP A C 1
ATOM 2533 O O . ASP A 1 337 ? 5.593 -9.687 12.193 1.00 71.88 337 ASP A O 1
ATOM 2537 N N . VAL A 1 338 ? 3.586 -8.691 11.952 1.00 75.81 338 VAL A N 1
ATOM 2538 C CA . VAL A 1 338 ? 3.914 -7.439 12.649 1.00 75.81 338 VAL A CA 1
ATOM 2539 C C . VAL A 1 338 ? 3.149 -7.269 13.965 1.00 75.81 338 VAL A C 1
ATOM 2541 O O . VAL A 1 338 ? 1.939 -7.464 14.035 1.00 75.81 338 VAL A O 1
ATOM 2544 N N . ILE A 1 339 ? 3.851 -6.811 15.008 1.00 86.19 339 ILE A N 1
ATOM 2545 C CA . ILE A 1 339 ? 3.266 -6.328 16.269 1.00 86.19 339 ILE A CA 1
ATOM 2546 C C . ILE A 1 339 ? 3.658 -4.865 16.466 1.00 86.19 339 ILE A C 1
ATOM 2548 O O . ILE A 1 339 ? 4.834 -4.510 16.379 1.00 86.19 339 ILE A O 1
ATOM 2552 N N . VAL A 1 340 ? 2.674 -4.026 16.789 1.00 86.25 340 VAL A N 1
ATOM 2553 C CA . VAL A 1 340 ? 2.855 -2.591 17.037 1.00 86.25 340 VAL A CA 1
ATOM 2554 C C . VAL A 1 340 ? 2.474 -2.271 18.482 1.00 86.25 340 VAL A C 1
ATOM 2556 O O .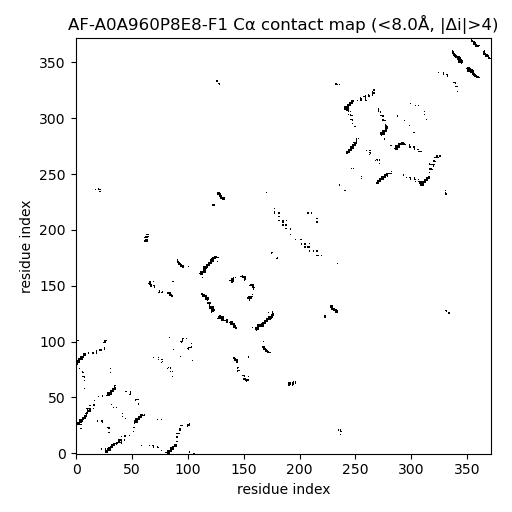 VAL A 1 340 ? 1.427 -2.694 18.963 1.00 86.25 340 VAL A O 1
ATOM 2559 N N . GLY A 1 341 ? 3.313 -1.507 19.173 1.00 89.12 341 GLY A N 1
ATOM 2560 C CA . GLY A 1 341 ? 3.058 -0.947 20.497 1.00 89.12 341 GLY A CA 1
ATOM 2561 C C . GLY A 1 341 ? 3.105 0.578 20.457 1.00 89.12 341 GLY A C 1
ATOM 2562 O O . GLY A 1 341 ? 3.996 1.150 19.828 1.00 89.12 341 GLY A O 1
ATOM 2563 N N . SER A 1 342 ? 2.164 1.231 21.141 1.00 89.75 342 SER A N 1
ATOM 2564 C CA . SER A 1 342 ? 2.069 2.695 21.195 1.00 89.75 342 SER A CA 1
ATOM 2565 C C . SER A 1 342 ? 3.250 3.342 21.924 1.00 89.75 342 SER A C 1
ATOM 2567 O O . SER A 1 342 ? 3.827 2.764 22.851 1.00 89.75 342 SER A O 1
ATOM 2569 N N . HIS A 1 343 ? 3.548 4.592 21.559 1.00 88.00 343 HIS A N 1
ATOM 2570 C CA . HIS A 1 343 ? 4.274 5.511 22.434 1.00 88.00 343 HIS A CA 1
ATOM 2571 C C . HIS A 1 343 ? 3.410 5.791 23.670 1.00 88.00 343 HIS A C 1
ATOM 2573 O O . HIS A 1 343 ? 2.231 6.123 23.542 1.00 88.00 343 HIS A O 1
ATOM 2579 N N . LEU A 1 344 ? 3.978 5.596 24.858 1.00 91.19 344 LEU A N 1
ATOM 2580 C CA . LEU A 1 344 ? 3.342 5.867 26.143 1.00 91.19 344 LEU A CA 1
ATOM 2581 C C . LEU A 1 344 ? 4.037 7.050 26.804 1.00 91.19 344 LEU A C 1
ATOM 2583 O O . LEU A 1 344 ? 5.271 7.102 26.878 1.00 91.19 344 LEU A O 1
ATOM 2587 N N . VAL A 1 345 ? 3.228 7.970 27.317 1.00 92.25 345 VAL A N 1
ATOM 2588 C CA . VAL A 1 345 ? 3.670 9.162 28.037 1.00 92.25 345 VAL A CA 1
ATOM 2589 C C . VAL A 1 345 ? 3.035 9.200 29.418 1.00 92.25 345 VAL A C 1
ATOM 2591 O O . VAL A 1 345 ? 1.886 8.798 29.603 1.00 92.25 345 VAL A O 1
ATOM 2594 N N . TYR A 1 346 ? 3.788 9.697 30.390 1.00 91.38 346 TYR A N 1
ATOM 2595 C CA . TYR A 1 346 ? 3.257 10.036 31.700 1.00 91.38 346 TYR A CA 1
ATOM 2596 C C . TYR A 1 346 ? 2.425 11.331 31.636 1.00 91.38 346 TYR A C 1
ATOM 2598 O O . TYR A 1 346 ? 2.544 12.095 30.674 1.00 91.38 346 TYR A O 1
ATOM 2606 N N . PRO A 1 347 ? 1.605 11.634 32.664 1.00 87.44 347 PRO A N 1
ATOM 2607 C CA . PRO A 1 347 ? 0.803 12.862 32.705 1.00 87.44 347 PRO A CA 1
ATOM 2608 C C . PRO A 1 347 ? 1.606 14.169 32.628 1.00 87.44 347 PRO A C 1
ATOM 2610 O O . PRO A 1 347 ? 1.058 15.199 32.248 1.00 87.44 347 PRO A O 1
ATOM 2613 N N . ASP A 1 348 ? 2.894 14.145 32.980 1.00 91.94 348 ASP A N 1
ATOM 2614 C CA . ASP A 1 348 ? 3.807 15.288 32.849 1.00 91.94 348 ASP A CA 1
ATOM 2615 C C . ASP A 1 348 ? 4.400 15.440 31.431 1.00 91.94 348 ASP A C 1
ATOM 2617 O O . ASP A 1 348 ? 5.206 16.338 31.187 1.00 91.94 348 ASP A O 1
ATOM 2621 N N . GLY A 1 349 ? 4.001 14.570 30.496 1.00 87.12 349 GLY A N 1
ATOM 2622 C CA . GLY A 1 349 ? 4.471 14.532 29.114 1.00 87.12 349 GLY A CA 1
ATOM 2623 C C . GLY A 1 349 ? 5.795 13.791 28.917 1.00 87.12 349 GLY A C 1
ATOM 2624 O O . GLY A 1 349 ? 6.252 13.662 27.780 1.00 87.12 349 GLY A O 1
ATOM 2625 N N . SER A 1 350 ? 6.425 13.287 29.982 1.00 91.50 350 SER A N 1
ATOM 2626 C CA . SER A 1 350 ? 7.654 12.505 29.853 1.00 91.50 350 SER A CA 1
ATOM 2627 C C . SER A 1 350 ? 7.379 11.137 29.217 1.00 91.50 350 SER A C 1
ATOM 2629 O O . SER A 1 350 ? 6.324 10.531 29.408 1.00 91.50 350 SER A O 1
ATOM 2631 N N . THR A 1 351 ? 8.324 10.641 28.415 1.00 89.31 351 THR A N 1
ATOM 2632 C CA . THR A 1 351 ? 8.172 9.344 27.738 1.00 89.31 351 THR A CA 1
ATOM 2633 C C . THR A 1 351 ? 8.336 8.199 28.732 1.00 89.31 351 THR A C 1
ATOM 2635 O O . THR A 1 351 ? 9.382 8.073 29.365 1.00 89.31 351 THR A O 1
ATOM 2638 N N . GLN A 1 352 ? 7.329 7.331 28.812 1.00 89.56 352 GLN A N 1
ATOM 2639 C CA . GLN A 1 352 ? 7.395 6.057 29.527 1.00 89.56 352 GLN A CA 1
ATOM 2640 C C . GLN A 1 352 ? 7.963 4.952 28.629 1.00 89.56 352 GLN A C 1
ATOM 2642 O O . GLN A 1 352 ? 8.794 4.156 29.061 1.00 89.56 352 GLN A O 1
ATOM 2647 N N . HIS A 1 353 ? 7.495 4.886 27.381 1.00 84.44 353 HIS A N 1
ATOM 2648 C CA . HIS A 1 353 ? 7.863 3.837 26.435 1.00 84.44 353 HIS A CA 1
ATOM 2649 C C . HIS A 1 353 ? 7.731 4.349 24.996 1.00 84.44 353 HIS A C 1
ATOM 2651 O O . HIS A 1 353 ? 6.626 4.684 24.595 1.00 84.44 353 HIS A O 1
ATOM 2657 N N . SER A 1 354 ? 8.801 4.372 24.194 1.00 82.94 354 SER A N 1
ATOM 2658 C CA . SER A 1 354 ? 8.856 4.983 22.840 1.00 82.94 354 SER A CA 1
ATOM 2659 C C . SER A 1 354 ? 8.088 4.254 21.723 1.00 82.94 354 SER A C 1
ATOM 2661 O O . SER A 1 354 ? 8.213 4.601 20.553 1.00 82.94 354 SER A O 1
ATOM 2663 N N . GLY A 1 355 ? 7.279 3.259 22.075 1.00 82.75 355 GLY A N 1
ATOM 2664 C CA . GLY A 1 355 ? 6.619 2.357 21.130 1.00 82.75 355 GLY A CA 1
ATOM 2665 C C . GLY A 1 355 ? 7.451 1.120 20.804 1.00 82.75 355 GLY A C 1
ATOM 2666 O O . GLY A 1 355 ? 8.643 1.056 21.087 1.00 82.75 355 GLY A O 1
ATOM 2667 N N . VAL A 1 356 ? 6.794 0.083 20.290 1.00 81.44 356 VAL A N 1
ATOM 2668 C CA . VAL A 1 356 ? 7.458 -1.139 19.811 1.00 81.44 356 VAL A CA 1
ATOM 2669 C C . VAL A 1 356 ? 7.012 -1.381 18.382 1.00 81.44 356 VAL A C 1
ATOM 2671 O O . VAL A 1 356 ? 5.826 -1.284 18.082 1.00 81.44 356 VAL A O 1
ATOM 2674 N N . PHE A 1 357 ? 7.936 -1.764 17.514 1.00 78.31 357 PHE A N 1
ATOM 2675 C CA . PHE A 1 357 ? 7.599 -2.408 16.256 1.00 78.31 357 PHE A CA 1
ATOM 2676 C C . PHE A 1 357 ? 8.364 -3.727 16.172 1.00 78.31 357 PHE A C 1
ATOM 2678 O O . PHE A 1 357 ? 9.591 -3.723 16.094 1.00 78.31 357 PHE A O 1
ATOM 2685 N N . LEU A 1 358 ? 7.657 -4.855 16.250 1.00 77.44 358 LEU A N 1
ATOM 2686 C CA . LEU A 1 358 ? 8.247 -6.178 16.057 1.00 77.44 358 LEU A CA 1
ATOM 2687 C C . LEU A 1 358 ? 7.824 -6.718 14.703 1.00 77.44 358 LEU A C 1
ATOM 2689 O O . LEU A 1 358 ? 6.641 -6.665 14.371 1.00 77.44 358 LEU A O 1
ATOM 2693 N N . ARG A 1 359 ? 8.769 -7.302 13.970 1.00 75.00 359 ARG A N 1
ATOM 2694 C CA . ARG A 1 359 ? 8.482 -8.062 12.756 1.00 75.00 359 ARG A CA 1
ATOM 2695 C C . ARG A 1 359 ? 9.070 -9.460 12.859 1.00 75.00 359 ARG A C 1
ATOM 2697 O O . ARG A 1 359 ? 10.210 -9.633 13.287 1.00 75.00 359 ARG A O 1
ATOM 2704 N N . ARG A 1 360 ? 8.300 -10.465 12.456 1.00 70.62 360 ARG A N 1
ATOM 2705 C CA . ARG A 1 360 ? 8.756 -11.852 12.391 1.00 70.62 360 ARG A CA 1
ATOM 2706 C C . ARG A 1 360 ? 9.401 -12.142 11.035 1.00 70.62 360 ARG A C 1
ATOM 2708 O O . ARG A 1 360 ? 8.744 -12.033 10.006 1.00 70.62 360 ARG A O 1
ATOM 2715 N N . ARG A 1 361 ? 10.656 -12.603 11.031 1.00 64.12 361 ARG A N 1
ATOM 2716 C CA . ARG A 1 361 ? 11.369 -13.078 9.831 1.00 64.12 361 ARG A CA 1
ATOM 2717 C C . ARG A 1 361 ? 11.740 -14.551 10.024 1.00 64.12 361 ARG A C 1
ATOM 2719 O O . ARG A 1 361 ? 12.736 -14.896 10.649 1.00 64.12 361 ARG A O 1
ATOM 2726 N N . GLY A 1 362 ? 10.889 -15.454 9.533 1.00 67.12 362 GLY A N 1
ATOM 2727 C CA . GLY A 1 362 ? 11.052 -16.896 9.753 1.00 67.12 362 GLY A CA 1
ATOM 2728 C C . GLY A 1 362 ? 10.851 -17.297 11.223 1.00 67.12 362 GLY A C 1
ATOM 2729 O O . GLY A 1 362 ? 9.735 -17.214 11.751 1.00 67.12 362 GLY A O 1
ATOM 2730 N N . ALA A 1 363 ? 11.913 -17.779 11.875 1.00 64.94 363 ALA A N 1
ATOM 2731 C CA . ALA A 1 363 ? 11.903 -18.114 13.303 1.00 64.94 363 ALA A CA 1
ATOM 2732 C C . ALA A 1 363 ? 12.281 -16.927 14.210 1.00 64.94 363 ALA A C 1
ATOM 2734 O O . ALA A 1 363 ? 12.011 -16.988 15.409 1.00 64.94 363 ALA A O 1
ATOM 2735 N N . ASP A 1 364 ? 12.851 -15.860 13.644 1.00 59.19 364 ASP A N 1
ATOM 2736 C CA . ASP A 1 364 ? 13.410 -14.741 14.399 1.00 59.19 364 ASP A CA 1
ATOM 2737 C C . ASP A 1 364 ? 12.413 -13.578 14.536 1.00 59.19 364 ASP A C 1
ATOM 2739 O O . ASP A 1 364 ? 11.545 -13.364 13.681 1.00 59.19 364 ASP A O 1
ATOM 2743 N N . LEU A 1 365 ? 12.540 -12.825 15.634 1.00 63.22 365 LEU A N 1
ATOM 2744 C CA . LEU A 1 365 ? 11.800 -11.591 15.904 1.00 63.22 365 LEU A CA 1
ATOM 2745 C C . LEU A 1 365 ? 12.773 -10.413 15.888 1.00 63.22 365 LEU A C 1
ATOM 2747 O O . LEU A 1 365 ? 13.671 -10.331 16.725 1.00 63.22 365 LEU A O 1
ATOM 2751 N N . GLU A 1 366 ? 12.569 -9.488 14.958 1.00 67.94 366 GLU A N 1
ATOM 2752 C CA . GLU A 1 366 ? 13.334 -8.249 14.866 1.00 67.94 366 GLU A CA 1
ATOM 2753 C C . GLU A 1 366 ? 12.562 -7.125 15.564 1.00 67.94 366 GLU A C 1
ATOM 2755 O O . GLU A 1 366 ? 11.387 -6.896 15.268 1.00 67.94 366 GLU A O 1
ATOM 2760 N N . ALA A 1 367 ? 13.215 -6.430 16.498 1.00 63.03 367 ALA A N 1
ATOM 2761 C CA . ALA A 1 367 ? 12.631 -5.317 17.238 1.00 63.03 367 ALA A CA 1
ATOM 2762 C C . ALA A 1 367 ? 13.204 -3.985 16.755 1.00 63.03 367 ALA A C 1
ATOM 2764 O O . ALA A 1 367 ? 14.410 -3.750 16.825 1.00 63.03 367 ALA A O 1
ATOM 2765 N N . TYR A 1 368 ? 12.322 -3.091 16.327 1.00 61.16 368 TYR A N 1
ATOM 2766 C CA . TYR A 1 368 ? 12.654 -1.747 15.894 1.00 61.16 368 TYR A CA 1
ATOM 2767 C C . TYR A 1 368 ? 12.096 -0.760 16.911 1.00 61.16 368 TYR A C 1
ATOM 2769 O O . TYR A 1 368 ? 10.898 -0.742 17.199 1.00 61.16 368 TYR A O 1
ATOM 2777 N N . ASN A 1 369 ? 12.978 0.063 17.467 1.00 52.06 369 ASN A N 1
ATOM 2778 C CA . ASN A 1 369 ? 12.611 1.116 18.399 1.00 52.06 369 ASN A CA 1
ATOM 2779 C C . ASN A 1 369 ? 13.056 2.440 17.775 1.00 52.06 369 ASN A C 1
ATOM 2781 O O . ASN A 1 369 ? 14.241 2.770 17.801 1.00 52.06 369 ASN A O 1
ATOM 2785 N N . ARG A 1 370 ? 12.138 3.173 17.134 1.00 47.06 370 ARG A N 1
ATOM 2786 C CA . ARG A 1 370 ? 12.433 4.550 16.721 1.00 47.06 370 ARG A CA 1
ATOM 2787 C C . ARG A 1 370 ? 12.286 5.439 17.947 1.00 47.06 370 ARG A C 1
ATOM 2789 O O . ARG A 1 370 ? 11.206 5.918 18.265 1.00 47.06 370 ARG A O 1
ATOM 2796 N N . THR A 1 371 ? 13.386 5.654 18.654 1.00 35.03 371 THR A N 1
ATOM 2797 C CA . THR A 1 371 ? 13.546 6.896 19.405 1.00 35.03 371 THR A CA 1
ATOM 2798 C C . THR A 1 371 ? 13.788 8.002 18.385 1.00 35.03 371 THR A C 1
ATOM 2800 O O . THR A 1 371 ? 14.845 8.001 17.759 1.00 35.03 371 THR A O 1
ATOM 2803 N N . THR A 1 372 ? 12.825 8.919 18.267 1.00 33.62 372 THR A N 1
ATOM 2804 C CA . THR A 1 372 ? 12.747 10.101 17.378 1.00 33.62 372 THR A CA 1
ATOM 2805 C C . THR A 1 372 ? 12.155 9.892 15.989 1.00 33.62 372 THR A C 1
ATO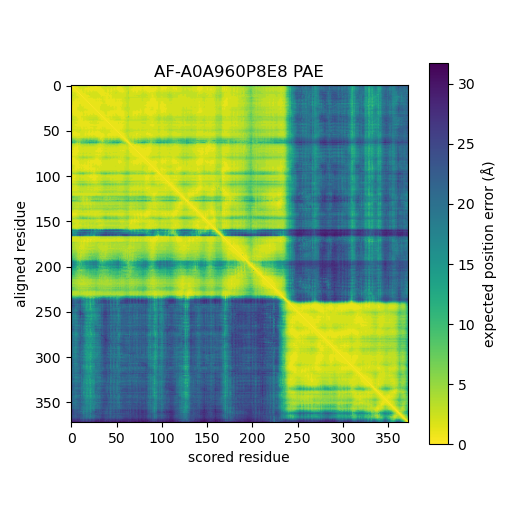M 2807 O O . THR A 1 372 ? 12.595 8.982 15.250 1.00 33.62 372 THR A O 1
#

Secondary structure (DSSP, 8-state):
--EEEEEEESS-TTTHHHHHHHHTTTSSEEEEEE-S--SSHHHHHHHHTTTSSEEEEE----S--HHHHHHHHHHHHHHTT-SEEEE--TTEEEE-SSS-HHHHHHTS-TT--EEEEEEEEE-SSSS-SEE-SSPPSS-EEEE---TT--BPGGG--BSS--EEEEEEEEEEE--SSHHHHHHHHHHHHHHHHTS-PPTTTTHHHHHHHTS-HHHHHHHHHHHHT-TTPEE-PPPPPSSPPPEEEEEEESS-HHHHHHHHHHHHHH-TTSEEEEEEES-SS--TT-SEEESS---HHHHHHHHHHH--SSEEEE--TT--PPTTHHHHHHTT--STTEEEEEEEE-TTS-EEEEEEEEEEETTEEEEE----

Radius of gyration: 24.31 Å; Cα contacts (8 Å, |Δi|>4): 736; chains: 1; bounding box: 51×38×76 Å

Solvent-accessible surface area (backbone atoms only — not comparable to full-atom values): 20210 Å² total; per-residue (Å²): 137,40,30,32,33,34,33,64,38,61,60,44,53,91,42,38,65,62,27,51,55,44,45,60,69,22,34,69,33,35,41,41,27,41,48,75,45,80,66,53,27,57,63,52,53,60,55,41,39,78,77,45,63,41,45,79,44,86,35,86,66,76,51,63,51,59,16,63,54,51,26,50,50,40,43,53,41,32,78,73,64,31,54,27,32,34,62,49,56,52,47,38,52,66,37,28,90,91,49,35,40,43,60,55,62,66,73,51,57,89,79,50,37,28,33,44,22,47,29,28,47,29,42,34,62,58,75,31,34,27,20,50,71,63,59,49,94,63,42,32,37,36,32,47,53,48,99,80,45,46,37,36,65,85,40,47,43,60,47,78,74,46,69,48,97,60,67,36,37,30,42,31,50,81,41,39,42,66,72,54,39,57,49,49,24,42,51,47,29,52,24,46,73,69,28,99,62,68,94,71,67,61,50,66,24,47,56,56,46,71,48,52,74,66,57,47,50,53,50,47,50,53,55,59,64,49,82,73,56,36,84,53,57,61,85,78,72,70,75,80,81,36,36,17,40,26,27,44,32,67,45,60,66,68,46,36,51,48,20,52,49,26,37,52,71,50,41,68,83,44,46,78,38,35,19,26,30,32,26,81,75,67,58,88,85,36,80,40,80,40,94,48,69,73,51,70,70,53,34,45,52,52,30,58,70,71,47,85,36,81,40,79,43,83,42,64,29,87,42,74,60,50,78,55,52,63,59,61,45,56,46,67,60,84,54,94,52,52,48,74,44,69,68,39,62,45,97,89,67,49,78,75,37,72,31,42,38,38,38,56,60,89,94,44,77,49,78,49,70,63,81,123